Protein AF-A0A966WD29-F1 (afdb_monomer)

pLDDT: mean 77.13, std 16.62, range [29.44, 98.38]

Nearest PDB structures (foldseek):
  3zka-assembly2_B  TM=8.468E-01  e=9.653E-17  Streptococcus pneumoniae
  3zk8-assembly2_B  TM=8.419E-01  e=2.320E-16  Streptococcus pneumoniae
  3hh8-assembly1_A  TM=8.361E-01  e=1.417E-16  Streptococcus pyogenes serotype M1
  8yj7-assembly3_A  TM=8.547E-01  e=9.648E-16  Streptococcus pyogenes
  4utp-assembly1_A  TM=7.743E-01  e=9.129E-15  Streptococcus pneumoniae

Solvent-accessible surface area (backbone atoms only — not comparable to full-atom values): 24273 Å² total; per-residue (Å²): 133,85,75,81,74,58,74,54,54,63,96,63,62,61,84,89,64,66,48,34,38,34,22,37,47,41,63,60,35,51,43,49,49,52,26,48,56,91,50,73,56,48,79,43,56,70,41,53,79,73,53,62,58,78,77,53,70,70,56,82,71,50,43,66,55,36,42,64,28,47,32,39,44,35,53,37,48,74,40,44,55,65,47,51,55,49,37,75,76,39,42,44,97,83,37,32,55,23,38,43,45,50,69,75,49,53,81,93,70,61,48,60,48,96,55,24,38,69,92,73,73,36,42,62,62,43,46,66,61,18,48,74,50,36,43,52,43,40,50,52,50,36,55,38,46,31,51,30,32,59,91,49,26,71,54,25,53,51,32,37,54,53,51,45,52,54,40,51,51,48,45,52,50,52,50,58,58,45,68,74,50,58,68,96,68,34,59,39,40,32,42,45,70,44,48,63,54,29,20,67,72,66,61,37,42,76,78,51,41,65,33,44,76,82,71,59,82,61,48,76,64,54,52,52,51,49,39,50,48,40,52,74,69,60,44,68,48,38,36,27,28,67,84,53,72,42,73,66,52,52,45,42,16,69,75,53,72,20,45,64,39,53,80,44,70,82,60,57,85,91,85,64,92,73,68,68,58,75,57,83,90,52,80,90,63,58,73,89,76,46,53,64,52,50,42,50,40,50,52,52,51,61,63,46,72,76,67,49,65,62,47,81,38,78,44,80,51,67,94,40,56,76,58,47,31,51,54,49,51,51,52,50,50,59,42,38,78,73,64,27,43,77,47,72,49,76,86,49,58,62,66,60,47,47,72,38,85,62,44,72,42,61,56,104,47,80,76,40,75,37,38,29,77,76,39,57,34,42,73,52,42,19,66,44,72,73,47,93,44,51,58,47,79,55,97,87,39,49,41,67,53,70,95,83,72,62,74,68,54,62,55,49,51,55,55,47,54,60,50,52,60,62,60,76,76,110

Radius of gyration: 25.36 Å; Cα contacts (8 Å, |Δi|>4): 632; chains: 1; bounding box: 76×60×69 Å

Structure (mmCIF, N/CA/C/O backbone):
data_AF-A0A966WD29-F1
#
_entry.id   AF-A0A966WD29-F1
#
loop_
_atom_site.group_PDB
_atom_site.id
_atom_site.type_symbol
_atom_site.label_atom_id
_atom_site.label_alt_id
_atom_site.label_comp_id
_atom_site.label_asym_id
_atom_site.label_entity_id
_atom_site.label_seq_id
_atom_site.pdbx_PDB_ins_code
_atom_site.Cartn_x
_atom_site.Cartn_y
_atom_site.Cartn_z
_atom_site.occupancy
_atom_site.B_iso_or_equiv
_atom_site.auth_seq_id
_atom_site.auth_comp_id
_atom_site.auth_asym_id
_atom_site.auth_atom_id
_atom_site.pdbx_PDB_model_num
ATOM 1 N N . MET A 1 1 ? 2.138 14.627 32.764 1.00 29.44 1 MET A N 1
ATOM 2 C CA . MET A 1 1 ? 2.628 13.305 33.203 1.00 29.44 1 MET A CA 1
ATOM 3 C C . MET A 1 1 ? 2.192 12.341 32.122 1.00 29.44 1 MET A C 1
ATOM 5 O O . MET A 1 1 ? 0.996 12.152 31.979 1.00 29.44 1 MET A O 1
ATOM 9 N N . SER A 1 2 ? 3.127 11.885 31.289 1.00 31.09 2 SER A N 1
ATOM 10 C CA . SER A 1 2 ? 2.841 10.986 30.167 1.00 31.09 2 SER A CA 1
ATOM 11 C C . SER A 1 2 ? 2.461 9.622 30.740 1.00 31.09 2 SER A C 1
ATOM 13 O O . SER A 1 2 ? 3.294 8.948 31.346 1.00 31.09 2 SER A O 1
ATOM 15 N N . VAL A 1 3 ? 1.182 9.265 30.635 1.00 32.03 3 VAL A N 1
ATOM 16 C CA . VAL A 1 3 ? 0.785 7.861 30.682 1.00 32.03 3 VAL A CA 1
ATOM 17 C C . VAL A 1 3 ? 1.301 7.298 29.367 1.00 32.03 3 VAL A C 1
ATOM 19 O O . VAL A 1 3 ? 0.858 7.723 28.305 1.00 32.03 3 VAL A O 1
ATOM 22 N N . ALA A 1 4 ? 2.310 6.434 29.433 1.00 36.19 4 ALA A N 1
ATOM 23 C CA . ALA A 1 4 ? 2.704 5.638 28.285 1.00 36.19 4 ALA A CA 1
ATOM 24 C C . ALA A 1 4 ? 1.512 4.733 27.956 1.00 36.19 4 ALA A C 1
ATOM 26 O O . ALA A 1 4 ? 1.304 3.720 28.624 1.00 36.19 4 ALA A O 1
ATOM 27 N N . THR A 1 5 ? 0.683 5.148 27.003 1.00 49.06 5 THR A N 1
ATOM 28 C CA . THR A 1 5 ? -0.354 4.300 26.428 1.00 49.06 5 THR A CA 1
ATOM 29 C C . THR A 1 5 ? 0.344 3.072 25.851 1.00 49.06 5 THR A C 1
ATOM 31 O O . THR A 1 5 ? 1.276 3.178 25.053 1.00 49.06 5 THR A O 1
ATOM 34 N N . GLN A 1 6 ? -0.021 1.887 26.341 1.00 68.00 6 GLN A N 1
ATOM 35 C CA . GLN A 1 6 ? 0.473 0.639 25.767 1.00 68.00 6 GLN A CA 1
ATOM 36 C C . GLN A 1 6 ? -0.056 0.533 24.333 1.00 68.00 6 GLN A C 1
ATOM 38 O O . GLN A 1 6 ? -1.250 0.721 24.103 1.00 68.00 6 GLN A O 1
ATOM 43 N N . ASN A 1 7 ? 0.837 0.258 23.378 1.00 83.75 7 ASN A N 1
ATOM 44 C CA . ASN A 1 7 ? 0.487 0.114 21.965 1.00 83.75 7 ASN A CA 1
ATOM 45 C C . ASN A 1 7 ? -0.656 -0.900 21.793 1.00 83.75 7 ASN A C 1
ATOM 47 O O . ASN A 1 7 ? -0.591 -1.988 22.365 1.00 83.75 7 ASN A O 1
ATOM 51 N N . CYS A 1 8 ? -1.678 -0.555 21.004 1.00 90.19 8 CYS A N 1
ATOM 52 C CA . CYS A 1 8 ? -2.801 -1.446 20.683 1.00 90.19 8 CYS A CA 1
ATOM 53 C C . CYS A 1 8 ? -3.619 -1.957 21.894 1.00 90.19 8 CYS A C 1
ATOM 55 O O . CYS A 1 8 ? -4.226 -3.025 21.817 1.00 90.19 8 CYS A O 1
ATOM 57 N N . VAL A 1 9 ? -3.665 -1.225 23.013 1.00 89.06 9 VAL A N 1
ATOM 58 C CA . VAL A 1 9 ? -4.485 -1.591 24.183 1.00 89.06 9 VAL A CA 1
ATOM 59 C C . VAL A 1 9 ? -5.594 -0.568 24.397 1.00 89.06 9 VAL A C 1
ATOM 61 O O . VAL A 1 9 ? -5.336 0.634 24.436 1.00 89.06 9 VAL A O 1
ATOM 64 N N . ALA A 1 10 ? -6.829 -1.044 24.573 1.00 86.19 10 ALA A N 1
ATOM 65 C CA . ALA A 1 10 ? -7.974 -0.188 24.868 1.00 86.19 10 ALA A CA 1
ATOM 66 C C . ALA A 1 10 ? -8.351 -0.237 26.353 1.00 86.19 10 ALA A C 1
ATOM 68 O O . ALA A 1 10 ? -8.598 -1.306 26.910 1.00 86.19 10 ALA A O 1
ATOM 69 N N . GLU A 1 11 ? -8.476 0.927 26.991 1.00 80.06 11 GLU A N 1
ATOM 70 C CA . GLU A 1 11 ? -8.904 1.016 28.397 1.00 80.06 11 GLU A CA 1
ATOM 71 C C . GLU A 1 11 ? -10.431 1.096 28.557 1.00 80.06 11 GLU A C 1
ATOM 73 O O . GLU A 1 11 ? -10.979 0.783 29.618 1.00 80.06 11 GLU A O 1
ATOM 78 N N . THR A 1 12 ? -11.142 1.508 27.504 1.00 82.50 12 THR A N 1
ATOM 79 C CA . THR A 1 12 ? -12.580 1.791 27.555 1.00 82.50 12 THR A CA 1
ATOM 80 C C . THR A 1 12 ? -13.307 1.363 26.288 1.00 82.50 12 THR A C 1
ATOM 82 O O . THR A 1 12 ? -12.849 1.611 25.180 1.00 82.50 12 THR A O 1
ATOM 85 N N . ALA A 1 13 ? -14.486 0.765 26.473 1.00 87.62 13 ALA A N 1
ATOM 86 C CA . ALA A 1 13 ? -15.349 0.312 25.388 1.00 87.62 13 ALA A CA 1
ATOM 87 C C . ALA A 1 13 ? -16.358 1.391 24.952 1.00 87.62 13 ALA A C 1
ATOM 89 O O . ALA A 1 13 ? -17.014 2.019 25.794 1.00 87.62 13 ALA A O 1
ATOM 90 N N . ILE A 1 14 ? -16.567 1.524 23.643 1.00 86.56 14 ILE A N 1
ATOM 91 C CA . ILE A 1 14 ? -17.528 2.437 23.016 1.00 86.56 14 ILE A CA 1
ATOM 92 C C . ILE A 1 14 ? -18.897 1.749 22.905 1.00 86.56 14 ILE A C 1
ATOM 94 O O . ILE A 1 14 ? -19.045 0.704 22.281 1.00 86.56 14 ILE A O 1
ATOM 98 N N . LYS A 1 15 ? -19.936 2.320 23.535 1.00 77.50 15 LYS A N 1
ATOM 99 C CA . LYS A 1 15 ? -21.238 1.629 23.706 1.00 77.50 15 LYS A CA 1
ATOM 100 C C . LYS A 1 15 ? -22.401 2.191 22.889 1.00 77.50 15 LYS A C 1
ATOM 102 O O . LYS A 1 15 ? -23.297 1.434 22.525 1.00 77.50 15 LYS A O 1
ATOM 107 N N . TYR A 1 16 ? -22.420 3.495 22.608 1.00 79.56 16 TYR A N 1
ATOM 108 C CA . TYR A 1 16 ? -23.655 4.197 22.208 1.00 79.56 16 TYR A CA 1
ATOM 109 C C . TYR A 1 16 ? -23.635 4.823 20.810 1.00 79.56 16 TYR A C 1
ATOM 111 O O . TYR A 1 16 ? -24.590 5.497 20.433 1.00 79.56 16 TYR A O 1
ATOM 119 N N . ARG A 1 17 ? -22.572 4.605 20.035 1.00 86.56 17 ARG A N 1
ATOM 120 C CA . ARG A 1 17 ? -22.453 5.081 18.652 1.00 86.56 17 ARG A CA 1
ATOM 121 C C . ARG A 1 17 ? -21.665 4.083 17.797 1.00 86.56 17 ARG A C 1
ATOM 123 O O . ARG A 1 17 ? -21.060 3.171 18.373 1.00 86.56 17 ARG A O 1
ATOM 130 N N . PRO A 1 18 ? -21.712 4.200 16.459 1.00 85.25 18 PRO A N 1
ATOM 131 C CA . PRO A 1 18 ? -20.781 3.496 15.588 1.00 85.25 18 PRO A CA 1
ATOM 132 C C . PRO A 1 18 ? -19.337 3.842 15.955 1.00 85.25 18 PRO A C 1
ATOM 134 O O . PRO A 1 18 ? -19.050 4.977 16.355 1.00 85.25 18 PRO A O 1
ATOM 137 N N . LEU A 1 19 ? -18.462 2.847 15.843 1.00 92.06 19 LEU A N 1
ATOM 138 C CA . LEU A 1 19 ? -17.029 3.026 16.042 1.00 92.06 19 LEU A CA 1
ATOM 139 C C . LEU A 1 19 ? -16.450 3.816 14.864 1.00 92.06 19 LEU A C 1
ATOM 141 O O . LEU A 1 19 ? -16.812 3.536 13.725 1.00 92.06 19 LEU A O 1
ATOM 145 N N . ARG A 1 20 ? -15.560 4.773 15.121 1.00 93.19 20 ARG A N 1
ATOM 146 C CA . ARG A 1 20 ? -14.760 5.439 14.088 1.00 93.19 20 ARG A CA 1
ATOM 147 C C . ARG A 1 20 ? -13.343 4.894 14.103 1.00 93.19 20 ARG A C 1
ATOM 149 O O . ARG A 1 20 ? -12.587 5.151 15.038 1.00 93.19 20 ARG A O 1
ATOM 156 N N . VAL A 1 21 ? -13.003 4.148 13.061 1.00 93.56 21 VAL A N 1
ATOM 157 C CA . VAL A 1 21 ? -11.688 3.546 12.868 1.00 93.56 21 VAL A CA 1
ATOM 158 C C . VAL A 1 21 ? -10.976 4.290 11.752 1.00 93.56 21 VAL A C 1
ATOM 160 O O . VAL A 1 21 ? -11.467 4.365 10.628 1.00 93.56 21 VAL A O 1
ATOM 163 N N . VAL A 1 22 ? -9.816 4.841 12.069 1.00 93.25 22 VAL A N 1
ATOM 164 C CA . VAL A 1 22 ? -8.958 5.535 11.115 1.00 93.25 22 VAL A CA 1
ATOM 165 C C . VAL A 1 22 ? -7.733 4.673 10.847 1.00 93.25 22 VAL A C 1
ATOM 167 O O . VAL A 1 22 ? -7.200 4.049 11.764 1.00 93.25 22 VAL A O 1
ATOM 170 N N . SER A 1 23 ? -7.280 4.624 9.602 1.00 91.12 23 SER A N 1
ATOM 171 C CA . SER A 1 23 ? -6.060 3.924 9.204 1.00 91.12 23 SER A CA 1
ATOM 172 C C . SER A 1 23 ? -5.139 4.810 8.386 1.00 91.12 23 SER A C 1
ATOM 174 O O . SER A 1 23 ? -5.580 5.781 7.776 1.00 91.12 23 SER A O 1
ATOM 176 N N . THR A 1 24 ? -3.850 4.485 8.365 1.00 87.19 24 THR A N 1
ATOM 177 C CA . THR A 1 24 ? -2.877 5.189 7.526 1.00 87.19 24 THR A CA 1
ATOM 178 C C . THR A 1 24 ? -2.918 4.666 6.097 1.00 87.19 24 THR A C 1
ATOM 180 O O . THR A 1 24 ? -3.467 5.344 5.240 1.00 87.19 24 THR A O 1
ATOM 183 N N . VAL A 1 25 ? -2.393 3.466 5.841 1.00 83.56 25 VAL A N 1
ATOM 184 C CA . VAL A 1 25 ? -2.165 2.941 4.485 1.00 83.56 25 VAL A CA 1
ATOM 185 C C . VAL A 1 25 ? -3.310 2.064 3.969 1.00 83.56 25 VAL A C 1
ATOM 187 O O . VAL A 1 25 ? -4.063 1.456 4.741 1.00 83.56 25 VAL A O 1
ATOM 190 N N . ALA A 1 26 ? -3.446 1.970 2.644 1.00 77.19 26 ALA A N 1
ATOM 191 C CA . ALA A 1 26 ? -4.541 1.253 1.990 1.00 77.19 26 ALA A CA 1
ATOM 192 C C . ALA A 1 26 ? -4.600 -0.257 2.321 1.00 77.19 26 ALA A C 1
ATOM 194 O O . ALA A 1 26 ? -5.693 -0.730 2.655 1.00 77.19 26 ALA A O 1
ATOM 195 N N . PRO A 1 27 ? -3.482 -1.019 2.366 1.00 80.94 27 PRO A N 1
ATOM 196 C CA . PRO A 1 27 ? -3.527 -2.433 2.750 1.00 80.94 27 PRO A CA 1
ATOM 197 C C . PRO A 1 27 ? -4.096 -2.648 4.160 1.00 80.94 27 PRO A C 1
ATOM 199 O O . PRO A 1 27 ? -4.932 -3.527 4.374 1.00 80.94 27 PRO A O 1
ATOM 202 N N . ILE A 1 2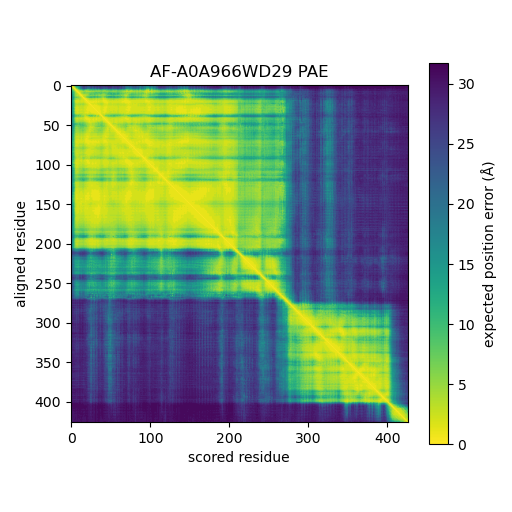8 ? -3.717 -1.791 5.116 1.00 88.94 28 ILE A N 1
ATOM 203 C CA . ILE A 1 28 ? -4.241 -1.822 6.490 1.00 88.94 28 ILE A CA 1
ATOM 204 C C . ILE A 1 28 ? -5.730 -1.461 6.501 1.00 88.94 28 ILE A C 1
ATOM 206 O O . ILE A 1 28 ? -6.523 -2.154 7.137 1.00 88.94 28 ILE A O 1
ATOM 210 N N . THR A 1 29 ? -6.124 -0.427 5.752 1.00 84.69 29 THR A N 1
ATOM 211 C CA . THR A 1 29 ? -7.532 -0.019 5.592 1.00 84.69 29 THR A CA 1
ATOM 212 C C . THR A 1 29 ? -8.399 -1.185 5.108 1.00 84.69 29 THR A C 1
ATOM 214 O O . THR A 1 29 ? -9.468 -1.436 5.665 1.00 84.69 29 THR A O 1
ATOM 217 N N . SER A 1 30 ? -7.912 -1.952 4.129 1.00 81.94 30 SER A N 1
ATOM 218 C CA . SER A 1 30 ? -8.602 -3.137 3.614 1.00 81.94 30 SER A CA 1
ATOM 219 C C . SER A 1 30 ? -8.718 -4.252 4.652 1.00 81.94 30 SER A C 1
ATOM 221 O O . SER A 1 30 ? -9.796 -4.820 4.820 1.00 81.94 30 SER A O 1
ATOM 223 N N . LEU A 1 31 ? -7.640 -4.568 5.381 1.00 82.75 31 LEU A N 1
ATOM 224 C CA . LEU A 1 31 ? -7.690 -5.577 6.448 1.00 82.75 31 LEU A CA 1
ATOM 225 C C . LEU A 1 31 ? -8.713 -5.196 7.525 1.00 82.75 31 LEU A C 1
ATOM 227 O O . LEU A 1 31 ? -9.503 -6.039 7.950 1.00 82.75 31 LEU A O 1
ATOM 231 N N . ILE A 1 32 ? -8.752 -3.920 7.916 1.00 85.62 32 ILE A N 1
ATOM 232 C CA . ILE A 1 32 ? -9.741 -3.402 8.866 1.00 85.62 32 ILE A CA 1
ATOM 233 C C . ILE A 1 32 ? -11.152 -3.562 8.313 1.00 85.62 32 ILE A C 1
ATOM 235 O O . ILE A 1 32 ? -12.009 -4.095 9.014 1.00 85.62 32 ILE A O 1
ATOM 239 N N . ALA A 1 33 ? -11.398 -3.146 7.069 1.00 82.38 33 ALA A N 1
ATOM 240 C CA . ALA A 1 33 ? -12.710 -3.264 6.441 1.00 82.38 33 ALA A CA 1
ATOM 241 C C . ALA A 1 33 ? -13.202 -4.722 6.400 1.00 82.38 33 ALA A C 1
ATOM 243 O O . ALA A 1 33 ? -14.371 -4.977 6.682 1.00 82.38 33 ALA A O 1
ATOM 244 N N . GLN A 1 34 ? -12.311 -5.683 6.134 1.00 81.94 34 GLN A N 1
ATOM 245 C CA . GLN A 1 34 ? -12.649 -7.109 6.132 1.00 81.94 34 GLN A CA 1
ATOM 246 C C . GLN A 1 34 ? -12.962 -7.650 7.533 1.00 81.94 34 GLN A C 1
ATOM 248 O O . GLN A 1 34 ? -13.899 -8.430 7.689 1.00 81.94 34 GLN A O 1
ATOM 253 N N . VAL A 1 35 ? -12.221 -7.231 8.566 1.00 88.19 35 VAL A N 1
ATOM 254 C CA . VAL A 1 35 ? -12.507 -7.636 9.954 1.00 88.19 35 VAL A CA 1
ATOM 255 C C . VAL A 1 35 ? -13.804 -6.990 10.452 1.00 88.19 35 VAL A C 1
ATOM 257 O O . VAL A 1 35 ? -14.619 -7.660 11.088 1.00 88.19 35 VAL A O 1
ATOM 260 N N . VAL A 1 36 ? -14.039 -5.716 10.130 1.00 84.81 36 VAL A N 1
ATOM 261 C CA . VAL A 1 36 ? -15.275 -4.996 10.470 1.00 84.81 36 VAL A CA 1
ATOM 262 C C . VAL A 1 36 ? -16.488 -5.627 9.777 1.00 84.81 36 VAL A C 1
ATOM 264 O O . VAL A 1 36 ? -17.498 -5.895 10.433 1.00 84.81 36 VAL A O 1
ATOM 267 N N . GLY A 1 37 ? -16.390 -5.915 8.478 1.00 81.75 37 GLY A N 1
ATOM 268 C CA . GLY A 1 37 ? -17.476 -6.478 7.678 1.00 81.75 37 GLY A CA 1
ATOM 269 C C . GLY A 1 37 ? -18.745 -5.622 7.744 1.00 81.75 37 GLY A C 1
ATOM 270 O O . GLY A 1 37 ? -18.706 -4.413 7.543 1.00 81.75 37 GLY A O 1
ATOM 271 N N . GLU A 1 38 ? -19.883 -6.245 8.057 1.00 77.62 38 GLU A N 1
ATOM 272 C CA . GLU A 1 38 ? -21.177 -5.554 8.201 1.00 77.62 38 GLU A CA 1
ATOM 273 C C . GLU A 1 38 ? -21.402 -4.932 9.593 1.00 77.62 38 GLU A C 1
ATOM 275 O O . GLU A 1 38 ? -22.483 -4.406 9.878 1.00 77.62 38 GLU A O 1
ATOM 280 N N . ALA A 1 39 ? -20.422 -5.012 10.501 1.00 78.00 39 ALA A N 1
ATOM 281 C CA . ALA A 1 39 ? -20.550 -4.394 11.813 1.00 78.00 39 ALA A CA 1
ATOM 282 C C . ALA A 1 39 ? -20.680 -2.868 11.687 1.00 78.00 39 ALA A C 1
ATOM 284 O O . ALA A 1 39 ? -20.148 -2.234 10.780 1.00 78.00 39 ALA A O 1
ATOM 285 N N . SER A 1 40 ? -21.388 -2.257 12.637 1.00 78.06 40 SER A N 1
ATOM 286 C CA . SER A 1 40 ? -21.622 -0.810 12.659 1.00 78.06 40 SER A CA 1
ATOM 287 C C . SER A 1 40 ? -20.358 -0.034 13.069 1.00 78.06 40 SER A C 1
ATOM 289 O O . SER A 1 40 ? -20.288 0.480 14.192 1.00 78.06 40 SER A O 1
ATOM 291 N N . ALA A 1 41 ? -19.401 0.094 12.152 1.00 83.69 41 ALA A N 1
ATOM 292 C CA . ALA A 1 41 ? -18.219 0.942 12.265 1.00 83.69 41 ALA A CA 1
ATOM 293 C C . ALA A 1 41 ? -17.964 1.713 10.957 1.00 83.69 41 ALA A C 1
ATOM 295 O O . ALA A 1 41 ? -18.258 1.237 9.864 1.00 83.69 41 ALA A O 1
ATOM 296 N N . GLU A 1 42 ? -17.432 2.922 11.082 1.00 84.94 42 GLU A N 1
ATOM 297 C CA . GLU A 1 42 ? -16.953 3.754 9.982 1.00 84.94 42 GLU A CA 1
ATOM 298 C C . GLU A 1 42 ? -15.438 3.563 9.870 1.00 84.94 42 GLU A C 1
ATOM 300 O O . GLU A 1 42 ? -14.723 3.776 10.851 1.00 84.94 42 GLU A O 1
ATOM 305 N N . VAL A 1 43 ? -14.961 3.154 8.693 1.00 83.44 43 VAL A N 1
ATOM 306 C CA . VAL A 1 43 ? -13.533 2.958 8.402 1.00 83.44 43 VAL A CA 1
ATOM 307 C C . VAL A 1 43 ? -13.069 4.061 7.457 1.00 83.44 43 VAL A C 1
ATOM 309 O O . VAL A 1 43 ? -13.661 4.252 6.395 1.00 83.44 43 VAL A O 1
ATOM 312 N N . VAL A 1 44 ? -12.020 4.791 7.839 1.00 83.75 44 VAL A N 1
ATOM 313 C CA . VAL A 1 44 ? -11.484 5.926 7.075 1.00 83.75 44 VAL A CA 1
ATOM 314 C C . VAL A 1 44 ? -9.975 5.771 6.890 1.00 83.75 44 VAL A C 1
ATOM 316 O O . VAL A 1 44 ? -9.227 5.826 7.861 1.00 83.75 44 VAL A O 1
ATOM 319 N N . GLY A 1 45 ? -9.518 5.628 5.645 1.00 82.69 45 GLY A N 1
ATOM 320 C CA . GLY A 1 45 ? -8.093 5.691 5.305 1.00 82.69 45 GLY A CA 1
ATOM 321 C C . GLY A 1 45 ? -7.620 7.139 5.141 1.00 82.69 45 GLY A C 1
ATOM 322 O O . GLY A 1 45 ? -8.256 7.916 4.427 1.00 82.69 45 GLY A O 1
ATOM 323 N N . LEU A 1 46 ? -6.525 7.510 5.809 1.00 79.69 46 LEU A N 1
ATOM 324 C CA . LEU A 1 46 ? -5.917 8.843 5.719 1.00 79.69 46 LEU A CA 1
ATOM 325 C C . LEU A 1 46 ? -5.036 8.997 4.487 1.00 79.69 46 LEU A C 1
ATOM 327 O O . LEU A 1 46 ? -5.104 10.039 3.837 1.00 79.69 46 LEU A O 1
ATOM 331 N N . VAL A 1 47 ? -4.222 7.985 4.179 1.00 74.31 47 VAL A N 1
ATOM 332 C CA . VAL A 1 47 ? -3.438 7.947 2.945 1.00 74.31 47 VAL A CA 1
ATOM 333 C C . VAL A 1 47 ? -4.386 7.474 1.844 1.00 74.31 47 VAL A C 1
ATOM 335 O O . VAL A 1 47 ? -4.892 6.350 1.925 1.00 74.31 47 VAL A O 1
ATOM 338 N N . PRO A 1 48 ? -4.689 8.309 0.834 1.00 63.59 48 PRO A N 1
ATOM 339 C CA . PRO A 1 48 ? -5.541 7.882 -0.266 1.00 63.59 48 PRO A CA 1
ATOM 340 C C . PRO A 1 48 ? -4.911 6.693 -0.996 1.00 63.59 48 PRO A C 1
ATOM 342 O O . PRO A 1 48 ? -3.688 6.639 -1.129 1.00 63.59 48 PRO A O 1
ATOM 345 N N . GLU A 1 49 ? -5.733 5.773 -1.506 1.00 55.34 49 GLU A N 1
ATOM 346 C CA . GLU A 1 49 ? -5.256 4.621 -2.286 1.00 55.34 49 GLU A CA 1
ATOM 347 C C . GLU A 1 49 ? -4.283 5.060 -3.385 1.00 55.34 49 GLU A C 1
ATOM 349 O O . GLU A 1 49 ? -4.500 6.094 -4.022 1.00 55.34 49 GLU A O 1
ATOM 354 N N . GLY A 1 50 ? -3.200 4.293 -3.525 1.00 50.41 50 GLY A N 1
ATOM 355 C CA . GLY A 1 50 ? -1.942 4.506 -4.245 1.00 50.41 50 GLY A CA 1
ATOM 356 C C . GLY A 1 50 ? -1.264 5.860 -4.112 1.00 50.41 50 GLY A C 1
ATOM 357 O O . GLY A 1 50 ? -0.503 6.274 -4.981 1.00 50.41 50 GLY A O 1
ATOM 358 N N . THR A 1 51 ? -1.490 6.551 -3.004 1.00 54.31 51 THR A N 1
ATOM 359 C CA . THR A 1 51 ? -0.550 7.574 -2.546 1.00 54.31 51 THR A CA 1
ATOM 360 C C . THR A 1 51 ? 0.606 6.890 -1.820 1.00 54.31 51 THR A C 1
ATOM 362 O O . THR A 1 51 ? 0.385 5.980 -1.026 1.00 54.31 51 THR A O 1
ATOM 365 N N . ASN A 1 52 ? 1.839 7.334 -2.068 1.00 62.84 52 ASN A N 1
ATOM 366 C CA . ASN A 1 52 ? 3.017 6.788 -1.397 1.00 62.84 52 ASN A CA 1
ATOM 367 C C . ASN A 1 52 ? 2.996 7.132 0.098 1.00 62.84 52 ASN A C 1
ATOM 369 O O . ASN A 1 52 ? 3.064 8.303 0.467 1.00 62.84 52 ASN A O 1
ATOM 373 N N . SER A 1 53 ? 2.954 6.119 0.958 1.00 69.88 53 SER A N 1
ATOM 374 C CA . SER A 1 53 ? 2.904 6.311 2.407 1.00 69.88 53 SER A CA 1
ATOM 375 C C . SER A 1 53 ? 4.215 6.774 3.045 1.00 69.88 53 SER A C 1
ATOM 377 O O . SER A 1 53 ? 4.170 7.340 4.132 1.00 69.88 53 SER A O 1
ATOM 379 N N . HIS A 1 54 ? 5.370 6.566 2.401 1.00 74.00 54 HIS A N 1
ATOM 380 C CA . HIS A 1 54 ? 6.688 6.970 2.926 1.00 74.00 54 HIS A CA 1
ATOM 381 C C . HIS A 1 54 ? 6.894 8.484 2.910 1.00 74.00 54 HIS A C 1
ATOM 383 O O . HIS A 1 54 ? 7.604 9.027 3.754 1.00 74.00 54 HIS A O 1
ATOM 389 N N . THR A 1 55 ? 6.301 9.159 1.926 1.00 71.12 55 THR A N 1
ATOM 390 C CA . THR A 1 55 ? 6.440 10.607 1.701 1.00 71.12 55 THR A CA 1
ATOM 391 C C . THR A 1 55 ? 5.134 11.362 1.918 1.00 71.12 55 THR A C 1
ATOM 393 O O . THR A 1 55 ? 5.086 12.577 1.737 1.00 71.12 55 THR A O 1
ATOM 396 N N . PHE A 1 56 ? 4.067 10.662 2.307 1.00 72.25 56 PHE A N 1
ATOM 397 C CA . PHE A 1 56 ? 2.780 11.282 2.561 1.00 72.25 56 PHE A CA 1
ATOM 398 C C . PHE A 1 56 ? 2.853 12.223 3.763 1.00 72.25 56 PHE A C 1
ATOM 400 O O . PHE A 1 56 ? 3.034 11.802 4.907 1.00 72.25 56 PHE A O 1
ATOM 407 N N . GLU A 1 57 ? 2.623 13.504 3.497 1.00 77.19 57 GLU A N 1
ATOM 408 C CA . GLU A 1 57 ? 2.353 14.491 4.530 1.00 77.19 57 GLU A CA 1
ATOM 409 C C . GLU A 1 57 ? 0.837 14.674 4.673 1.00 77.19 57 GLU A C 1
ATOM 411 O O . GLU A 1 57 ? 0.164 15.066 3.710 1.00 77.19 57 GLU A O 1
ATOM 416 N N . PRO A 1 58 ? 0.263 14.400 5.857 1.00 77.12 58 PRO A N 1
ATOM 417 C CA . PRO A 1 58 ? -1.168 14.550 6.055 1.00 77.12 58 PRO A CA 1
ATOM 418 C C . PRO A 1 58 ? -1.570 16.029 5.925 1.00 77.12 58 PRO A C 1
ATOM 420 O O . PRO A 1 58 ? -0.969 16.897 6.566 1.00 77.12 58 PRO A O 1
ATOM 423 N N . PRO A 1 59 ? -2.618 16.360 5.146 1.00 79.19 59 PRO A N 1
ATOM 424 C CA . PRO A 1 59 ? -3.097 17.734 5.062 1.00 79.19 59 PRO A CA 1
ATOM 425 C C . PRO A 1 59 ? -3.665 18.187 6.418 1.00 79.19 59 PRO A C 1
ATOM 427 O O . PRO A 1 59 ? -4.178 17.354 7.168 1.00 79.19 59 PRO A O 1
ATOM 430 N N . PRO A 1 60 ? -3.721 19.500 6.721 1.00 77.56 60 PRO A N 1
ATOM 431 C CA . PRO A 1 60 ? -4.296 19.994 7.979 1.00 77.56 60 PRO A CA 1
ATOM 432 C C . PRO A 1 60 ? -5.730 19.514 8.254 1.00 77.56 60 PRO A C 1
ATOM 434 O O . PRO A 1 60 ? -6.143 19.396 9.403 1.00 77.56 60 PRO A O 1
ATOM 437 N N . SER A 1 61 ? -6.504 19.199 7.209 1.00 81.12 61 SER A N 1
ATOM 438 C CA . SER A 1 61 ? -7.847 18.626 7.344 1.00 81.12 61 SER A CA 1
ATOM 439 C C . SER A 1 61 ? -7.863 17.217 7.950 1.00 81.12 61 SER A C 1
ATOM 441 O O . SER A 1 61 ? -8.881 16.828 8.515 1.00 81.12 61 SER A O 1
ATOM 443 N N . ALA A 1 62 ? -6.762 16.461 7.879 1.00 85.00 62 ALA A N 1
ATOM 444 C CA . ALA A 1 62 ? -6.644 15.141 8.500 1.00 85.00 62 ALA A CA 1
ATOM 445 C C . ALA A 1 62 ? -6.753 15.210 10.033 1.00 85.00 62 ALA A C 1
ATOM 447 O O . ALA A 1 62 ? -7.278 14.281 10.644 1.00 85.00 62 ALA A O 1
ATOM 448 N N . ALA A 1 63 ? -6.362 16.333 10.649 1.00 87.56 63 ALA A N 1
ATOM 449 C CA . ALA A 1 63 ? -6.521 16.556 12.086 1.00 87.56 63 ALA A CA 1
ATOM 450 C C . ALA A 1 63 ? -7.988 16.441 12.534 1.00 87.56 63 ALA A C 1
ATOM 452 O O . ALA A 1 63 ? -8.271 15.838 13.561 1.00 87.56 63 ALA A O 1
ATOM 453 N N . GLN A 1 64 ? -8.935 16.934 11.725 1.00 86.62 64 GLN A N 1
ATOM 454 C CA . GLN A 1 64 ? -10.371 16.847 12.032 1.00 86.62 64 GLN A CA 1
ATOM 455 C C . GLN A 1 64 ? -10.886 15.404 11.997 1.00 86.62 64 GLN A C 1
ATOM 457 O O . GLN A 1 64 ? -11.798 15.044 12.738 1.00 86.62 64 GLN A O 1
ATOM 462 N N . VAL A 1 65 ? -10.316 14.570 11.122 1.00 87.19 65 VAL A N 1
ATOM 463 C CA . VAL A 1 65 ? -10.644 13.140 11.061 1.00 87.19 65 VAL A CA 1
ATOM 464 C C . VAL A 1 65 ? -10.119 12.450 12.321 1.00 87.19 65 VAL A C 1
ATOM 466 O O . VAL A 1 65 ? -10.885 11.772 13.008 1.00 87.19 65 VAL A O 1
ATOM 469 N N . LEU A 1 66 ? -8.848 12.697 12.656 1.00 91.44 66 LEU A N 1
ATOM 470 C CA . LEU A 1 66 ? -8.148 12.139 13.817 1.00 91.44 66 LEU A CA 1
ATOM 471 C C . LEU A 1 66 ? -8.792 12.529 15.156 1.00 91.44 66 LEU A C 1
ATOM 473 O O . LEU A 1 66 ? -8.946 11.670 16.017 1.00 91.44 66 LEU A O 1
ATOM 477 N N . GLU A 1 67 ? -9.250 13.774 15.312 1.00 92.19 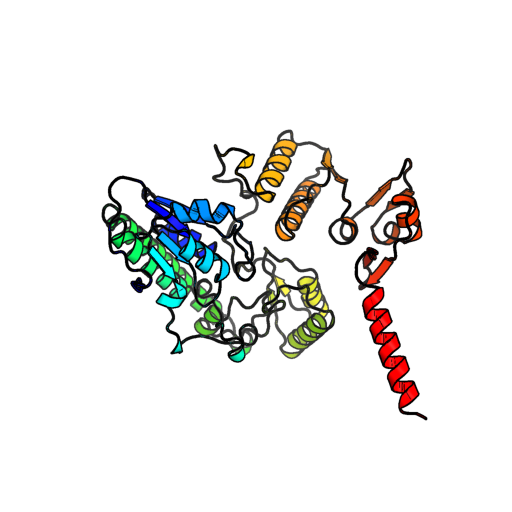67 GLU A N 1
ATOM 478 C CA . GLU A 1 67 ? -9.917 14.266 16.533 1.00 92.19 67 GLU A CA 1
ATOM 479 C C . GLU A 1 67 ? -11.160 13.438 16.901 1.00 92.19 67 GLU A C 1
ATOM 481 O O . GLU A 1 67 ? -11.522 13.299 18.069 1.00 92.19 67 GLU A O 1
ATOM 486 N N . THR A 1 68 ? -11.821 12.858 15.898 1.00 90.06 68 THR A N 1
ATOM 487 C CA . THR A 1 68 ? -13.054 12.081 16.088 1.00 90.06 68 THR A CA 1
ATOM 488 C C . THR A 1 68 ? -12.850 10.567 16.080 1.00 90.06 68 THR A C 1
ATOM 490 O O . THR A 1 68 ? -13.836 9.828 16.187 1.00 90.06 68 THR A O 1
ATOM 493 N N . ALA A 1 69 ? -11.609 10.105 15.921 1.00 93.75 69 ALA A N 1
ATOM 494 C CA . ALA A 1 69 ? -11.276 8.689 15.882 1.00 93.75 69 ALA A CA 1
ATOM 495 C C . ALA A 1 69 ? -11.448 8.043 17.264 1.00 93.75 69 ALA A C 1
ATOM 497 O O . ALA A 1 69 ? -11.127 8.639 18.286 1.00 93.75 69 ALA A O 1
ATOM 498 N N . ASP A 1 70 ? -11.933 6.802 17.294 1.00 94.75 70 ASP A N 1
ATOM 499 C CA . ASP A 1 70 ? -11.865 5.951 18.489 1.00 94.75 70 ASP A CA 1
ATOM 500 C C . ASP A 1 70 ? -10.609 5.071 18.462 1.00 94.75 70 ASP A C 1
ATOM 502 O O . ASP A 1 70 ? -10.020 4.764 19.500 1.00 94.75 70 ASP A O 1
ATOM 506 N N . VAL A 1 71 ? -10.200 4.666 17.258 1.00 96.31 71 VAL A N 1
ATOM 507 C CA . VAL A 1 71 ? -9.007 3.857 17.009 1.00 96.31 71 VAL A CA 1
ATOM 508 C C . VAL A 1 71 ? -8.287 4.401 15.783 1.00 96.31 71 VAL A C 1
ATOM 510 O O . VAL A 1 71 ? -8.922 4.664 14.762 1.00 96.31 71 VAL A O 1
ATOM 513 N N . VAL A 1 72 ? -6.966 4.531 15.874 1.00 96.75 72 VAL A N 1
ATOM 514 C CA . VAL A 1 72 ? -6.071 4.856 14.764 1.00 96.75 72 VAL A CA 1
ATOM 515 C C . VAL A 1 72 ? -5.098 3.696 14.579 1.00 96.75 72 VAL A C 1
ATOM 517 O O . VAL A 1 72 ? -4.213 3.480 15.408 1.00 96.75 72 VAL A O 1
ATOM 520 N N . PHE A 1 73 ? -5.258 2.943 13.495 1.00 97.25 73 PHE A N 1
ATOM 521 C CA . PHE A 1 73 ? -4.313 1.908 13.090 1.00 97.25 73 PHE A CA 1
ATOM 522 C C . PHE A 1 73 ? -3.275 2.482 12.129 1.00 97.25 73 PHE A C 1
ATOM 524 O O . PHE A 1 73 ? -3.604 3.134 11.142 1.00 97.25 73 PHE A O 1
ATOM 531 N N . MET A 1 74 ? -2.010 2.197 12.390 1.00 95.81 74 MET A N 1
ATOM 532 C CA . MET A 1 74 ? -0.894 2.590 11.537 1.00 95.81 74 MET A CA 1
ATOM 533 C C . MET A 1 74 ? 0.090 1.436 11.403 1.00 95.81 74 MET A C 1
ATOM 535 O O . MET A 1 74 ? 0.046 0.491 12.194 1.00 95.81 74 MET A O 1
ATOM 539 N N . ASN A 1 75 ? 0.976 1.478 10.413 1.00 95.31 75 ASN A N 1
ATOM 540 C CA . ASN A 1 75 ? 1.991 0.446 10.278 1.00 95.31 75 ASN A CA 1
ATOM 541 C C . ASN A 1 75 ? 3.034 0.558 11.393 1.00 95.31 75 ASN A C 1
ATOM 543 O O . ASN A 1 75 ? 3.397 -0.442 12.010 1.00 95.31 75 ASN A O 1
ATOM 547 N N . GLY A 1 76 ? 3.495 1.774 11.683 1.00 92.75 76 GLY A N 1
ATOM 548 C CA . GLY A 1 76 ? 4.671 1.965 12.524 1.00 92.75 76 GLY A CA 1
ATOM 549 C C . GLY A 1 76 ? 5.936 1.587 11.757 1.00 92.75 76 GLY A C 1
ATOM 550 O O . GLY A 1 76 ? 6.008 1.773 10.542 1.00 92.75 76 GLY A O 1
ATOM 551 N N . LEU A 1 77 ? 6.958 1.080 12.455 1.00 92.25 77 LEU A N 1
ATOM 552 C CA . LEU A 1 77 ? 8.275 0.804 11.853 1.00 92.25 77 LEU A CA 1
ATOM 553 C C . LEU A 1 77 ? 8.889 2.032 11.148 1.00 92.25 77 LEU A C 1
ATOM 555 O O . LEU A 1 77 ? 9.668 1.900 10.210 1.00 92.25 77 LEU A O 1
ATOM 559 N N . VAL A 1 78 ? 8.568 3.234 11.641 1.00 89.50 78 VAL A N 1
ATOM 560 C CA . VAL A 1 78 ? 9.039 4.528 11.116 1.00 89.50 78 VAL A CA 1
ATOM 561 C C . VAL A 1 78 ? 8.528 4.856 9.697 1.00 89.50 78 VAL A C 1
ATOM 563 O O . VAL A 1 78 ? 9.131 5.681 9.004 1.00 89.50 78 VAL A O 1
ATOM 566 N N . LEU A 1 79 ? 7.422 4.233 9.263 1.00 89.00 79 LEU A N 1
ATOM 567 C CA . LEU A 1 79 ? 6.796 4.504 7.964 1.00 89.00 79 LEU A CA 1
ATOM 568 C C . LEU A 1 79 ? 6.029 5.837 7.966 1.00 89.00 79 LEU A C 1
ATOM 570 O O . LEU A 1 79 ? 6.337 6.711 7.165 1.00 89.00 79 LEU A O 1
ATOM 574 N N . GLU A 1 80 ? 5.065 6.021 8.875 1.00 88.50 80 GLU A N 1
ATOM 575 C CA . GLU A 1 80 ? 4.132 7.161 8.840 1.00 88.50 80 GLU A CA 1
ATOM 576 C C . GLU A 1 80 ? 4.378 8.228 9.924 1.00 88.50 80 GLU A C 1
ATOM 578 O O . GLU A 1 80 ? 3.419 8.793 10.456 1.00 88.50 80 GLU A O 1
ATOM 583 N N . GLU A 1 81 ? 5.636 8.525 10.273 1.00 87.88 81 GLU A N 1
ATOM 584 C CA . GLU A 1 81 ? 5.975 9.439 11.388 1.00 87.88 81 GLU A CA 1
ATOM 585 C C . GLU A 1 81 ? 5.224 10.792 11.349 1.00 87.88 81 GLU A C 1
ATOM 587 O O . GLU A 1 81 ? 4.636 11.146 12.369 1.00 87.88 81 GLU A O 1
ATOM 592 N N . PRO A 1 82 ? 5.090 11.507 10.208 1.00 87.50 82 PRO A N 1
ATOM 593 C CA . PRO A 1 82 ? 4.312 12.753 10.175 1.00 87.50 82 PRO A CA 1
ATOM 594 C C . PRO A 1 82 ? 2.831 12.566 10.538 1.00 87.50 82 PRO A C 1
ATOM 596 O O . PRO A 1 82 ? 2.215 13.425 11.169 1.00 87.50 82 PRO A O 1
ATOM 599 N N . THR A 1 83 ? 2.240 11.432 10.150 1.00 87.81 83 THR A N 1
ATOM 600 C CA . THR A 1 83 ? 0.843 11.109 10.480 1.00 87.81 83 THR A CA 1
ATOM 601 C C . THR A 1 83 ? 0.700 10.678 11.933 1.00 87.81 83 THR A C 1
ATOM 603 O O . THR A 1 83 ? -0.298 11.006 12.574 1.00 87.81 83 THR A O 1
ATOM 606 N N . LYS A 1 84 ? 1.707 9.987 12.474 1.00 90.88 84 LYS A N 1
ATOM 607 C CA . LYS A 1 84 ? 1.780 9.627 13.889 1.00 90.88 84 LYS A CA 1
ATOM 608 C C . LYS A 1 84 ? 1.869 10.864 14.778 1.00 90.88 84 LYS A C 1
ATOM 610 O O . LYS A 1 84 ? 1.089 10.956 15.722 1.00 90.88 84 LYS A O 1
ATOM 615 N N . ASP A 1 85 ? 2.739 11.813 14.447 1.00 90.81 85 ASP A N 1
ATOM 616 C CA . ASP A 1 85 ? 2.874 13.079 15.175 1.00 90.81 85 ASP A CA 1
ATOM 617 C C . ASP A 1 85 ? 1.552 13.859 15.150 1.00 90.81 85 ASP A C 1
ATOM 619 O O . ASP A 1 85 ? 1.025 14.246 16.194 1.00 90.81 85 ASP A O 1
ATOM 623 N N . LEU A 1 86 ? 0.934 13.986 13.966 1.00 90.00 86 LEU A N 1
ATOM 624 C CA . LEU A 1 86 ? -0.367 14.641 13.837 1.00 90.00 86 LEU A CA 1
ATOM 625 C C . LEU A 1 86 ? -1.455 13.941 14.667 1.00 90.00 86 LEU A C 1
ATOM 627 O O . LEU A 1 86 ? -2.282 14.613 15.282 1.00 90.00 86 LEU A O 1
ATOM 631 N N . ALA A 1 87 ? -1.473 12.606 14.697 1.00 91.31 87 ALA A N 1
ATOM 632 C CA . ALA A 1 87 ? -2.409 11.852 15.523 1.00 91.31 87 ALA A CA 1
ATOM 633 C C . ALA A 1 87 ? -2.172 12.123 17.012 1.00 91.31 87 ALA A C 1
ATOM 635 O O . ALA A 1 87 ? -3.117 12.476 17.710 1.00 91.31 87 ALA A O 1
ATOM 636 N N . GLN A 1 88 ? -0.930 12.032 17.491 1.00 91.19 88 GLN A N 1
ATOM 637 C CA . GLN A 1 88 ? -0.585 12.277 18.896 1.00 91.19 88 GLN A CA 1
ATOM 638 C C . GLN A 1 88 ? -0.994 13.674 19.380 1.00 91.19 88 GLN A C 1
ATOM 640 O O . GLN A 1 88 ? -1.398 13.819 20.533 1.00 91.19 88 GLN A O 1
ATOM 645 N N . ASP A 1 89 ? -0.943 14.671 18.499 1.00 91.94 89 ASP A N 1
ATOM 646 C CA . ASP A 1 89 ? -1.309 16.049 18.824 1.00 91.94 89 ASP A CA 1
ATOM 647 C C . ASP A 1 89 ? -2.826 16.320 18.811 1.00 91.94 89 ASP A C 1
ATOM 649 O O . ASP A 1 89 ? -3.266 17.311 19.398 1.00 91.94 89 ASP A O 1
ATOM 653 N N . ASN A 1 90 ? -3.634 15.489 18.137 1.00 92.38 90 ASN A N 1
ATOM 654 C CA . ASN A 1 90 ? -5.040 15.813 17.845 1.00 92.38 90 ASN A CA 1
ATOM 655 C C . ASN A 1 90 ? -6.066 14.778 18.325 1.00 92.38 90 ASN A C 1
ATOM 657 O O . ASN A 1 90 ? -7.243 15.120 18.439 1.00 92.38 90 ASN A O 1
ATOM 661 N N . VAL A 1 91 ? -5.676 13.528 18.589 1.00 92.56 91 VAL A N 1
ATOM 662 C CA . VAL A 1 91 ? -6.629 12.507 19.052 1.00 92.56 91 VAL A CA 1
ATOM 663 C C . VAL A 1 91 ? -7.094 12.778 20.488 1.00 92.56 91 VAL A C 1
ATOM 665 O O . VAL A 1 91 ? -6.377 13.363 21.298 1.00 92.56 91 VAL A O 1
ATOM 668 N N . GLY A 1 92 ? -8.296 12.314 20.838 1.00 87.44 92 GLY A N 1
ATOM 669 C CA . GLY A 1 92 ? -8.786 12.395 22.217 1.00 87.44 92 GLY A CA 1
ATOM 670 C C . GLY A 1 92 ? -8.062 11.427 23.163 1.00 87.44 92 GLY A C 1
ATOM 671 O O . GLY A 1 92 ? -7.611 10.369 22.731 1.00 87.44 92 GLY A O 1
ATOM 672 N N . ASP A 1 93 ? -8.047 11.727 24.467 1.00 86.44 93 ASP A N 1
ATOM 673 C CA . ASP A 1 93 ? -7.341 10.950 25.510 1.00 86.44 93 ASP A CA 1
ATOM 674 C C . ASP A 1 93 ? -7.693 9.449 25.560 1.00 86.44 93 ASP A C 1
ATOM 676 O O . ASP A 1 93 ? -6.912 8.643 26.059 1.00 86.44 93 ASP A O 1
ATOM 680 N N . GLN A 1 94 ? -8.885 9.066 25.088 1.00 87.50 94 GLN A N 1
ATOM 681 C CA . GLN A 1 94 ? -9.361 7.674 25.084 1.00 87.50 94 GLN A CA 1
ATOM 682 C C . GLN A 1 94 ? -9.129 6.950 23.749 1.00 87.50 94 GLN A C 1
ATOM 684 O O . GLN A 1 94 ? -9.529 5.794 23.610 1.00 87.50 94 GLN A O 1
ATOM 689 N N . THR A 1 95 ? -8.524 7.626 22.770 1.00 92.56 95 THR A N 1
ATOM 690 C CA . THR A 1 95 ? -8.263 7.071 21.439 1.00 92.56 95 THR A CA 1
ATOM 691 C C . THR A 1 95 ? -7.143 6.048 21.515 1.00 92.56 95 THR A C 1
ATOM 693 O O . THR A 1 95 ? -6.084 6.308 22.087 1.00 92.56 95 THR A O 1
ATOM 696 N N . VAL A 1 96 ? -7.346 4.892 20.892 1.00 95.12 96 VAL A N 1
ATOM 697 C CA . VAL A 1 96 ? -6.302 3.870 20.786 1.00 95.12 96 VAL A CA 1
ATOM 698 C C . VAL A 1 96 ? -5.465 4.141 19.544 1.00 95.12 96 VAL A C 1
ATOM 700 O O . VAL A 1 96 ? -5.971 4.027 18.431 1.00 95.12 96 VAL A O 1
ATOM 703 N N . ILE A 1 97 ? -4.181 4.452 19.716 1.00 94.69 97 ILE A N 1
ATOM 704 C C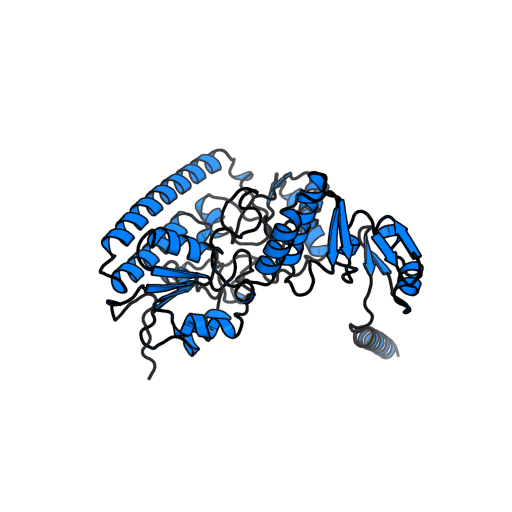A . ILE A 1 97 ? -3.205 4.426 18.620 1.00 94.69 97 ILE A CA 1
ATOM 705 C C . ILE A 1 97 ? -2.535 3.048 18.615 1.00 94.69 97 ILE A C 1
ATOM 707 O O . ILE A 1 97 ? -2.029 2.592 19.644 1.00 94.69 97 ILE A O 1
ATOM 711 N N . CYS A 1 98 ? -2.562 2.370 17.470 1.00 96.44 98 CYS A N 1
ATOM 712 C CA . CYS A 1 98 ? -2.030 1.023 17.309 1.00 96.44 98 CYS A CA 1
ATOM 713 C C . CYS A 1 98 ? -1.089 0.937 16.103 1.00 96.44 98 CYS A C 1
ATOM 715 O O . CYS A 1 98 ? -1.526 0.969 14.953 1.00 96.44 98 CYS A O 1
ATOM 717 N N . GLU A 1 99 ? 0.207 0.801 16.380 1.00 96.31 99 GLU A N 1
ATOM 718 C CA . GLU A 1 99 ? 1.259 0.525 15.400 1.00 96.31 99 GLU A CA 1
ATOM 719 C C . GLU A 1 99 ? 1.347 -0.991 15.153 1.00 96.31 99 GLU A C 1
ATOM 721 O O . GLU A 1 99 ? 1.973 -1.714 15.934 1.00 96.31 99 GLU A O 1
ATOM 726 N N . LEU A 1 100 ? 0.700 -1.479 14.090 1.00 97.00 100 LEU A N 1
ATOM 727 C CA . LEU A 1 100 ? 0.539 -2.906 13.779 1.00 97.00 100 LEU A CA 1
ATOM 728 C C . LEU A 1 100 ? 1.875 -3.610 13.515 1.00 97.00 100 LEU A C 1
ATOM 730 O O . LEU A 1 100 ? 2.149 -4.655 14.100 1.00 97.00 100 LEU A O 1
ATOM 734 N N . GLY A 1 101 ? 2.733 -3.027 12.682 1.00 95.06 101 GLY A N 1
ATOM 735 C CA . GLY A 1 101 ? 4.054 -3.569 12.366 1.00 95.06 101 GLY A CA 1
ATOM 736 C C . GLY A 1 101 ? 4.978 -3.576 13.572 1.00 95.06 101 GLY A C 1
ATOM 737 O O . GLY A 1 101 ? 5.619 -4.587 13.847 1.00 95.06 101 GLY A O 1
ATOM 738 N N . THR A 1 102 ? 4.973 -2.496 14.357 1.00 93.94 102 THR A N 1
ATOM 739 C CA . THR A 1 102 ? 5.711 -2.427 15.629 1.00 93.94 102 THR A CA 1
ATOM 740 C C . THR A 1 102 ? 5.207 -3.467 16.641 1.00 93.94 102 THR A C 1
ATOM 742 O O . THR A 1 102 ? 5.995 -3.985 17.430 1.00 93.94 102 THR A O 1
ATOM 745 N N . GLN A 1 103 ? 3.909 -3.794 16.619 1.00 95.12 103 GLN A N 1
ATOM 746 C CA . GLN A 1 103 ? 3.314 -4.818 17.480 1.00 95.12 103 GLN A CA 1
ATOM 747 C C . GLN A 1 103 ? 3.676 -6.243 17.044 1.00 95.12 103 GLN A C 1
ATOM 749 O O . GLN A 1 103 ? 3.928 -7.101 17.890 1.00 95.12 103 GLN A O 1
ATOM 754 N N . VAL A 1 104 ? 3.671 -6.505 15.736 1.00 94.56 104 VAL A N 1
ATOM 755 C CA . VAL A 1 104 ? 3.861 -7.846 15.163 1.00 94.56 104 VAL A CA 1
ATOM 756 C C . VAL A 1 104 ? 5.339 -8.211 15.018 1.00 94.56 104 VAL A C 1
ATOM 758 O O . VAL A 1 104 ? 5.688 -9.384 15.156 1.00 94.56 104 VAL A O 1
ATOM 761 N N . LEU A 1 105 ? 6.214 -7.234 14.764 1.00 94.44 105 LEU A N 1
ATOM 762 C CA . LEU A 1 105 ? 7.632 -7.461 14.497 1.00 94.44 105 LEU A CA 1
ATOM 763 C C . LEU A 1 105 ? 8.517 -6.788 15.559 1.00 94.44 105 LEU A C 1
ATOM 765 O O . LEU A 1 105 ? 8.738 -5.572 15.511 1.00 94.44 105 LEU A O 1
ATOM 769 N N . PRO A 1 106 ? 9.069 -7.560 16.515 1.00 91.00 106 PRO A N 1
ATOM 770 C CA . PRO A 1 106 ? 9.946 -7.009 17.534 1.00 91.00 106 PRO A CA 1
ATOM 771 C C . PRO A 1 106 ? 11.253 -6.496 16.918 1.00 91.00 106 PRO A C 1
ATOM 773 O O . PRO A 1 106 ? 11.707 -6.948 15.866 1.00 91.00 106 PRO A O 1
ATOM 776 N N . ARG A 1 107 ? 11.878 -5.535 17.604 1.00 88.31 107 ARG A N 1
ATOM 777 C CA . ARG A 1 107 ? 13.029 -4.780 17.085 1.00 88.31 107 ARG A CA 1
ATOM 778 C C . ARG A 1 107 ? 14.245 -5.634 16.723 1.00 88.31 107 ARG A C 1
ATOM 780 O O . ARG A 1 107 ? 14.996 -5.272 15.828 1.00 88.31 107 ARG A O 1
ATOM 787 N N . ASP A 1 108 ? 14.450 -6.753 17.404 1.00 90.81 108 ASP A N 1
ATOM 788 C CA . ASP A 1 108 ? 15.538 -7.698 17.129 1.00 90.81 108 ASP A CA 1
ATOM 789 C C . ASP A 1 108 ? 15.314 -8.541 15.860 1.00 90.81 108 ASP A C 1
ATOM 791 O O . ASP A 1 108 ? 16.231 -9.225 15.408 1.00 90.81 108 ASP A O 1
ATOM 795 N N . GLN A 1 109 ? 14.116 -8.478 15.276 1.00 91.44 109 GLN A N 1
ATOM 796 C CA . GLN A 1 109 ? 13.741 -9.155 14.033 1.00 91.44 109 GLN A CA 1
ATOM 797 C C . GLN A 1 109 ? 13.558 -8.190 12.859 1.00 91.44 109 GLN A C 1
ATOM 799 O O . GLN A 1 109 ? 13.164 -8.617 11.772 1.00 91.44 109 GLN A O 1
ATOM 804 N N . TRP A 1 110 ? 13.846 -6.905 13.065 1.00 93.06 110 TRP A N 1
ATOM 805 C CA . TRP A 1 110 ? 13.821 -5.907 12.007 1.00 93.06 110 TRP A CA 1
ATOM 806 C C . TRP A 1 110 ? 14.712 -6.314 10.838 1.00 93.06 110 TRP A C 1
ATOM 808 O O . TRP A 1 110 ? 15.834 -6.794 11.013 1.00 93.06 110 TRP A O 1
ATOM 818 N N . LEU A 1 111 ? 14.182 -6.119 9.636 1.00 91.56 111 LEU A N 1
ATOM 819 C CA . LEU A 1 111 ? 14.892 -6.390 8.403 1.00 91.56 111 LEU A CA 1
ATOM 820 C C . LEU A 1 111 ? 15.415 -5.076 7.827 1.00 91.56 111 LEU A C 1
ATOM 822 O O . LEU A 1 111 ? 14.647 -4.143 7.604 1.00 91.56 111 LEU A O 1
ATOM 826 N N . PHE A 1 112 ? 16.722 -5.035 7.595 1.00 89.75 112 PHE A N 1
ATOM 827 C CA . PHE A 1 112 ? 17.410 -3.967 6.884 1.00 89.75 112 PHE A CA 1
ATOM 828 C C . PHE A 1 112 ? 17.961 -4.536 5.578 1.00 89.75 112 PHE A C 1
ATOM 830 O O . PHE A 1 112 ? 18.447 -5.671 5.542 1.00 89.75 112 PHE A O 1
ATOM 837 N N . ASP A 1 113 ? 17.873 -3.757 4.512 1.00 85.00 113 ASP A N 1
ATOM 838 C CA . ASP A 1 113 ? 18.284 -4.135 3.164 1.00 85.00 113 ASP A CA 1
ATOM 839 C C . ASP A 1 113 ? 18.959 -2.943 2.464 1.00 85.00 113 ASP A C 1
ATOM 841 O O . ASP A 1 113 ? 19.337 -1.959 3.099 1.00 85.00 113 ASP A O 1
ATOM 845 N N . PHE A 1 114 ? 19.197 -3.052 1.157 1.00 79.31 114 PHE A N 1
ATOM 846 C CA . PHE A 1 114 ? 19.879 -1.996 0.407 1.00 79.31 114 PHE A CA 1
ATOM 847 C C . PHE A 1 114 ? 19.029 -0.722 0.266 1.00 79.31 114 PHE A C 1
ATOM 849 O O . PHE A 1 114 ? 19.591 0.348 0.037 1.00 79.31 114 PHE A O 1
ATOM 856 N N . SER A 1 115 ? 17.706 -0.834 0.400 1.00 75.75 115 SER A N 1
ATOM 857 C CA . SER A 1 115 ? 16.757 0.280 0.331 1.00 75.75 115 SER A CA 1
ATOM 858 C C . SER A 1 115 ? 16.529 0.913 1.703 1.00 75.75 115 SER A C 1
ATOM 860 O O . SER A 1 115 ? 16.374 2.130 1.817 1.00 75.75 115 SER A O 1
ATOM 862 N N . PHE A 1 116 ? 16.594 0.088 2.747 1.00 82.31 116 PHE A N 1
ATOM 863 C CA . PHE A 1 116 ? 16.442 0.445 4.153 1.00 82.31 116 PHE A CA 1
ATOM 864 C C . PHE A 1 116 ? 17.707 0.050 4.933 1.00 82.31 116 PHE A C 1
ATOM 866 O O . PHE A 1 116 ? 17.696 -0.956 5.651 1.00 82.31 116 PHE A O 1
ATOM 873 N N . PRO A 1 117 ? 18.822 0.794 4.786 1.00 84.38 117 PRO A N 1
ATOM 874 C CA . PRO A 1 117 ? 20.082 0.458 5.439 1.00 84.38 117 PRO A CA 1
ATOM 875 C C . PRO A 1 117 ? 20.017 0.675 6.955 1.00 84.38 117 PRO A C 1
ATOM 877 O O . PRO A 1 117 ? 19.383 1.615 7.445 1.00 84.38 117 PRO A O 1
ATOM 880 N N . GLU A 1 118 ? 20.735 -0.162 7.710 1.00 87.25 118 GLU A N 1
ATOM 881 C CA . GLU A 1 118 ? 20.751 -0.115 9.179 1.00 87.25 118 GLU A CA 1
ATOM 882 C C . GLU A 1 118 ? 21.241 1.240 9.716 1.00 87.25 118 GLU A C 1
ATOM 884 O O . GLU A 1 118 ? 20.714 1.726 10.720 1.00 87.25 118 GLU A O 1
ATOM 889 N N . GLU A 1 119 ? 22.170 1.915 9.022 1.00 85.56 119 GLU A N 1
ATOM 890 C CA . GLU A 1 119 ? 22.636 3.247 9.429 1.00 85.56 119 GLU A CA 1
ATOM 891 C C . GLU A 1 119 ? 21.528 4.311 9.385 1.00 85.56 119 GLU A C 1
ATOM 893 O O . GLU A 1 119 ? 21.590 5.291 10.130 1.00 85.56 119 GLU A O 1
ATOM 898 N N . GLY A 1 120 ? 20.506 4.116 8.543 1.00 80.12 120 GLY A N 1
ATOM 899 C CA . GLY A 1 120 ? 19.333 4.987 8.458 1.00 80.12 120 GLY A CA 1
ATOM 900 C C . GLY A 1 120 ? 18.363 4.820 9.631 1.00 80.12 120 GLY A C 1
ATOM 901 O O . GLY A 1 120 ? 17.499 5.670 9.839 1.00 80.12 120 GLY A O 1
ATOM 902 N N . GLY A 1 121 ? 18.495 3.741 10.412 1.00 83.75 121 GLY A N 1
ATOM 903 C CA . GLY A 1 121 ? 17.698 3.485 11.614 1.00 83.75 121 GLY A CA 1
ATOM 904 C C . GLY A 1 121 ? 16.219 3.161 11.370 1.00 83.75 121 GLY A C 1
ATOM 905 O O . GLY A 1 121 ? 15.478 3.016 12.345 1.00 83.75 121 GLY A O 1
ATOM 906 N N . LYS A 1 122 ? 15.793 3.031 10.106 1.00 86.81 122 LYS A N 1
ATOM 907 C CA . LYS A 1 122 ? 14.430 2.668 9.691 1.00 86.81 122 LYS A CA 1
ATOM 908 C C . LYS A 1 122 ? 14.452 1.295 9.007 1.00 86.81 122 LYS A C 1
ATOM 910 O O . LYS A 1 122 ? 15.156 1.169 8.007 1.00 86.81 122 LYS A O 1
ATOM 915 N N . PRO A 1 123 ? 13.761 0.271 9.536 1.00 92.56 123 PRO A N 1
ATOM 916 C CA . PRO A 1 123 ? 13.712 -1.045 8.904 1.00 92.56 123 PRO A CA 1
ATOM 917 C C . PRO A 1 123 ? 12.773 -1.035 7.693 1.00 92.56 123 PRO A C 1
ATOM 919 O O . PRO A 1 123 ? 11.981 -0.109 7.530 1.00 92.56 123 PRO A O 1
ATOM 922 N N . ASN A 1 124 ? 12.802 -2.095 6.885 1.00 91.81 124 ASN A N 1
ATOM 923 C CA . ASN A 1 124 ? 11.816 -2.292 5.829 1.00 91.81 124 ASN A CA 1
ATOM 924 C C . ASN A 1 124 ? 10.405 -2.426 6.459 1.00 91.81 124 ASN A C 1
ATOM 926 O O . ASN A 1 124 ? 10.202 -3.326 7.287 1.00 91.81 124 ASN A O 1
ATOM 930 N N . PRO A 1 125 ? 9.433 -1.560 6.111 1.00 92.75 125 PRO A N 1
ATOM 931 C CA . PRO A 1 125 ? 8.131 -1.520 6.780 1.00 92.75 125 PRO A CA 1
ATOM 932 C C . PRO A 1 125 ? 7.043 -2.400 6.136 1.00 92.75 125 PRO A C 1
ATOM 934 O O . PRO A 1 125 ? 5.949 -2.497 6.693 1.00 92.75 125 PRO A O 1
ATOM 937 N N . HIS A 1 126 ? 7.306 -3.035 4.989 1.00 92.69 126 HIS A N 1
ATOM 938 C CA . HIS A 1 126 ? 6.283 -3.615 4.104 1.00 92.69 126 HIS A CA 1
ATOM 939 C C . HIS A 1 126 ? 5.874 -5.048 4.483 1.00 92.69 126 HIS A C 1
ATOM 941 O O . HIS A 1 126 ? 6.027 -5.994 3.711 1.00 92.69 126 HIS A O 1
ATOM 947 N N . LEU A 1 127 ? 5.363 -5.244 5.698 1.00 94.56 127 LEU A N 1
ATOM 948 C CA . LEU A 1 127 ? 5.021 -6.582 6.204 1.00 94.56 127 LEU A CA 1
ATOM 949 C C . LEU A 1 127 ? 3.791 -7.180 5.502 1.00 94.56 127 LEU A C 1
ATOM 951 O O . LEU A 1 127 ? 3.670 -8.399 5.414 1.00 94.56 127 LEU A O 1
ATOM 955 N N . TRP A 1 128 ? 2.885 -6.346 4.981 1.00 91.38 128 TRP A N 1
ATOM 956 C CA . TRP A 1 128 ? 1.628 -6.786 4.358 1.00 91.38 128 TRP A C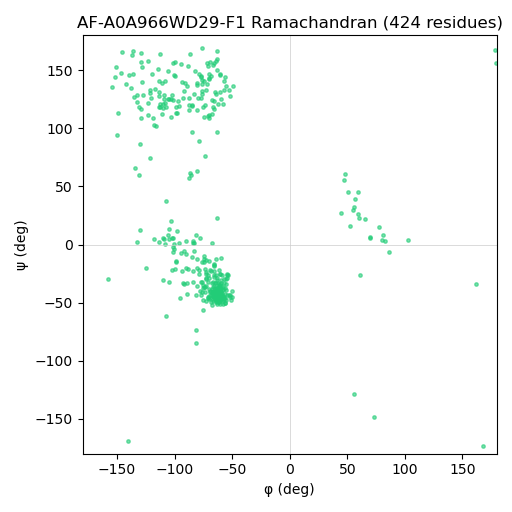A 1
ATOM 957 C C . TRP A 1 128 ? 1.816 -7.591 3.066 1.00 91.38 128 TRP A C 1
ATOM 959 O O . TRP A 1 128 ? 0.904 -8.314 2.670 1.00 91.38 128 TRP A O 1
ATOM 969 N N . THR A 1 129 ? 2.987 -7.517 2.424 1.00 89.56 129 THR A N 1
ATOM 970 C CA . THR A 1 129 ? 3.306 -8.328 1.235 1.00 89.56 129 THR A CA 1
ATOM 971 C C . THR A 1 129 ? 3.590 -9.795 1.574 1.00 89.56 129 THR A C 1
ATOM 973 O O . THR A 1 129 ? 3.618 -10.647 0.687 1.00 89.56 129 THR A O 1
ATOM 976 N N . ASN A 1 130 ? 3.773 -10.114 2.858 1.00 94.50 130 ASN A N 1
ATOM 977 C CA . ASN A 1 130 ? 3.911 -11.467 3.378 1.00 94.50 130 ASN A CA 1
ATOM 978 C C . ASN A 1 130 ? 2.556 -11.936 3.956 1.00 94.50 130 ASN A C 1
ATOM 980 O O . ASN A 1 130 ? 2.120 -11.391 4.975 1.00 94.50 130 ASN A O 1
ATOM 984 N N . PRO A 1 131 ? 1.876 -12.937 3.356 1.00 94.31 131 PRO A N 1
ATOM 985 C CA . PRO A 1 131 ? 0.530 -13.319 3.789 1.00 94.31 131 PRO A CA 1
ATOM 986 C C . PRO A 1 131 ? 0.435 -13.742 5.269 1.00 94.31 131 PRO A C 1
ATOM 988 O O . PRO A 1 131 ? -0.444 -13.222 5.962 1.00 94.31 131 PRO A O 1
ATOM 991 N N . PRO A 1 132 ? 1.344 -14.570 5.828 1.00 96.75 132 PRO A N 1
ATOM 992 C CA . PRO A 1 132 ? 1.365 -14.828 7.272 1.00 96.75 132 PRO A CA 1
ATOM 993 C C . PRO A 1 132 ? 1.461 -13.570 8.149 1.00 96.75 132 PRO A C 1
ATOM 995 O O . PRO A 1 132 ? 0.799 -13.491 9.182 1.00 96.75 132 PRO A O 1
ATOM 998 N N . MET A 1 133 ? 2.242 -12.562 7.753 1.00 97.31 133 MET A N 1
ATOM 999 C CA . MET A 1 133 ? 2.334 -11.299 8.499 1.00 97.31 133 MET A CA 1
ATOM 1000 C C . MET A 1 133 ? 1.079 -10.428 8.340 1.00 97.31 133 MET A C 1
ATOM 1002 O O . MET A 1 133 ? 0.632 -9.829 9.319 1.00 97.31 133 MET A O 1
ATOM 1006 N N . ALA A 1 134 ? 0.453 -10.408 7.159 1.00 94.31 134 ALA A N 1
ATOM 1007 C CA . ALA A 1 134 ? -0.845 -9.760 6.951 1.00 94.31 134 ALA A CA 1
ATOM 1008 C C . ALA A 1 134 ? -1.950 -10.397 7.818 1.00 94.31 134 ALA A C 1
ATOM 1010 O O . ALA A 1 134 ? -2.805 -9.695 8.363 1.00 94.31 134 ALA A O 1
ATOM 1011 N N . LYS A 1 135 ? -1.901 -11.721 8.021 1.00 97.62 135 LYS A N 1
ATOM 1012 C CA . LYS A 1 135 ? -2.773 -12.420 8.975 1.00 97.62 135 LYS A CA 1
ATOM 1013 C C . LYS A 1 135 ? -2.531 -11.953 10.412 1.00 97.62 135 LYS A C 1
ATOM 1015 O O . LYS A 1 135 ? -3.501 -11.684 11.117 1.00 97.62 135 LYS A O 1
ATOM 1020 N N . SER A 1 136 ? -1.273 -11.787 10.826 1.00 98.19 136 SER A N 1
ATOM 1021 C CA . SER A 1 136 ? -0.936 -11.224 12.143 1.00 98.19 136 SER A CA 1
ATOM 1022 C C . SER A 1 136 ? -1.451 -9.789 12.315 1.00 98.19 136 SER A C 1
ATOM 1024 O O . SER A 1 136 ? -1.920 -9.435 13.394 1.00 98.19 136 SER A O 1
ATOM 1026 N N . TYR A 1 137 ? -1.438 -8.963 11.260 1.00 97.94 137 TYR A N 1
ATOM 1027 C CA . TYR A 1 137 ? -2.056 -7.627 11.293 1.00 97.94 137 TYR A CA 1
ATOM 1028 C C . TYR A 1 137 ? -3.560 -7.727 11.549 1.00 97.94 137 TYR A C 1
ATOM 1030 O O . TYR A 1 137 ? -4.080 -7.062 12.444 1.00 97.94 137 TYR A O 1
ATOM 1038 N N . ALA A 1 138 ? -4.256 -8.585 10.797 1.00 96.75 138 ALA A N 1
ATOM 1039 C CA . ALA A 1 138 ? -5.689 -8.808 10.968 1.00 96.75 138 ALA A CA 1
ATOM 1040 C C . ALA A 1 138 ? -6.039 -9.347 12.368 1.00 96.75 138 ALA A C 1
ATOM 1042 O O . ALA A 1 138 ? -7.075 -8.980 12.921 1.00 96.75 138 ALA A O 1
ATOM 1043 N N . GLU A 1 139 ? -5.169 -10.170 12.959 1.00 98.38 139 GLU A N 1
ATOM 1044 C CA . GLU A 1 139 ? -5.334 -10.685 14.320 1.00 98.38 139 GLU A CA 1
ATOM 1045 C C . GLU A 1 139 ? -5.287 -9.559 15.360 1.00 98.38 139 GLU A C 1
ATOM 1047 O O . GLU A 1 139 ? -6.209 -9.443 16.171 1.00 98.38 139 GLU A O 1
ATOM 1052 N N . VAL A 1 140 ? -4.275 -8.685 15.286 1.00 98.25 140 VAL A N 1
ATOM 1053 C CA . VAL A 1 140 ? -4.149 -7.518 16.176 1.00 98.25 140 VAL A CA 1
ATOM 1054 C C . VAL A 1 140 ? -5.319 -6.553 15.985 1.00 98.25 140 VAL A C 1
ATOM 1056 O O . VAL A 1 140 ? -5.886 -6.074 16.968 1.00 98.25 140 VAL A O 1
ATOM 1059 N N . ILE A 1 141 ? -5.728 -6.296 14.737 1.00 97.88 141 ILE A N 1
ATOM 1060 C CA . ILE A 1 141 ? -6.908 -5.475 14.433 1.00 97.88 141 ILE A CA 1
ATOM 1061 C C . ILE A 1 141 ? -8.143 -6.058 15.127 1.00 97.88 141 ILE A C 1
ATOM 1063 O O . ILE A 1 141 ? -8.839 -5.338 15.843 1.00 97.88 141 ILE A O 1
ATOM 1067 N N . ARG A 1 142 ? -8.400 -7.362 14.966 1.00 97.81 142 ARG A N 1
ATOM 1068 C CA . ARG A 1 142 ? -9.516 -8.054 15.624 1.00 97.81 142 ARG A CA 1
ATOM 1069 C C . ARG A 1 142 ? -9.444 -7.903 17.139 1.00 97.81 142 ARG A C 1
ATOM 1071 O O . ARG A 1 142 ? -10.458 -7.572 17.748 1.00 97.81 142 ARG A O 1
ATOM 1078 N N . ASP A 1 143 ? -8.278 -8.108 17.744 1.00 97.62 143 ASP A N 1
ATOM 1079 C CA . ASP A 1 143 ? -8.107 -8.029 19.199 1.00 97.62 143 ASP A CA 1
ATOM 1080 C C . ASP A 1 143 ? -8.403 -6.625 19.738 1.00 97.62 143 ASP A C 1
ATOM 1082 O O . ASP A 1 143 ? -9.069 -6.482 20.766 1.00 97.62 143 ASP A O 1
ATOM 1086 N N . VAL A 1 144 ? -7.955 -5.579 19.038 1.00 97.38 144 VAL A N 1
ATOM 1087 C CA . VAL A 1 144 ? -8.253 -4.184 19.394 1.00 97.38 144 VAL A CA 1
ATOM 1088 C C . VAL A 1 144 ? -9.743 -3.889 19.228 1.00 97.38 144 VAL A C 1
ATOM 1090 O O . VAL A 1 144 ? -10.367 -3.343 20.139 1.00 97.38 144 VAL A O 1
ATOM 1093 N N . LEU A 1 145 ? -10.350 -4.286 18.106 1.00 96.25 145 LEU A N 1
ATOM 1094 C CA . LEU A 1 145 ? -11.773 -4.047 17.849 1.00 96.25 145 LEU A CA 1
ATOM 1095 C C . LEU A 1 145 ? -12.676 -4.769 18.860 1.00 96.25 145 LEU A C 1
ATOM 1097 O O . LEU A 1 145 ? -13.663 -4.192 19.310 1.00 96.25 145 LEU A O 1
ATOM 1101 N N . VAL A 1 146 ? -12.325 -5.986 19.286 1.00 95.94 146 VAL A N 1
ATOM 1102 C CA . VAL A 1 146 ? -13.039 -6.719 20.348 1.00 95.94 146 VAL A CA 1
ATOM 1103 C C . VAL A 1 146 ? -12.970 -5.978 21.687 1.00 95.94 146 VAL A C 1
ATOM 1105 O O . VAL A 1 146 ? -13.966 -5.936 22.413 1.00 95.94 146 VAL A O 1
ATOM 1108 N N . GLN A 1 147 ? -11.825 -5.375 22.021 1.00 94.94 147 GLN A N 1
ATOM 1109 C CA . GLN A 1 147 ? -11.672 -4.603 23.259 1.00 94.94 147 GLN A CA 1
ATOM 1110 C C . GLN A 1 147 ? -12.479 -3.297 23.227 1.00 94.94 147 GLN A C 1
ATOM 1112 O O . GLN A 1 147 ? -13.172 -2.973 24.196 1.00 94.94 147 GLN A O 1
ATOM 1117 N N . VAL A 1 148 ? -12.401 -2.550 22.121 1.00 94.50 148 VAL A N 1
ATOM 1118 C CA . VAL A 1 148 ? -13.043 -1.232 21.986 1.00 94.50 148 VAL A CA 1
ATOM 1119 C C . VAL A 1 148 ? -14.548 -1.363 21.739 1.00 94.50 148 VAL A C 1
ATOM 1121 O O . VAL A 1 148 ? -15.325 -0.527 22.200 1.00 94.50 148 VAL A O 1
ATOM 1124 N N . ASP A 1 149 ? -14.988 -2.423 21.062 1.00 94.69 149 ASP A N 1
ATOM 1125 C CA . ASP A 1 149 ? -16.380 -2.630 20.666 1.00 94.69 149 ASP A CA 1
ATOM 1126 C C . ASP A 1 149 ? -16.883 -4.067 20.951 1.00 94.69 149 ASP A C 1
ATOM 1128 O O . ASP A 1 149 ? -17.252 -4.826 20.046 1.00 94.69 149 ASP A O 1
ATOM 1132 N N . PRO A 1 150 ? -16.975 -4.459 22.239 1.00 93.62 150 PRO A N 1
ATOM 1133 C CA . PRO A 1 150 ? -17.285 -5.830 22.642 1.00 93.62 150 PRO A CA 1
ATOM 1134 C C . PRO A 1 150 ? -18.697 -6.294 22.253 1.00 93.62 150 PRO A C 1
ATOM 1136 O O . PRO A 1 150 ? -18.961 -7.494 22.240 1.00 93.62 150 PRO A O 1
ATOM 1139 N N . LYS A 1 151 ? -19.623 -5.379 21.918 1.00 92.56 151 LYS A N 1
ATOM 1140 C CA . LYS A 1 151 ? -20.965 -5.755 21.424 1.00 92.56 151 LYS A CA 1
ATOM 1141 C C . LYS A 1 151 ? -20.908 -6.464 20.066 1.00 92.56 151 LYS A C 1
ATOM 1143 O O . LYS A 1 151 ? -21.791 -7.267 19.787 1.00 92.56 151 LYS A O 1
ATOM 1148 N N . ASN A 1 152 ? -19.889 -6.175 19.254 1.00 93.75 152 ASN A N 1
ATOM 1149 C CA . ASN A 1 152 ? -19.688 -6.744 17.922 1.00 93.75 152 ASN A CA 1
ATOM 1150 C C . ASN A 1 152 ? -18.552 -7.783 17.898 1.00 93.75 152 ASN A C 1
ATOM 1152 O O . ASN A 1 152 ? -18.197 -8.271 16.828 1.00 93.75 152 ASN A O 1
ATOM 1156 N N . ALA A 1 153 ? -18.014 -8.166 19.065 1.00 95.12 153 ALA A N 1
ATOM 1157 C CA . ALA A 1 153 ? -16.861 -9.059 19.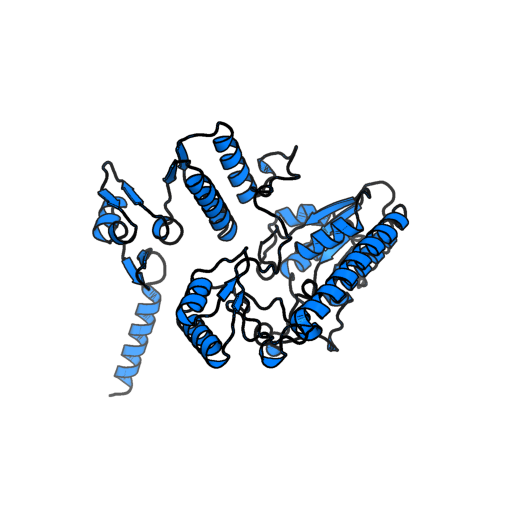186 1.00 95.12 153 ALA A CA 1
ATOM 1158 C C . ALA A 1 153 ? -17.012 -10.361 18.387 1.00 95.12 153 ALA A C 1
ATOM 1160 O O . ALA A 1 153 ? -16.131 -10.707 17.607 1.00 95.12 153 ALA A O 1
ATOM 1161 N N . SER A 1 154 ? -18.156 -11.041 18.510 1.00 96.00 154 SER A N 1
ATOM 1162 C CA . SER A 1 154 ? -18.401 -12.292 17.782 1.00 96.00 154 SER A CA 1
ATOM 1163 C C . SER A 1 154 ? -18.407 -12.113 16.260 1.00 96.00 154 SER A C 1
ATOM 1165 O O . SER A 1 154 ? -18.023 -13.036 15.547 1.00 96.00 154 SER A O 1
ATOM 1167 N N . SER A 1 155 ? -18.813 -10.943 15.755 1.00 94.25 155 SER A N 1
ATOM 1168 C CA . SER A 1 155 ? -18.741 -10.631 14.323 1.00 94.25 155 SER A CA 1
ATOM 1169 C C . SER A 1 155 ? -17.293 -10.428 13.883 1.00 94.25 155 SER A C 1
ATOM 1171 O O . SER A 1 155 ? -16.880 -11.028 12.897 1.00 94.25 155 SER A O 1
ATOM 1173 N N . TYR A 1 156 ? -16.500 -9.662 14.641 1.00 95.62 156 TYR A N 1
ATOM 1174 C CA . TYR A 1 156 ? -15.076 -9.460 14.348 1.00 95.62 156 TYR A CA 1
ATOM 1175 C C . TYR A 1 156 ? -14.290 -10.775 14.374 1.00 95.62 156 TYR A C 1
ATOM 1177 O O . TYR A 1 156 ? -13.480 -11.028 13.487 1.00 95.62 156 TYR A O 1
ATOM 1185 N N . GLU A 1 157 ? -14.560 -11.642 15.352 1.00 98.19 157 GLU A N 1
ATOM 1186 C CA . GLU A 1 157 ? -13.948 -12.971 15.455 1.00 98.19 157 GLU A CA 1
ATOM 1187 C C . GLU A 1 157 ? -14.317 -13.873 14.271 1.00 98.19 157 GLU A C 1
ATOM 1189 O O . GLU A 1 157 ? -13.444 -14.535 13.709 1.00 98.19 157 GLU A O 1
ATOM 1194 N N . ALA A 1 158 ? -15.591 -13.888 13.863 1.00 93.88 158 ALA A N 1
ATOM 1195 C CA . ALA A 1 158 ? -16.046 -14.679 12.723 1.00 93.88 158 ALA A CA 1
ATOM 1196 C C . ALA A 1 158 ? -15.460 -14.173 11.394 1.00 93.88 158 ALA A C 1
ATOM 1198 O O . ALA A 1 158 ? -14.984 -14.975 10.588 1.00 93.88 158 ALA A O 1
ATOM 1199 N N . ASN A 1 159 ? -15.450 -12.854 11.185 1.00 90.75 159 ASN A N 1
ATOM 1200 C CA . ASN A 1 159 ? -14.888 -12.225 9.991 1.00 90.75 159 ASN A CA 1
ATOM 1201 C C . ASN A 1 159 ? -13.377 -12.457 9.898 1.00 90.75 159 ASN A C 1
ATOM 1203 O O . ASN A 1 159 ? -12.878 -12.851 8.845 1.00 90.75 159 ASN A O 1
ATOM 1207 N N . PHE A 1 160 ? -12.654 -12.291 11.011 1.00 96.44 160 PHE A N 1
ATOM 1208 C CA . PHE A 1 160 ? -11.234 -12.620 11.083 1.00 96.44 160 PHE A CA 1
ATOM 1209 C C . PHE A 1 160 ? -10.985 -14.094 10.764 1.00 96.44 160 PHE A C 1
ATOM 1211 O O . PHE A 1 160 ? -10.105 -14.385 9.964 1.00 96.44 160 PHE A O 1
ATOM 1218 N N . ALA A 1 161 ? -11.759 -15.027 11.328 1.00 97.00 161 ALA A N 1
ATOM 1219 C CA . ALA A 1 161 ? -11.585 -16.451 11.045 1.00 97.00 161 ALA A CA 1
ATOM 1220 C C . ALA A 1 161 ? -11.784 -16.779 9.553 1.00 97.00 161 ALA A C 1
ATOM 1222 O O . ALA A 1 161 ? -11.031 -17.579 8.996 1.00 97.00 161 ALA A O 1
ATOM 1223 N N . ALA A 1 162 ? -12.757 -16.139 8.894 1.00 88.25 162 ALA A N 1
ATOM 1224 C CA . ALA A 1 162 ? -12.972 -16.283 7.456 1.00 88.25 162 ALA A CA 1
ATOM 1225 C C . ALA A 1 162 ? -11.805 -15.701 6.638 1.00 88.25 162 ALA A C 1
ATOM 1227 O O . ALA A 1 162 ? -11.270 -16.383 5.765 1.00 88.25 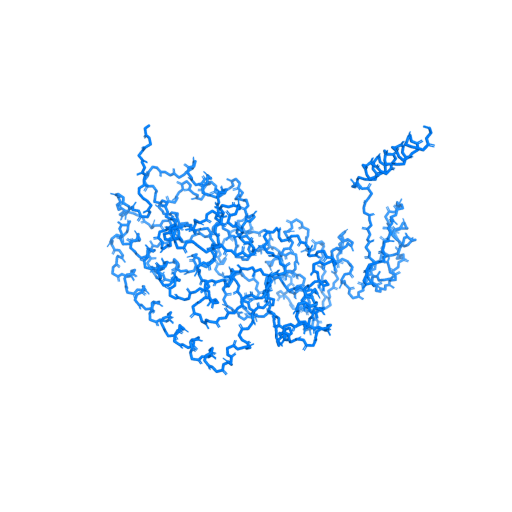162 ALA A O 1
ATOM 1228 N N . LEU A 1 163 ? -11.372 -14.476 6.955 1.00 88.62 163 LEU A N 1
ATOM 1229 C CA . LEU A 1 163 ? -10.232 -13.822 6.307 1.00 88.62 163 LEU A CA 1
ATOM 1230 C C . LEU A 1 163 ? -8.936 -14.626 6.491 1.00 88.62 163 LEU A C 1
ATOM 1232 O O . LEU A 1 163 ? -8.209 -14.855 5.530 1.00 88.62 163 LEU A O 1
ATOM 1236 N N . ALA A 1 164 ? -8.673 -15.095 7.709 1.00 93.62 164 ALA A N 1
ATOM 1237 C CA . ALA A 1 164 ? -7.535 -15.938 8.050 1.00 93.62 164 ALA A CA 1
ATOM 1238 C C . ALA A 1 164 ? -7.495 -17.216 7.204 1.00 93.62 164 ALA A C 1
ATOM 1240 O O . ALA A 1 164 ? -6.427 -17.577 6.723 1.00 93.62 164 ALA A O 1
ATOM 1241 N N . GLY A 1 165 ? -8.646 -17.866 6.989 1.00 86.69 165 GLY A N 1
ATOM 1242 C CA . GLY A 1 165 ? -8.742 -19.036 6.116 1.00 86.69 165 GLY A CA 1
ATOM 1243 C C . GLY A 1 165 ? -8.360 -18.723 4.667 1.00 86.69 165 GLY A C 1
ATOM 1244 O O . GLY A 1 165 ? -7.578 -19.457 4.072 1.00 86.69 165 GLY A O 1
ATOM 1245 N N . VAL A 1 166 ? -8.838 -17.599 4.121 1.00 87.56 166 VAL A N 1
ATOM 1246 C CA . VAL A 1 166 ? -8.472 -17.149 2.763 1.00 87.56 166 VAL A CA 1
ATOM 1247 C C . VAL A 1 166 ? -6.976 -16.835 2.661 1.00 87.56 166 VAL A C 1
ATOM 1249 O O . VAL A 1 166 ? -6.341 -17.180 1.666 1.00 87.56 166 VAL A O 1
ATOM 1252 N N . ILE A 1 167 ? -6.395 -16.204 3.685 1.00 88.06 167 ILE A N 1
ATOM 1253 C CA . ILE A 1 167 ? -4.959 -15.907 3.720 1.00 88.06 167 ILE A CA 1
ATOM 1254 C C . ILE A 1 167 ? -4.129 -17.197 3.791 1.00 88.06 167 ILE A C 1
ATOM 1256 O O . ILE A 1 167 ? -3.123 -17.299 3.093 1.00 88.06 167 ILE A O 1
ATOM 1260 N N . ASP A 1 168 ? -4.555 -18.193 4.574 1.00 94.50 168 ASP A N 1
ATOM 1261 C CA . ASP A 1 168 ? -3.876 -19.494 4.654 1.00 94.50 168 ASP A CA 1
ATOM 1262 C C . ASP A 1 168 ? -3.918 -20.239 3.306 1.00 94.50 168 ASP A C 1
ATOM 1264 O O . ASP A 1 168 ? -2.923 -20.834 2.886 1.00 94.50 168 ASP A O 1
ATOM 1268 N N . GLU A 1 169 ? -5.050 -20.181 2.594 1.00 86.88 169 GLU A N 1
ATOM 1269 C CA . GLU A 1 169 ? -5.173 -20.735 1.239 1.00 86.88 169 GLU A CA 1
ATOM 1270 C C . GLU A 1 169 ? -4.265 -20.007 0.235 1.00 86.88 169 GLU A C 1
ATOM 1272 O O . GLU A 1 169 ? -3.620 -20.657 -0.593 1.00 86.88 169 GLU A O 1
ATOM 1277 N N . LEU A 1 170 ? -4.171 -18.675 0.324 1.00 86.75 170 LEU A N 1
ATOM 1278 C CA . LEU A 1 170 ? -3.265 -17.874 -0.499 1.00 86.75 170 LEU A CA 1
ATOM 1279 C C . LEU A 1 170 ? -1.798 -18.228 -0.225 1.00 86.75 170 LEU A C 1
ATOM 1281 O O . LEU A 1 170 ? -1.048 -18.449 -1.172 1.00 86.75 170 LEU A O 1
ATOM 1285 N N . ASP A 1 171 ? -1.394 -18.325 1.043 1.00 92.88 171 ASP A N 1
ATOM 1286 C CA . ASP A 1 171 ? -0.025 -18.676 1.433 1.00 92.88 171 ASP A CA 1
ATOM 1287 C C . ASP A 1 171 ? 0.386 -20.061 0.908 1.00 92.88 171 ASP A C 1
ATOM 1289 O O . ASP A 1 171 ? 1.464 -20.231 0.325 1.00 92.88 171 ASP A O 1
ATOM 1293 N N . ALA A 1 172 ? -0.508 -21.047 1.033 1.00 90.38 172 ALA A N 1
ATOM 1294 C CA . ALA A 1 172 ? -0.299 -22.382 0.483 1.00 90.38 172 ALA A CA 1
ATOM 1295 C C . ALA A 1 172 ? -0.171 -22.348 -1.050 1.00 90.38 172 ALA A C 1
ATOM 1297 O O . ALA A 1 172 ? 0.771 -22.914 -1.606 1.00 90.38 172 ALA A O 1
ATOM 1298 N N . ALA A 1 173 ? -1.061 -21.624 -1.737 1.00 83.88 173 ALA A N 1
ATOM 1299 C CA . ALA A 1 173 ? -1.016 -21.488 -3.191 1.00 83.88 173 ALA A CA 1
ATOM 1300 C C . ALA A 1 173 ? 0.262 -20.782 -3.679 1.00 83.88 173 ALA A C 1
ATOM 1302 O O . ALA A 1 173 ? 0.846 -21.190 -4.685 1.00 83.88 173 ALA A O 1
ATOM 1303 N N . MET A 1 174 ? 0.728 -19.748 -2.971 1.00 86.19 174 MET A N 1
ATOM 1304 C CA . MET A 1 174 ? 1.981 -19.049 -3.279 1.00 86.19 174 MET A CA 1
ATOM 1305 C C . MET A 1 174 ? 3.205 -19.936 -3.043 1.00 86.19 174 MET A C 1
ATOM 1307 O O . MET A 1 174 ? 4.141 -19.913 -3.850 1.00 86.19 174 MET A O 1
ATOM 1311 N N . THR A 1 175 ? 3.182 -20.752 -1.987 1.00 92.69 175 THR A N 1
ATOM 1312 C CA . THR A 1 175 ? 4.218 -21.754 -1.705 1.00 92.69 175 THR A CA 1
ATOM 1313 C C . THR A 1 175 ? 4.303 -22.773 -2.840 1.00 92.69 175 THR A C 1
ATOM 1315 O O . THR A 1 175 ? 5.381 -22.981 -3.405 1.00 92.69 175 THR A O 1
ATOM 1318 N N . ASP A 1 176 ? 3.166 -23.349 -3.236 1.00 88.69 176 ASP A N 1
ATOM 1319 C CA . ASP A 1 176 ? 3.086 -24.327 -4.323 1.00 88.69 176 ASP A CA 1
ATOM 1320 C C . ASP A 1 176 ? 3.531 -23.723 -5.660 1.00 88.69 176 ASP A C 1
ATOM 1322 O O . ASP A 1 176 ? 4.340 -24.318 -6.377 1.00 88.69 176 ASP A O 1
ATOM 1326 N N . ALA A 1 177 ? 3.060 -22.515 -5.988 1.00 86.31 177 ALA A N 1
ATOM 1327 C CA . ALA A 1 177 ? 3.445 -21.811 -7.207 1.00 86.31 177 ALA A CA 1
ATOM 1328 C C . ALA A 1 177 ? 4.952 -21.515 -7.237 1.00 86.31 177 ALA A C 1
ATOM 1330 O O . ALA A 1 177 ? 5.614 -21.779 -8.243 1.00 86.31 177 ALA A O 1
ATOM 1331 N N . THR A 1 178 ? 5.523 -21.033 -6.132 1.00 88.31 178 THR A N 1
ATOM 1332 C CA . THR A 1 178 ? 6.957 -20.730 -6.041 1.00 88.31 178 THR A CA 1
ATOM 1333 C C . THR A 1 178 ? 7.818 -21.989 -6.140 1.00 88.31 178 THR A C 1
ATOM 1335 O O . THR A 1 178 ? 8.874 -21.970 -6.778 1.00 88.31 178 THR A O 1
ATOM 1338 N N . ALA A 1 179 ? 7.358 -23.116 -5.591 1.00 92.12 179 ALA A N 1
ATOM 1339 C CA . ALA A 1 179 ? 8.055 -24.395 -5.698 1.00 92.12 179 ALA A CA 1
ATOM 1340 C C . ALA A 1 179 ? 8.208 -24.880 -7.153 1.00 92.12 179 ALA A C 1
ATOM 1342 O O . ALA A 1 179 ? 9.129 -25.645 -7.446 1.00 92.12 179 ALA A O 1
ATOM 1343 N N . THR A 1 180 ? 7.372 -24.400 -8.085 1.00 91.94 180 THR A N 1
ATOM 1344 C CA . THR A 1 180 ? 7.513 -24.694 -9.524 1.00 91.94 180 THR A CA 1
ATOM 1345 C C . THR A 1 180 ? 8.694 -23.975 -10.191 1.00 91.94 180 THR A C 1
ATOM 1347 O O . THR A 1 180 ? 9.088 -24.337 -11.302 1.00 91.94 180 THR A O 1
ATOM 1350 N N . ILE A 1 181 ? 9.283 -22.977 -9.522 1.00 89.19 181 ILE A N 1
ATOM 1351 C CA . ILE A 1 181 ? 10.391 -22.162 -10.027 1.00 89.19 181 ILE A CA 1
ATOM 1352 C C . ILE A 1 181 ? 11.698 -22.639 -9.367 1.00 89.19 181 ILE A C 1
ATOM 1354 O O . ILE A 1 181 ? 11.775 -22.665 -8.134 1.00 89.19 181 ILE A O 1
ATOM 1358 N N . PRO A 1 182 ? 12.741 -23.003 -10.143 1.00 90.81 182 PRO A N 1
ATOM 1359 C CA . PRO A 1 182 ? 14.054 -23.350 -9.595 1.00 90.81 182 PRO A CA 1
ATOM 1360 C C . PRO A 1 182 ? 14.637 -22.211 -8.754 1.00 90.81 182 PRO A C 1
ATOM 1362 O O . PRO A 1 182 ? 14.511 -21.052 -9.146 1.00 90.81 182 PRO A O 1
ATOM 1365 N N . VAL A 1 183 ? 15.289 -22.536 -7.634 1.00 90.12 183 VAL A N 1
ATOM 1366 C CA . VAL A 1 183 ? 15.812 -21.560 -6.653 1.00 90.12 183 VAL A CA 1
ATOM 1367 C C . VAL A 1 183 ? 16.686 -20.501 -7.328 1.00 90.12 183 VAL A C 1
ATOM 1369 O O . VAL A 1 183 ? 16.513 -19.308 -7.107 1.00 90.12 183 VAL A O 1
ATOM 1372 N N . GLU A 1 184 ? 17.553 -20.915 -8.250 1.00 87.56 184 GLU A N 1
ATOM 1373 C CA . GLU A 1 184 ? 18.446 -20.037 -9.008 1.00 87.56 184 GLU A CA 1
ATOM 1374 C C . GLU A 1 184 ? 17.728 -19.037 -9.936 1.00 87.56 184 GLU A C 1
ATOM 1376 O O . GLU A 1 184 ? 18.357 -18.113 -10.448 1.00 87.56 184 GLU A O 1
ATOM 1381 N N . ARG A 1 185 ? 16.419 -19.209 -10.164 1.00 85.06 185 ARG A N 1
ATOM 1382 C CA . ARG A 1 185 ? 15.570 -18.317 -10.971 1.00 85.06 185 ARG A CA 1
ATOM 1383 C C . ARG A 1 185 ? 14.581 -17.500 -10.145 1.00 85.06 185 ARG A C 1
ATOM 1385 O O . ARG A 1 185 ? 13.827 -16.723 -10.730 1.00 85.06 185 ARG A O 1
ATOM 1392 N N . ARG A 1 186 ? 14.574 -17.642 -8.818 1.00 89.00 186 ARG A N 1
ATOM 1393 C CA . ARG A 1 186 ? 13.704 -16.875 -7.914 1.00 89.00 186 ARG A CA 1
ATOM 1394 C C . ARG A 1 186 ? 14.291 -15.492 -7.648 1.00 89.00 186 ARG A C 1
ATOM 1396 O O . ARG A 1 186 ? 14.666 -15.153 -6.531 1.00 89.00 186 ARG A O 1
ATOM 1403 N N . LEU A 1 187 ? 14.405 -14.696 -8.705 1.00 85.75 187 LEU A N 1
ATOM 1404 C CA . LEU A 1 187 ? 14.956 -13.344 -8.671 1.00 85.75 187 LEU A CA 1
ATOM 1405 C C . LEU A 1 187 ? 13.834 -12.325 -8.892 1.00 85.75 187 LEU A C 1
ATOM 1407 O O . LEU A 1 187 ? 13.094 -12.439 -9.869 1.00 85.75 187 LEU A O 1
ATOM 1411 N N . LEU A 1 188 ? 13.731 -11.329 -8.012 1.00 79.62 188 LEU A N 1
ATOM 1412 C CA . LEU A 1 188 ? 12.773 -10.227 -8.117 1.00 79.62 188 LEU A CA 1
ATOM 1413 C C . LEU A 1 188 ? 13.505 -8.917 -8.382 1.00 79.62 188 LEU A C 1
ATOM 1415 O O . LEU A 1 188 ? 14.333 -8.500 -7.577 1.00 79.62 188 LEU A O 1
ATOM 1419 N N . LEU A 1 189 ? 13.179 -8.267 -9.496 1.00 75.50 189 LEU A N 1
ATOM 1420 C CA . LEU A 1 189 ? 13.474 -6.854 -9.709 1.00 75.50 189 LEU A CA 1
ATOM 1421 C C . LEU A 1 189 ? 12.138 -6.107 -9.700 1.00 75.50 189 LEU A C 1
ATOM 1423 O O . LEU A 1 189 ? 11.310 -6.333 -10.589 1.00 75.50 189 LEU A O 1
ATOM 1427 N N . THR A 1 190 ? 11.931 -5.278 -8.680 1.00 70.12 190 THR A N 1
ATOM 1428 C CA . THR A 1 190 ? 10.684 -4.540 -8.442 1.00 70.12 190 THR A CA 1
ATOM 1429 C C . THR A 1 190 ? 10.892 -3.040 -8.617 1.00 70.12 190 THR A C 1
ATOM 1431 O O . THR A 1 190 ? 12.023 -2.547 -8.636 1.00 70.12 190 THR A O 1
ATOM 1434 N N . TYR A 1 191 ? 9.795 -2.296 -8.760 1.00 63.84 191 TYR A N 1
ATOM 1435 C CA . TYR A 1 191 ? 9.851 -0.838 -8.830 1.00 63.84 191 TYR A CA 1
ATOM 1436 C C . TYR A 1 191 ? 10.397 -0.225 -7.533 1.00 63.84 191 TYR A C 1
ATOM 1438 O O . TYR A 1 191 ? 11.383 0.504 -7.582 1.00 63.84 191 TYR A O 1
ATOM 1446 N N . HIS A 1 192 ? 9.834 -0.603 -6.383 1.00 70.94 192 HIS A N 1
ATOM 1447 C CA . HIS A 1 192 ? 10.355 -0.258 -5.062 1.00 70.94 192 HIS A CA 1
ATOM 1448 C C . HIS A 1 192 ? 10.481 -1.508 -4.174 1.00 70.94 192 HIS A C 1
ATOM 1450 O O . HIS A 1 192 ? 9.950 -2.577 -4.501 1.00 70.94 192 HIS A O 1
ATOM 1456 N N . ASP A 1 193 ? 11.219 -1.407 -3.071 1.00 75.75 193 ASP A N 1
ATOM 1457 C CA . ASP A 1 193 ? 11.593 -2.556 -2.234 1.00 75.75 193 ASP A CA 1
ATOM 1458 C C . ASP A 1 193 ? 10.542 -2.911 -1.165 1.00 75.75 193 ASP A C 1
ATOM 1460 O O . ASP A 1 193 ? 10.793 -2.868 0.042 1.00 75.75 193 ASP A O 1
ATOM 1464 N N . ALA A 1 194 ? 9.333 -3.260 -1.616 1.00 82.69 194 ALA A N 1
ATOM 1465 C CA . ALA A 1 194 ? 8.228 -3.695 -0.749 1.00 82.69 194 ALA A CA 1
ATOM 1466 C C . ALA A 1 194 ? 8.168 -5.206 -0.486 1.00 82.69 194 ALA A C 1
ATOM 1468 O O . ALA A 1 194 ? 7.373 -5.685 0.323 1.00 82.69 194 ALA A O 1
ATOM 1469 N N . TYR A 1 195 ? 8.994 -5.989 -1.175 1.00 87.25 195 TYR A N 1
ATOM 1470 C CA . TYR A 1 195 ? 8.852 -7.444 -1.235 1.00 87.25 195 TYR A CA 1
ATOM 1471 C C . TYR A 1 195 ? 9.874 -8.198 -0.382 1.00 87.25 195 TYR A C 1
ATOM 1473 O O . TYR A 1 195 ? 9.999 -9.413 -0.514 1.00 87.25 195 TYR A O 1
ATOM 1481 N N . ALA A 1 196 ? 10.594 -7.528 0.519 1.00 90.38 196 ALA A N 1
ATOM 1482 C CA . ALA A 1 196 ? 11.646 -8.163 1.309 1.00 90.38 196 ALA A CA 1
ATOM 1483 C C . ALA A 1 196 ? 11.128 -9.303 2.215 1.00 90.38 196 ALA A C 1
ATOM 1485 O O . ALA A 1 196 ? 11.713 -10.391 2.250 1.00 90.38 196 ALA A O 1
ATOM 1486 N N . TYR A 1 197 ? 9.993 -9.111 2.901 1.00 93.25 197 TYR A N 1
ATOM 1487 C CA . TYR A 1 197 ? 9.384 -10.153 3.744 1.00 93.25 197 TYR A CA 1
ATOM 1488 C C . TYR A 1 197 ? 8.738 -11.273 2.926 1.00 93.25 197 TYR A C 1
ATOM 1490 O O . TYR A 1 197 ? 8.809 -12.440 3.322 1.00 93.25 197 TYR A O 1
ATOM 1498 N N . PHE A 1 198 ? 8.139 -10.938 1.780 1.00 92.81 198 PHE A N 1
ATOM 1499 C CA . PHE A 1 198 ? 7.674 -11.917 0.796 1.00 92.81 198 PHE A CA 1
ATOM 1500 C C . PHE A 1 198 ? 8.837 -12.803 0.333 1.00 92.81 198 PHE A C 1
ATOM 1502 O O . PHE A 1 198 ? 8.770 -14.031 0.392 1.00 92.81 198 PHE A O 1
ATOM 1509 N N . ALA A 1 199 ? 9.938 -12.171 -0.071 1.00 91.88 199 ALA A N 1
ATOM 1510 C CA . ALA A 1 199 ? 11.095 -12.847 -0.623 1.00 91.88 199 ALA A CA 1
ATOM 1511 C C . ALA A 1 199 ? 11.750 -13.777 0.400 1.00 91.88 199 ALA A C 1
ATOM 1513 O O . ALA A 1 199 ? 12.063 -14.921 0.079 1.00 91.88 199 ALA A O 1
ATOM 1514 N N . ARG A 1 200 ? 11.866 -13.338 1.657 1.00 92.62 200 ARG A N 1
ATOM 1515 C CA . ARG A 1 200 ? 12.387 -14.175 2.743 1.00 92.62 200 ARG A CA 1
ATOM 1516 C C . ARG A 1 200 ? 11.519 -15.405 3.025 1.00 92.62 200 ARG A C 1
ATOM 1518 O O . ARG A 1 200 ? 12.067 -16.455 3.347 1.00 92.62 200 ARG A O 1
ATOM 1525 N N . HIS A 1 201 ? 10.196 -15.283 2.934 1.00 95.12 201 HIS A N 1
ATOM 1526 C CA . HIS A 1 201 ? 9.267 -16.379 3.239 1.00 95.12 201 HIS A CA 1
ATOM 1527 C C . HIS A 1 201 ? 9.169 -17.406 2.110 1.00 95.12 201 HIS A C 1
ATOM 1529 O O . HIS A 1 201 ? 9.189 -18.605 2.376 1.00 95.12 201 HIS A O 1
ATOM 1535 N N . TYR A 1 202 ? 9.160 -16.955 0.855 1.00 94.69 202 TYR A N 1
ATOM 1536 C CA . TYR A 1 202 ? 9.062 -17.836 -0.314 1.00 94.69 202 TYR A CA 1
ATOM 1537 C C . TYR A 1 202 ? 10.414 -18.152 -0.982 1.00 94.69 202 TYR A C 1
ATOM 1539 O O . TYR A 1 202 ? 10.437 -18.716 -2.072 1.00 94.69 202 TYR A O 1
ATOM 1547 N N . ASP A 1 203 ? 11.543 -17.820 -0.350 1.00 93.56 203 ASP A N 1
ATOM 1548 C CA . ASP A 1 203 ? 12.898 -18.100 -0.859 1.00 93.56 203 ASP A CA 1
ATOM 1549 C C . ASP A 1 203 ? 13.175 -17.452 -2.234 1.00 93.56 203 ASP A C 1
ATOM 1551 O O . ASP A 1 203 ? 13.695 -18.074 -3.164 1.00 93.56 203 ASP A O 1
ATOM 1555 N N . TRP A 1 204 ? 12.793 -16.178 -2.366 1.00 91.62 204 TRP A N 1
ATOM 1556 C CA . TRP A 1 204 ? 13.200 -15.308 -3.468 1.00 91.62 204 TRP A CA 1
ATOM 1557 C C . TRP A 1 204 ? 14.350 -14.394 -3.051 1.00 91.62 204 TRP A C 1
ATOM 1559 O O . TRP A 1 204 ? 14.548 -14.074 -1.882 1.00 91.62 204 TRP A O 1
ATOM 1569 N N . THR A 1 205 ? 15.097 -13.918 -4.040 1.00 87.88 205 THR A N 1
ATOM 1570 C CA . THR A 1 205 ? 16.115 -12.881 -3.875 1.00 87.88 205 THR A CA 1
ATOM 1571 C C . THR A 1 205 ? 15.640 -11.597 -4.545 1.00 87.88 205 THR A C 1
ATOM 1573 O O . THR A 1 205 ? 15.495 -11.562 -5.769 1.00 87.88 205 THR A O 1
ATOM 1576 N N . VAL A 1 206 ? 15.449 -10.527 -3.769 1.00 82.44 206 VAL A N 1
ATOM 1577 C CA . VAL A 1 206 ? 15.279 -9.176 -4.323 1.00 82.44 206 VAL A CA 1
ATOM 1578 C C . VAL A 1 206 ? 16.634 -8.731 -4.864 1.00 82.44 206 VAL A C 1
ATOM 1580 O O . VAL A 1 206 ? 17.602 -8.574 -4.122 1.00 82.44 206 VAL A O 1
ATOM 1583 N N . VAL A 1 207 ? 16.750 -8.628 -6.186 1.00 74.94 207 VAL A N 1
ATOM 1584 C CA . VAL A 1 207 ? 18.020 -8.306 -6.843 1.00 74.94 207 VAL A CA 1
ATOM 1585 C C . VAL A 1 207 ? 18.289 -6.810 -6.895 1.00 74.94 207 VAL A C 1
ATOM 1587 O O . VAL A 1 207 ? 19.460 -6.446 -6.996 1.00 74.94 207 VAL A O 1
ATOM 1590 N N . GLY A 1 208 ? 17.244 -5.992 -6.806 1.00 67.44 208 GLY A N 1
ATOM 1591 C CA . GLY A 1 208 ? 17.296 -4.539 -6.782 1.00 67.44 208 GLY A CA 1
ATOM 1592 C C . GLY A 1 208 ? 15.887 -3.947 -6.721 1.00 67.44 208 GLY A C 1
ATOM 1593 O O . GLY A 1 208 ? 14.900 -4.646 -6.961 1.00 67.44 208 GLY A O 1
ATOM 1594 N N . ALA A 1 209 ? 15.827 -2.654 -6.432 1.00 65.25 209 ALA A N 1
ATOM 1595 C CA . ALA A 1 209 ? 14.647 -1.820 -6.576 1.00 65.25 209 ALA A CA 1
ATOM 1596 C C . ALA A 1 209 ? 15.046 -0.585 -7.384 1.00 65.25 209 ALA A C 1
ATOM 1598 O O . ALA A 1 209 ? 16.149 -0.065 -7.217 1.00 65.25 209 ALA A O 1
ATOM 1599 N N . ILE A 1 210 ? 14.179 -0.153 -8.293 1.00 59.34 210 ILE A N 1
ATOM 1600 C CA . ILE A 1 210 ? 14.473 0.959 -9.207 1.00 59.34 210 ILE A CA 1
ATOM 1601 C C . ILE A 1 210 ? 14.381 2.305 -8.486 1.00 59.34 210 ILE A C 1
ATOM 1603 O O . ILE A 1 210 ? 15.144 3.217 -8.788 1.00 59.34 210 ILE A O 1
ATOM 1607 N N . GLN A 1 211 ? 13.491 2.400 -7.501 1.00 61.06 211 GLN A N 1
ATOM 1608 C CA . GLN A 1 211 ? 13.327 3.541 -6.612 1.00 61.06 211 GLN A CA 1
ATOM 1609 C C . GLN A 1 211 ? 13.317 3.059 -5.153 1.00 61.06 211 GLN A C 1
ATOM 1611 O O . GLN A 1 211 ? 12.261 2.753 -4.604 1.00 61.06 211 GLN A O 1
ATOM 1616 N N . PRO A 1 212 ? 14.496 2.927 -4.522 1.00 50.09 212 PRO A N 1
ATOM 1617 C CA . PRO A 1 212 ? 14.610 2.291 -3.213 1.00 50.09 212 PRO A CA 1
ATOM 1618 C C . PRO A 1 212 ? 14.064 3.132 -2.045 1.00 50.09 212 PRO A C 1
ATOM 1620 O O . PRO A 1 212 ? 13.614 2.548 -1.066 1.00 50.09 212 PRO A O 1
ATOM 1623 N N . SER A 1 213 ? 14.066 4.475 -2.108 1.00 45.59 213 SER A N 1
ATOM 1624 C CA . SER A 1 213 ? 13.617 5.280 -0.950 1.00 45.59 213 SER A CA 1
ATOM 1625 C C . SER A 1 213 ? 13.150 6.722 -1.210 1.00 45.59 213 SER A C 1
ATOM 1627 O O . SER A 1 213 ? 12.289 7.188 -0.468 1.00 45.59 213 SER A O 1
ATOM 1629 N N . SER A 1 214 ? 13.648 7.439 -2.230 1.00 50.28 214 SER A N 1
ATOM 1630 C CA . SER A 1 214 ? 13.237 8.840 -2.491 1.00 50.28 214 SER A CA 1
ATOM 1631 C C . SER A 1 214 ? 12.172 9.014 -3.582 1.00 50.28 214 SER A C 1
ATOM 1633 O O . SER A 1 214 ? 11.572 10.079 -3.669 1.00 50.28 214 SER A O 1
ATOM 1635 N N . PHE A 1 215 ? 11.915 7.979 -4.393 1.00 49.97 215 PHE A N 1
ATOM 1636 C CA . PHE A 1 215 ? 11.024 8.011 -5.567 1.00 49.97 215 PHE A CA 1
ATOM 1637 C C . PHE A 1 215 ? 11.312 9.136 -6.592 1.00 49.97 215 PHE A C 1
ATOM 1639 O O . PHE A 1 215 ? 10.499 9.375 -7.487 1.00 49.97 215 PHE A O 1
ATOM 1646 N N . ASP A 1 216 ? 12.489 9.770 -6.542 1.00 53.47 216 ASP A N 1
ATOM 1647 C CA . ASP A 1 216 ? 12.992 10.594 -7.648 1.00 53.47 216 ASP A CA 1
ATOM 1648 C C . ASP A 1 216 ? 13.150 9.727 -8.904 1.00 53.47 216 ASP A C 1
ATOM 1650 O O . ASP A 1 216 ? 13.468 8.535 -8.801 1.00 53.47 216 ASP A O 1
ATOM 1654 N N . GLU A 1 217 ? 12.931 10.292 -10.099 1.00 53.72 217 GLU A N 1
ATOM 1655 C CA . GLU A 1 217 ? 13.199 9.552 -11.337 1.00 53.72 217 GLU A CA 1
ATOM 1656 C C . GLU A 1 217 ? 14.629 8.982 -11.299 1.00 53.72 217 GLU A C 1
ATOM 1658 O O . GLU A 1 217 ? 15.574 9.731 -11.025 1.00 53.72 217 GLU A O 1
ATOM 1663 N N . PRO A 1 218 ? 14.806 7.665 -11.541 1.00 58.62 218 PRO A N 1
ATOM 1664 C CA . PRO A 1 218 ? 16.125 7.053 -11.497 1.00 58.62 218 PRO A CA 1
ATOM 1665 C C . PRO A 1 218 ? 17.032 7.772 -12.490 1.00 58.62 218 PRO A C 1
ATOM 1667 O O . PRO A 1 218 ? 16.658 8.008 -13.643 1.00 58.62 218 PRO A O 1
ATOM 1670 N N . THR A 1 219 ? 18.242 8.123 -12.059 1.00 64.19 219 THR A N 1
ATOM 1671 C CA . THR A 1 219 ? 19.166 8.817 -12.952 1.00 64.19 219 THR A CA 1
ATOM 1672 C C . THR A 1 219 ? 19.541 7.901 -14.122 1.00 64.19 219 THR A C 1
ATOM 1674 O O . THR A 1 219 ? 19.512 6.673 -13.991 1.00 64.19 219 THR A O 1
ATOM 1677 N N . PRO A 1 220 ? 19.996 8.440 -15.268 1.00 64.38 220 PRO A N 1
ATOM 1678 C CA . PRO A 1 220 ? 20.476 7.605 -16.371 1.00 64.38 220 PRO A CA 1
ATOM 1679 C C . PRO A 1 220 ? 21.571 6.605 -15.963 1.00 64.38 220 PRO A C 1
ATOM 1681 O O . PRO A 1 220 ? 21.714 5.555 -16.589 1.00 64.38 220 PRO A O 1
ATOM 1684 N N . ARG A 1 221 ? 22.341 6.916 -14.908 1.00 63.81 221 ARG A N 1
ATOM 1685 C CA . ARG A 1 221 ? 23.330 5.999 -14.331 1.00 63.81 221 ARG A CA 1
ATOM 1686 C C . ARG A 1 221 ? 22.655 4.835 -13.608 1.00 63.81 221 ARG A C 1
ATOM 1688 O O . ARG A 1 221 ? 23.015 3.697 -13.888 1.00 63.81 221 ARG A O 1
ATOM 1695 N N . ASP A 1 222 ? 21.655 5.105 -12.774 1.00 66.69 222 ASP A N 1
ATOM 1696 C CA . ASP A 1 222 ? 20.914 4.068 -12.045 1.00 66.69 222 ASP A CA 1
ATOM 1697 C C . ASP A 1 222 ? 20.231 3.102 -13.021 1.00 66.69 222 ASP A C 1
ATOM 1699 O O . ASP A 1 222 ? 20.318 1.884 -12.869 1.00 66.69 222 ASP A O 1
ATOM 1703 N N . VAL A 1 223 ? 19.642 3.629 -14.100 1.00 71.56 223 VAL A N 1
ATOM 1704 C CA . VAL A 1 223 ? 19.052 2.813 -15.174 1.00 71.56 223 VAL A CA 1
ATOM 1705 C C . VAL A 1 223 ? 20.105 1.938 -15.863 1.00 71.56 223 VAL A C 1
ATOM 1707 O O . VAL A 1 223 ? 19.872 0.748 -16.082 1.00 71.56 223 VAL A O 1
ATOM 1710 N N . ALA A 1 224 ? 21.284 2.481 -16.180 1.00 67.25 224 ALA A N 1
ATOM 1711 C CA . ALA A 1 224 ? 22.369 1.714 -16.799 1.00 67.25 224 ALA A CA 1
ATOM 1712 C C . ALA A 1 224 ? 22.921 0.610 -15.875 1.00 67.25 224 ALA A C 1
ATOM 1714 O O . ALA A 1 224 ? 23.230 -0.498 -16.339 1.00 67.25 224 ALA A O 1
ATOM 1715 N N . ASP A 1 225 ? 23.010 0.888 -14.575 1.00 69.00 225 ASP A N 1
ATOM 1716 C CA . ASP A 1 225 ? 23.441 -0.073 -13.562 1.00 69.00 225 ASP A CA 1
ATOM 1717 C C . ASP A 1 225 ? 22.406 -1.197 -13.403 1.00 69.00 225 ASP A C 1
ATOM 1719 O O . ASP A 1 225 ? 22.772 -2.377 -13.408 1.00 69.00 225 ASP A O 1
ATOM 1723 N N . LEU A 1 226 ? 21.112 -0.863 -13.396 1.00 71.25 226 LEU A N 1
ATOM 1724 C CA . LEU A 1 226 ? 20.009 -1.828 -13.397 1.00 71.25 226 LEU A CA 1
ATOM 1725 C C . LEU A 1 226 ? 20.019 -2.715 -14.648 1.00 71.25 226 LEU A C 1
ATOM 1727 O O . LEU A 1 226 ? 19.948 -3.939 -14.534 1.00 71.25 226 LEU A O 1
ATOM 1731 N N . ILE A 1 227 ? 20.180 -2.141 -15.846 1.00 73.06 227 ILE A N 1
ATOM 1732 C CA . ILE A 1 227 ? 20.294 -2.905 -17.104 1.00 73.06 227 ILE A CA 1
ATOM 1733 C C . ILE A 1 227 ? 21.477 -3.876 -17.039 1.00 73.06 227 ILE A C 1
ATOM 1735 O O . ILE A 1 227 ? 21.358 -5.049 -17.413 1.00 73.06 227 ILE A O 1
ATOM 1739 N N . SER A 1 228 ? 22.624 -3.406 -16.547 1.00 75.19 228 SER A N 1
ATOM 1740 C CA . SER A 1 228 ? 23.821 -4.232 -16.376 1.00 75.19 228 SER A CA 1
ATOM 1741 C C . SER A 1 228 ? 23.568 -5.373 -15.393 1.00 75.19 228 SER A C 1
ATOM 1743 O O . SER A 1 228 ? 23.920 -6.522 -15.670 1.00 75.19 228 SER A O 1
ATOM 1745 N N . GLN A 1 229 ? 22.892 -5.087 -14.281 1.00 72.12 229 GLN A N 1
ATOM 1746 C CA . GLN A 1 229 ? 22.544 -6.069 -13.266 1.00 72.12 229 GLN A CA 1
ATOM 1747 C C . GLN A 1 229 ? 21.575 -7.134 -13.799 1.00 72.12 229 GLN A C 1
ATOM 1749 O O . GLN A 1 229 ? 21.815 -8.326 -13.594 1.00 72.12 229 GLN A O 1
ATOM 1754 N N . VAL A 1 230 ? 20.530 -6.733 -14.531 1.00 78.50 230 VAL A N 1
ATOM 1755 C CA . VAL A 1 230 ? 19.563 -7.647 -15.163 1.00 78.50 230 VAL A CA 1
ATOM 1756 C C . VAL A 1 230 ? 20.254 -8.559 -16.174 1.00 78.50 230 VAL A C 1
ATOM 1758 O O . VAL A 1 230 ? 19.998 -9.764 -16.179 1.00 78.50 230 VAL A O 1
ATOM 1761 N N . ARG A 1 231 ? 21.183 -8.027 -16.984 1.00 80.12 231 ARG A N 1
ATOM 1762 C CA . ARG A 1 231 ? 21.975 -8.824 -17.938 1.00 80.12 231 ARG A CA 1
ATOM 1763 C C . ARG A 1 231 ? 22.895 -9.824 -17.239 1.00 80.12 231 ARG A C 1
ATOM 1765 O O . ARG A 1 231 ? 22.927 -10.986 -17.634 1.00 80.12 231 ARG A O 1
ATOM 1772 N N . ILE A 1 232 ? 23.628 -9.390 -16.210 1.00 79.25 232 ILE A N 1
ATOM 1773 C CA . ILE A 1 232 ? 24.572 -10.242 -15.465 1.00 79.25 232 ILE A CA 1
ATOM 1774 C C . ILE A 1 232 ? 23.832 -11.363 -14.730 1.00 79.25 232 ILE A C 1
ATOM 1776 O O . ILE A 1 232 ? 24.254 -12.516 -14.787 1.00 79.25 232 ILE A O 1
ATOM 1780 N N . LYS A 1 233 ? 22.728 -11.031 -14.052 1.00 78.19 233 LYS A N 1
ATOM 1781 C CA . LYS A 1 233 ? 21.932 -11.987 -13.270 1.00 78.19 233 LYS A CA 1
ATOM 1782 C C . LYS A 1 233 ? 20.938 -12.789 -14.120 1.00 78.19 233 LYS A C 1
ATOM 1784 O O . LYS A 1 233 ? 20.300 -13.692 -13.593 1.00 78.19 233 LYS A O 1
ATOM 1789 N N . GLN A 1 234 ? 20.817 -12.476 -15.414 1.00 80.06 234 GLN A N 1
ATOM 1790 C CA . GLN A 1 234 ? 19.894 -13.110 -16.364 1.00 80.06 234 GLN A CA 1
ATOM 1791 C C . GLN A 1 234 ? 18.448 -13.169 -15.843 1.00 80.06 234 GLN A C 1
ATOM 1793 O O . GLN A 1 234 ? 17.785 -14.206 -15.923 1.00 80.06 234 GLN A O 1
ATOM 1798 N N . VAL A 1 235 ? 17.966 -12.055 -15.284 1.00 79.12 235 VAL A N 1
ATOM 1799 C CA . VAL A 1 235 ? 16.621 -11.987 -14.696 1.00 79.12 235 VAL A CA 1
ATOM 1800 C C . VAL A 1 235 ? 15.577 -12.125 -15.817 1.00 79.12 235 VAL A C 1
ATOM 1802 O O . VAL A 1 235 ? 15.618 -11.355 -16.777 1.00 79.12 235 VAL A O 1
ATOM 1805 N N . PRO A 1 236 ? 14.645 -13.094 -15.741 1.00 73.06 236 PRO A N 1
ATOM 1806 C CA . PRO A 1 236 ? 13.734 -13.390 -16.847 1.00 73.06 236 PRO A CA 1
ATOM 1807 C C . PRO A 1 236 ? 12.558 -12.411 -16.957 1.00 73.06 236 PRO A C 1
ATOM 1809 O O . PRO A 1 236 ? 11.959 -12.304 -18.030 1.00 73.06 236 PRO A O 1
ATOM 1812 N N . ALA A 1 237 ? 12.209 -11.719 -15.870 1.00 76.12 237 ALA A N 1
ATOM 1813 C CA . ALA A 1 237 ? 11.112 -10.762 -15.830 1.00 76.12 237 ALA A CA 1
ATOM 1814 C C . ALA A 1 237 ? 11.404 -9.602 -14.873 1.00 76.12 237 ALA A C 1
ATOM 1816 O O . ALA A 1 237 ? 12.063 -9.788 -13.852 1.00 76.12 237 ALA A O 1
ATOM 1817 N N . VAL A 1 238 ? 10.888 -8.422 -15.205 1.00 71.75 238 VAL A N 1
ATOM 1818 C CA . VAL A 1 238 ? 10.946 -7.229 -14.358 1.00 71.75 238 VAL A CA 1
ATOM 1819 C C . VAL A 1 238 ? 9.524 -6.774 -14.075 1.00 71.75 238 VAL A C 1
ATOM 1821 O O . VAL A 1 238 ? 8.709 -6.698 -14.999 1.00 71.75 238 VAL A O 1
ATOM 1824 N N . PHE A 1 239 ? 9.236 -6.493 -12.808 1.00 68.62 239 PHE A N 1
ATOM 1825 C CA . PHE A 1 239 ? 7.891 -6.184 -12.349 1.00 68.62 239 PHE A CA 1
ATOM 1826 C C . PHE A 1 239 ? 7.762 -4.697 -12.013 1.00 68.62 239 PHE A C 1
ATOM 1828 O O . PHE A 1 239 ? 8.451 -4.186 -11.129 1.00 68.62 239 PHE A O 1
ATOM 1835 N N . GLY A 1 240 ? 6.877 -4.013 -12.735 1.00 59.09 240 GLY A N 1
ATOM 1836 C CA . GLY A 1 240 ? 6.404 -2.678 -12.383 1.00 59.09 240 GLY A CA 1
ATOM 1837 C C . GLY A 1 240 ? 5.224 -2.730 -11.426 1.00 59.09 240 GLY A C 1
ATOM 1838 O O . GLY A 1 240 ? 4.591 -3.774 -11.278 1.00 59.09 240 GLY A O 1
ATOM 1839 N N . SER A 1 241 ? 4.935 -1.592 -10.801 1.00 49.62 241 SER A N 1
ATOM 1840 C CA . SER A 1 241 ? 3.676 -1.378 -10.088 1.00 49.62 241 SER A CA 1
ATOM 1841 C C . SER A 1 241 ? 2.685 -0.717 -11.047 1.00 49.62 241 SER A C 1
ATOM 1843 O O . SER A 1 241 ? 3.084 0.166 -11.803 1.00 49.62 241 SER A O 1
ATOM 1845 N N . GLU A 1 242 ? 1.404 -1.096 -11.042 1.00 39.69 242 GLU A N 1
ATOM 1846 C CA . GLU A 1 242 ? 0.391 -0.430 -11.894 1.00 39.69 242 GLU A CA 1
ATOM 1847 C C . GLU A 1 242 ? 0.155 1.031 -11.477 1.00 39.69 242 GLU A C 1
ATOM 1849 O O . GLU A 1 242 ? -0.335 1.840 -12.261 1.00 39.69 242 GLU A O 1
ATOM 1854 N N . VAL A 1 243 ? 0.575 1.387 -10.260 1.00 35.00 243 VAL A N 1
ATOM 1855 C CA . VAL A 1 243 ? 0.647 2.770 -9.774 1.00 35.00 243 VAL A CA 1
ATOM 1856 C C . VAL A 1 243 ? 1.798 3.546 -10.413 1.00 35.00 243 VAL A C 1
ATOM 1858 O O . VAL A 1 243 ? 1.703 4.757 -10.613 1.00 35.00 243 VAL A O 1
ATOM 1861 N N . PHE A 1 244 ? 2.870 2.840 -10.767 1.00 46.19 244 PHE A N 1
ATOM 1862 C CA . PHE A 1 244 ? 4.103 3.399 -11.301 1.00 46.19 244 PHE A CA 1
ATOM 1863 C C . PHE A 1 244 ? 4.561 2.670 -12.581 1.00 46.19 244 PHE A C 1
ATOM 1865 O O . PHE A 1 244 ? 5.659 2.098 -12.624 1.00 46.19 244 PHE A O 1
ATOM 1872 N N . PRO A 1 245 ? 3.740 2.656 -13.649 1.00 48.38 245 PRO A N 1
ATOM 1873 C CA . PRO A 1 245 ? 4.149 2.093 -14.922 1.00 48.38 245 PRO A CA 1
ATOM 1874 C C . PRO A 1 245 ? 5.256 2.977 -15.492 1.00 48.38 245 PRO A C 1
ATOM 1876 O O . PRO A 1 245 ? 5.046 4.141 -15.823 1.00 48.38 245 PRO A O 1
ATOM 1879 N N . SER A 1 246 ? 6.468 2.433 -15.559 1.00 56.19 246 SER A N 1
ATOM 1880 C CA . SER A 1 246 ? 7.650 3.214 -15.904 1.00 56.19 246 SER A CA 1
ATOM 1881 C C . SER A 1 246 ? 8.109 2.907 -17.326 1.00 56.19 246 SER A C 1
ATOM 1883 O O . SER A 1 246 ? 8.418 1.761 -17.662 1.00 56.19 246 SER A O 1
ATOM 1885 N N . SER A 1 247 ? 8.235 3.942 -18.156 1.00 62.25 247 SER A N 1
ATOM 1886 C CA . SER A 1 247 ? 8.939 3.860 -19.444 1.00 62.25 247 SER A CA 1
ATOM 1887 C C . SER A 1 247 ? 10.367 3.320 -19.272 1.00 62.25 247 SER A C 1
ATOM 1889 O O . SER A 1 247 ? 10.868 2.617 -20.150 1.00 62.25 247 SER A O 1
ATOM 1891 N N . VAL A 1 248 ? 10.980 3.552 -18.102 1.00 63.31 248 VAL A N 1
ATOM 1892 C CA . VAL A 1 248 ? 12.273 2.988 -17.688 1.00 63.31 248 VAL A CA 1
ATOM 1893 C C . VAL A 1 248 ? 12.200 1.469 -17.552 1.00 63.31 248 VAL A C 1
ATOM 1895 O O . VAL A 1 248 ? 13.092 0.771 -18.020 1.00 63.31 248 VAL A O 1
ATOM 1898 N N . LEU A 1 249 ? 11.135 0.924 -16.964 1.00 66.19 249 LEU A N 1
ATOM 1899 C CA . LEU A 1 249 ? 10.948 -0.524 -16.833 1.00 66.19 249 LEU A CA 1
ATOM 1900 C C . LEU A 1 249 ? 10.724 -1.203 -18.185 1.00 66.19 249 LEU A C 1
ATOM 1902 O O . LEU A 1 249 ? 11.305 -2.257 -18.463 1.00 66.19 249 LEU A O 1
ATOM 1906 N N . GLU A 1 250 ? 9.936 -0.570 -19.051 1.00 70.81 250 GLU A N 1
ATOM 1907 C CA . GLU A 1 250 ? 9.754 -1.028 -20.426 1.00 70.81 250 GLU A CA 1
ATOM 1908 C C . GLU A 1 250 ? 11.082 -0.966 -21.205 1.00 70.81 250 GLU A C 1
ATOM 1910 O O . GLU A 1 250 ? 11.414 -1.886 -21.958 1.00 70.81 250 GLU A O 1
ATOM 1915 N N . GLN A 1 251 ? 11.884 0.085 -20.995 1.00 71.44 251 GLN A N 1
ATOM 1916 C CA . GLN A 1 251 ? 13.223 0.224 -21.566 1.00 71.44 251 GLN A CA 1
ATOM 1917 C C . GLN A 1 251 ? 14.178 -0.862 -21.055 1.00 71.44 251 GLN A C 1
ATOM 1919 O O . GLN A 1 251 ? 14.825 -1.518 -21.870 1.00 71.44 251 GLN A O 1
ATOM 1924 N N . ILE A 1 252 ? 14.227 -1.118 -19.744 1.00 73.25 252 ILE A N 1
ATOM 1925 C CA . ILE A 1 252 ? 15.033 -2.196 -19.154 1.00 73.25 252 ILE A CA 1
ATOM 1926 C C . ILE A 1 252 ? 14.632 -3.536 -19.776 1.00 73.25 252 ILE A C 1
ATOM 1928 O O . ILE A 1 252 ? 15.503 -4.291 -20.212 1.00 73.25 252 ILE A O 1
ATOM 1932 N N . GLY A 1 253 ? 13.333 -3.826 -19.893 1.00 77.00 253 GLY A N 1
ATOM 1933 C CA . GLY A 1 253 ? 12.842 -5.033 -20.563 1.00 77.00 253 GLY A CA 1
ATOM 1934 C C . GLY A 1 253 ? 13.319 -5.134 -22.017 1.00 77.00 253 GLY A C 1
ATOM 1935 O O . GLY A 1 253 ? 13.900 -6.147 -22.414 1.00 77.00 253 GLY A O 1
ATOM 1936 N N . ARG A 1 254 ? 13.170 -4.054 -22.799 1.00 80.88 254 ARG A N 1
ATOM 1937 C CA . ARG A 1 254 ? 13.633 -3.980 -24.198 1.00 80.88 254 ARG A CA 1
ATOM 1938 C C . ARG A 1 254 ? 15.143 -4.183 -24.343 1.00 80.88 254 ARG A C 1
ATOM 1940 O O . ARG A 1 254 ? 15.575 -4.898 -25.244 1.00 80.88 254 ARG A O 1
ATOM 1947 N N . GLU A 1 255 ? 15.948 -3.576 -23.477 1.00 80.12 255 GLU A N 1
ATOM 1948 C CA . GLU A 1 255 ? 17.412 -3.616 -23.570 1.00 80.12 255 GLU A CA 1
ATOM 1949 C C . GLU A 1 255 ? 18.033 -4.916 -23.050 1.00 80.12 255 GLU A C 1
ATOM 1951 O O . GLU A 1 255 ? 19.150 -5.281 -23.436 1.00 80.12 255 GLU A O 1
ATOM 1956 N N . THR A 1 256 ? 17.346 -5.611 -22.151 1.00 82.06 256 THR A N 1
ATOM 1957 C CA . THR A 1 256 ? 17.862 -6.821 -21.498 1.00 82.06 256 THR A CA 1
ATOM 1958 C C . THR A 1 256 ? 17.278 -8.102 -22.086 1.00 82.06 256 THR A C 1
ATOM 1960 O O . THR A 1 256 ? 17.888 -9.163 -21.959 1.00 82.06 256 THR A O 1
ATOM 1963 N N . GLY A 1 257 ? 16.119 -8.012 -22.746 1.00 80.25 257 GLY A N 1
ATOM 1964 C CA . GLY A 1 257 ? 15.321 -9.161 -23.165 1.00 80.25 257 GLY A CA 1
ATOM 1965 C C . GLY A 1 257 ? 14.471 -9.761 -22.039 1.00 80.25 257 GLY A C 1
ATOM 1966 O O . GLY A 1 257 ? 13.818 -10.781 -22.262 1.00 80.25 257 GLY A O 1
ATOM 1967 N N . ALA A 1 258 ? 14.468 -9.156 -20.845 1.00 82.06 258 ALA A N 1
ATOM 1968 C CA . ALA A 1 258 ? 13.587 -9.546 -19.753 1.00 82.06 258 ALA A CA 1
ATOM 1969 C C . ALA A 1 258 ? 12.132 -9.170 -20.069 1.00 82.06 258 ALA A C 1
ATOM 1971 O O . ALA A 1 258 ? 11.846 -8.126 -20.660 1.00 82.06 258 ALA A O 1
ATOM 1972 N N . ARG A 1 259 ? 11.185 -10.015 -19.655 1.00 78.56 259 ARG A N 1
ATOM 1973 C CA . ARG A 1 259 ? 9.759 -9.731 -19.827 1.00 78.56 259 ARG A CA 1
ATOM 1974 C C . ARG A 1 259 ? 9.319 -8.648 -18.841 1.00 78.56 259 ARG A C 1
ATOM 1976 O O . ARG A 1 259 ? 9.390 -8.860 -17.636 1.00 78.56 259 ARG A O 1
ATOM 1983 N N . TYR A 1 260 ? 8.812 -7.530 -19.346 1.00 69.50 260 TYR A N 1
ATOM 1984 C CA . TYR A 1 260 ? 8.150 -6.528 -18.513 1.00 69.50 260 TYR A CA 1
ATOM 1985 C C . TYR A 1 260 ? 6.740 -7.000 -18.118 1.00 69.50 260 TYR A C 1
ATOM 1987 O O . TYR A 1 260 ? 5.998 -7.512 -18.962 1.00 69.50 260 TYR A O 1
ATOM 1995 N N . ILE A 1 261 ? 6.408 -6.883 -16.831 1.00 67.38 261 ILE A N 1
ATOM 1996 C CA . ILE A 1 261 ? 5.107 -7.228 -16.245 1.00 67.38 261 ILE A CA 1
ATOM 1997 C C . ILE A 1 261 ? 4.662 -6.045 -15.376 1.00 67.38 261 ILE A C 1
ATOM 1999 O O . ILE A 1 261 ? 5.330 -5.715 -14.406 1.00 67.38 261 ILE A O 1
ATOM 2003 N N . ASP A 1 262 ? 3.541 -5.417 -15.712 1.00 58.72 262 ASP A N 1
ATOM 2004 C CA . ASP A 1 262 ? 3.026 -4.171 -15.116 1.00 58.72 262 ASP A CA 1
ATOM 2005 C C . ASP A 1 262 ? 1.883 -4.377 -14.108 1.00 58.72 262 ASP A C 1
ATOM 2007 O O . ASP A 1 262 ? 1.303 -3.418 -13.611 1.00 58.72 262 ASP A O 1
ATOM 2011 N N . VAL A 1 263 ? 1.559 -5.631 -13.788 1.00 57.09 263 VAL A N 1
ATOM 2012 C CA . VAL A 1 263 ? 0.404 -5.993 -12.947 1.00 57.09 263 VAL A CA 1
ATOM 2013 C C . VAL A 1 263 ? 0.762 -6.342 -11.497 1.00 57.09 263 VAL A C 1
ATOM 2015 O O . VAL A 1 263 ? -0.114 -6.775 -10.749 1.00 57.09 263 VAL A O 1
ATOM 2018 N N . LEU A 1 264 ? 2.026 -6.197 -11.074 1.00 59.38 264 LEU A N 1
ATOM 2019 C CA . LEU A 1 264 ? 2.406 -6.441 -9.677 1.00 59.38 264 LEU A CA 1
ATOM 2020 C C . LEU A 1 264 ? 1.906 -5.275 -8.799 1.00 59.38 264 LEU A C 1
ATOM 2022 O O . LEU A 1 264 ? 1.906 -4.126 -9.231 1.00 59.38 264 LEU A O 1
ATOM 2026 N N . ARG A 1 265 ? 1.414 -5.566 -7.591 1.00 58.00 265 ARG A N 1
ATOM 2027 C CA . ARG A 1 265 ? 0.815 -4.578 -6.673 1.00 58.00 265 ARG A CA 1
ATOM 2028 C C . ARG A 1 265 ? 1.564 -4.551 -5.357 1.00 58.00 265 ARG A C 1
ATOM 2030 O O . ARG A 1 265 ? 1.785 -5.603 -4.779 1.00 58.00 265 ARG A O 1
ATOM 2037 N N . ASP A 1 266 ? 1.945 -3.382 -4.885 1.00 58.19 266 ASP A N 1
ATOM 2038 C CA . ASP A 1 266 ? 2.680 -3.178 -3.636 1.00 58.19 266 ASP A CA 1
ATOM 2039 C C . ASP A 1 266 ? 1.777 -2.568 -2.553 1.00 58.19 266 ASP A C 1
ATOM 2041 O O . ASP A 1 266 ? 1.495 -3.233 -1.552 1.00 58.19 266 ASP A O 1
ATOM 2045 N N . ASP A 1 267 ? 1.248 -1.368 -2.804 1.00 48.62 267 ASP A N 1
ATOM 2046 C CA . ASP A 1 267 ? 0.476 -0.580 -1.829 1.00 48.62 267 ASP A CA 1
ATOM 2047 C C . ASP A 1 267 ? -1.029 -0.483 -2.162 1.00 48.62 267 ASP A C 1
ATOM 2049 O O . ASP A 1 267 ? -1.776 0.197 -1.461 1.00 48.62 267 ASP A O 1
ATOM 2053 N N . ASP A 1 268 ? -1.495 -1.199 -3.195 1.00 50.53 268 ASP A N 1
ATOM 2054 C CA . ASP A 1 268 ? -2.852 -1.105 -3.762 1.00 50.53 268 ASP A CA 1
ATOM 2055 C C . ASP A 1 268 ? -3.626 -2.440 -3.785 1.00 50.53 268 ASP A C 1
ATOM 2057 O O . ASP A 1 268 ? -3.047 -3.529 -3.799 1.00 50.53 268 ASP A O 1
ATOM 2061 N N . LEU A 1 269 ? -4.965 -2.357 -3.846 1.00 41.22 269 LEU A N 1
ATOM 2062 C CA . LEU A 1 269 ? -5.892 -3.503 -3.890 1.00 41.22 269 LEU A CA 1
ATOM 2063 C C . LEU A 1 269 ? -6.173 -4.009 -5.329 1.00 41.22 269 LEU A C 1
ATOM 2065 O O . LEU A 1 269 ? -6.083 -3.236 -6.286 1.00 41.22 269 LEU A O 1
ATOM 2069 N N . PRO A 1 270 ? -6.534 -5.298 -5.523 1.00 40.22 270 PRO A N 1
ATOM 2070 C CA . PRO A 1 270 ? -6.825 -5.865 -6.848 1.00 40.22 270 PRO A CA 1
ATOM 2071 C C . PRO A 1 270 ? -8.213 -5.473 -7.410 1.00 40.22 270 PRO A C 1
ATOM 2073 O O . PRO A 1 270 ? -9.195 -5.452 -6.672 1.00 40.22 270 PRO A O 1
ATOM 2076 N N . GLY A 1 271 ? -8.322 -5.262 -8.736 1.00 42.62 271 GLY A N 1
ATOM 2077 C CA . GLY A 1 271 ? -9.582 -4.974 -9.455 1.00 42.62 271 GLY A CA 1
ATOM 2078 C C . GLY A 1 271 ? -9.399 -4.765 -10.971 1.00 42.62 271 GLY A C 1
ATOM 2079 O O . GLY A 1 271 ? -8.301 -4.456 -11.425 1.00 42.62 271 GLY A O 1
ATOM 2080 N N . GLY A 1 272 ? -10.451 -4.986 -11.775 1.00 35.97 272 GLY A N 1
ATOM 2081 C CA . GLY A 1 272 ? -10.412 -4.882 -13.243 1.00 35.97 272 GLY A CA 1
ATOM 2082 C C . GLY A 1 272 ? -11.004 -3.567 -13.764 1.00 35.97 272 GLY A C 1
ATOM 2083 O O . GLY A 1 272 ? -11.858 -2.960 -13.114 1.00 35.97 272 GLY A O 1
ATOM 2084 N N . PRO A 1 273 ? -10.632 -3.107 -14.970 1.00 32.19 273 PRO A N 1
ATOM 2085 C CA . PRO A 1 273 ? -11.069 -1.804 -15.419 1.00 32.19 273 PRO A CA 1
ATOM 2086 C C . PRO A 1 273 ? -12.562 -1.879 -15.819 1.00 32.19 273 PRO A C 1
ATOM 2088 O O . PRO A 1 273 ? -12.966 -2.491 -16.806 1.00 32.19 273 PRO A O 1
ATOM 2091 N N . GLY A 1 274 ? -13.413 -1.256 -15.006 1.00 39.38 274 GLY A N 1
ATOM 2092 C CA . GLY A 1 274 ? -14.883 -1.354 -15.014 1.00 39.38 274 GLY A CA 1
ATOM 2093 C C . GLY A 1 274 ? -15.443 -0.873 -13.673 1.00 39.38 274 GLY A C 1
ATOM 2094 O O . GLY A 1 274 ? -16.370 -0.070 -13.652 1.00 39.38 274 GLY A O 1
ATOM 2095 N N . ASP A 1 275 ? -14.677 -1.139 -12.612 1.00 52.81 275 ASP A N 1
ATOM 2096 C CA . ASP A 1 275 ? -14.509 -0.327 -11.391 1.00 52.81 275 ASP A CA 1
ATOM 2097 C C . ASP A 1 275 ? -13.874 1.067 -11.689 1.00 52.81 275 ASP A C 1
ATOM 2099 O O . ASP A 1 275 ? -13.289 1.744 -10.846 1.00 52.81 275 ASP A O 1
ATOM 2103 N N . ARG A 1 276 ? -14.005 1.523 -12.946 1.00 45.75 276 ARG A N 1
ATOM 2104 C CA . ARG A 1 276 ? -12.995 2.155 -13.827 1.00 45.75 276 ARG A CA 1
ATOM 2105 C C . ARG A 1 276 ? -12.675 3.628 -13.557 1.00 45.75 276 ARG A C 1
ATOM 2107 O O . ARG A 1 276 ? -11.970 4.255 -14.339 1.00 45.75 276 ARG A O 1
ATOM 2114 N N . LEU A 1 277 ? -13.232 4.195 -12.498 1.00 46.91 277 LEU A N 1
ATOM 2115 C CA . LEU A 1 277 ? -12.987 5.576 -12.083 1.00 46.91 277 LEU A CA 1
ATOM 2116 C C . LEU A 1 277 ? -12.688 5.682 -10.577 1.00 46.91 277 LEU A C 1
ATOM 2118 O O . LEU A 1 277 ? -12.576 6.792 -10.062 1.00 46.91 277 LEU A O 1
ATOM 2122 N N . GLY A 1 278 ? -12.631 4.564 -9.843 1.00 50.34 278 GLY A N 1
ATOM 2123 C CA . GLY A 1 278 ? -12.544 4.593 -8.379 1.00 50.34 278 GLY A CA 1
ATOM 2124 C C . GLY A 1 278 ? -13.687 5.392 -7.734 1.00 50.34 278 GLY A C 1
ATOM 2125 O O . GLY A 1 278 ? -13.472 6.085 -6.745 1.00 50.34 278 GLY A O 1
ATOM 2126 N N . LEU A 1 279 ? -14.877 5.389 -8.357 1.00 53.78 279 LEU A N 1
ATOM 2127 C CA . LEU A 1 279 ? -16.053 6.138 -7.882 1.00 53.78 279 LEU A CA 1
ATOM 2128 C C . LEU A 1 279 ? -17.068 5.265 -7.134 1.00 53.78 279 LEU A C 1
ATOM 2130 O O . LEU A 1 279 ? -18.067 5.785 -6.639 1.00 53.78 279 LEU A O 1
ATOM 2134 N N . ALA A 1 280 ? -16.836 3.952 -7.062 1.00 48.31 280 ALA A N 1
ATOM 2135 C CA . ALA A 1 280 ? -17.670 3.053 -6.275 1.00 48.31 280 ALA A CA 1
ATOM 2136 C C . ALA A 1 280 ? -17.618 3.469 -4.793 1.00 48.31 280 ALA A C 1
ATOM 2138 O O . ALA A 1 280 ? -16.542 3.723 -4.259 1.00 48.31 280 ALA A O 1
ATOM 2139 N N . GLY A 1 281 ? -18.778 3.595 -4.141 1.00 53.94 281 GLY A N 1
ATOM 2140 C CA . GLY A 1 281 ? -18.864 4.028 -2.739 1.00 53.94 281 GLY A CA 1
ATOM 2141 C C . GLY A 1 281 ? -18.819 5.547 -2.512 1.00 53.94 281 GLY A C 1
ATOM 2142 O O . GLY A 1 281 ? -18.881 5.989 -1.367 1.00 53.94 281 GLY A O 1
ATOM 2143 N N . LEU A 1 282 ? -18.764 6.366 -3.570 1.00 57.50 282 LEU A N 1
ATOM 2144 C CA . LEU A 1 282 ? -18.864 7.833 -3.466 1.00 57.50 282 LEU A CA 1
ATOM 2145 C C . LEU A 1 282 ? -20.308 8.355 -3.571 1.00 57.50 282 LEU A C 1
ATOM 2147 O O . LEU A 1 282 ? -20.539 9.568 -3.558 1.00 57.50 282 LEU A O 1
ATOM 2151 N N . ASP A 1 283 ? -21.285 7.453 -3.671 1.00 53.38 283 ASP A N 1
ATOM 2152 C CA . ASP A 1 283 ? -22.698 7.784 -3.815 1.00 53.38 283 ASP A CA 1
ATOM 2153 C C . ASP A 1 283 ? -23.206 8.621 -2.627 1.00 53.38 283 ASP A C 1
ATOM 2155 O O . ASP A 1 283 ? -23.082 8.245 -1.464 1.00 53.38 283 ASP A O 1
ATOM 2159 N N . GLY A 1 284 ? -23.791 9.786 -2.919 1.00 56.06 284 GLY A N 1
ATOM 2160 C CA . GLY A 1 284 ? -24.363 10.687 -1.911 1.00 56.06 284 GLY A CA 1
ATOM 2161 C C . GLY A 1 284 ? -23.388 11.684 -1.272 1.00 56.06 284 GLY A C 1
ATOM 2162 O O . GLY A 1 284 ? -23.849 12.577 -0.559 1.00 56.06 284 GLY A O 1
ATOM 2163 N N . ARG A 1 285 ? -22.080 11.603 -1.556 1.00 61.78 285 ARG A N 1
ATOM 2164 C CA . ARG A 1 285 ? -21.090 12.600 -1.105 1.00 61.78 285 ARG A CA 1
ATOM 2165 C C . ARG A 1 285 ? -21.147 13.871 -1.951 1.00 61.78 285 ARG A C 1
ATOM 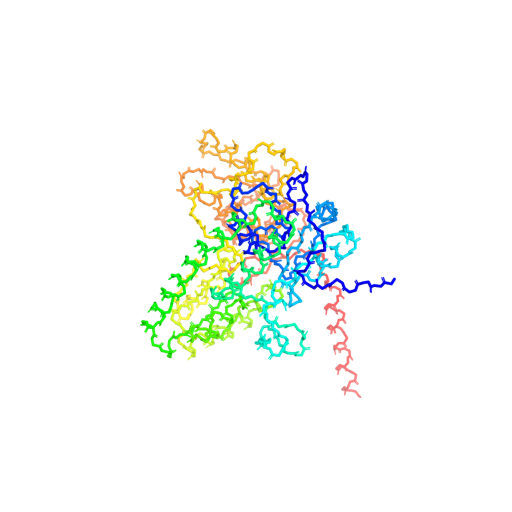2167 O O . ARG A 1 285 ? -21.384 13.825 -3.161 1.00 61.78 285 ARG A O 1
ATOM 2174 N N . HIS A 1 286 ? -20.920 15.029 -1.334 1.00 68.19 286 HIS A N 1
ATOM 2175 C CA . HIS A 1 286 ? -20.910 16.291 -2.074 1.00 68.19 286 HIS A CA 1
ATOM 2176 C C . HIS A 1 286 ? -19.596 16.427 -2.863 1.00 68.19 286 HIS A C 1
ATOM 2178 O O . HIS A 1 286 ? -18.529 16.110 -2.354 1.00 68.19 286 HIS A O 1
ATOM 2184 N N . ILE A 1 287 ? -19.629 16.963 -4.092 1.00 57.78 287 ILE A N 1
ATOM 2185 C CA . ILE A 1 287 ? -18.442 17.024 -4.979 1.00 57.78 287 ILE A CA 1
ATOM 2186 C C . ILE A 1 287 ? -17.224 17.726 -4.351 1.00 57.78 287 ILE A C 1
ATOM 2188 O O . ILE A 1 287 ? -16.089 17.379 -4.642 1.00 57.78 287 ILE A O 1
ATOM 2192 N N . ARG A 1 288 ? -17.461 18.684 -3.447 1.00 55.09 288 ARG A N 1
ATOM 2193 C CA . ARG A 1 288 ? -16.412 19.399 -2.690 1.00 55.09 288 ARG A CA 1
ATOM 2194 C C . ARG A 1 288 ? -15.696 18.543 -1.640 1.00 55.09 288 ARG A C 1
ATOM 2196 O O . ARG A 1 288 ? -14.679 18.974 -1.119 1.00 55.09 288 ARG A O 1
ATOM 2203 N N . GLU A 1 289 ? -16.248 17.385 -1.305 1.00 50.91 289 GLU A N 1
ATOM 2204 C CA . GLU A 1 289 ? -15.711 16.445 -0.316 1.00 50.91 289 GLU A CA 1
ATOM 2205 C C . GLU A 1 289 ? -14.850 15.357 -0.979 1.00 50.91 289 GLU A C 1
ATOM 2207 O O . GLU A 1 289 ? -14.228 14.550 -0.290 1.00 50.91 289 GLU A O 1
ATOM 2212 N N . LEU A 1 290 ? -14.833 15.311 -2.314 1.00 56.28 290 LEU A N 1
ATOM 2213 C CA . LEU A 1 290 ? -14.038 14.377 -3.103 1.00 56.28 290 LEU A CA 1
ATOM 2214 C C . LEU A 1 290 ? -12.599 14.890 -3.256 1.00 56.28 290 LEU A C 1
ATOM 2216 O O . LEU A 1 290 ? -12.386 16.104 -3.322 1.00 56.28 290 LEU A O 1
ATOM 2220 N N . SER A 1 291 ? -11.623 13.985 -3.372 1.00 59.22 291 SER A N 1
ATOM 2221 C CA . SER A 1 291 ? -10.240 14.356 -3.714 1.00 59.22 291 SER A CA 1
ATOM 2222 C C . SER A 1 291 ? -10.164 14.984 -5.113 1.00 59.22 291 SER A C 1
ATOM 2224 O O . SER A 1 291 ? -11.051 14.764 -5.939 1.00 59.22 291 SER A O 1
ATOM 2226 N N . GLY A 1 292 ? -9.105 15.744 -5.417 1.00 56.88 292 GLY A N 1
ATOM 2227 C CA . GLY A 1 292 ? -8.929 16.363 -6.741 1.00 56.88 292 GLY A CA 1
ATOM 2228 C C . GLY A 1 292 ? -9.058 15.353 -7.892 1.00 56.88 292 GLY A C 1
ATOM 2229 O O . GLY A 1 292 ? -9.806 15.585 -8.838 1.00 56.88 292 GLY A O 1
ATOM 2230 N N . GLY A 1 293 ? -8.451 14.170 -7.752 1.00 56.41 293 GLY A N 1
ATOM 2231 C CA . GLY A 1 293 ? -8.581 13.081 -8.725 1.00 56.41 293 GLY A CA 1
ATOM 2232 C C . GLY A 1 293 ? -9.976 12.477 -8.831 1.00 56.41 293 GLY A C 1
ATOM 2233 O O . GLY A 1 293 ? -10.459 12.231 -9.937 1.00 56.41 293 GLY A O 1
ATOM 2234 N N . GLN A 1 294 ? -10.674 12.305 -7.708 1.00 63.81 294 GLN A N 1
ATOM 2235 C CA . GLN A 1 294 ? -12.070 11.861 -7.715 1.00 63.81 294 GLN A CA 1
ATOM 2236 C C . GLN A 1 294 ? -12.980 12.894 -8.395 1.00 63.81 294 GLN A C 1
ATOM 2238 O O . GLN A 1 294 ? -13.833 12.519 -9.199 1.00 63.81 294 GLN A O 1
ATOM 2243 N N . GLN A 1 295 ? -12.775 14.191 -8.143 1.00 66.31 295 GLN A N 1
ATOM 2244 C CA . GLN A 1 295 ? -13.503 15.266 -8.827 1.00 66.31 295 GLN A CA 1
ATOM 2245 C C . GLN A 1 295 ? -13.255 15.221 -10.340 1.00 66.31 295 GLN A C 1
ATOM 2247 O O . GLN A 1 295 ? -14.215 15.236 -11.114 1.00 66.31 295 GLN A O 1
ATOM 2252 N N . GLN A 1 296 ? -11.993 15.079 -10.762 1.00 64.06 296 GLN A N 1
ATOM 2253 C CA . GLN A 1 296 ? -11.609 14.946 -12.171 1.00 64.06 296 GLN A CA 1
ATOM 2254 C C . GLN A 1 296 ? -12.348 13.784 -12.846 1.00 64.06 296 GLN A C 1
ATOM 2256 O O . GLN A 1 296 ? -12.952 13.939 -13.910 1.00 64.06 296 GLN A O 1
ATOM 2261 N N . ARG A 1 297 ? -12.357 12.619 -12.192 1.00 69.44 297 ARG A N 1
ATOM 2262 C CA . ARG A 1 297 ? -12.995 11.401 -12.696 1.00 69.44 297 ARG A CA 1
ATOM 2263 C C . ARG A 1 297 ? -14.515 11.520 -12.768 1.00 69.44 297 ARG A C 1
ATOM 2265 O O . ARG A 1 297 ? -15.101 11.062 -13.747 1.00 69.44 297 ARG A O 1
ATOM 2272 N N . VAL A 1 298 ? -15.154 12.210 -11.821 1.00 71.56 298 VAL A N 1
ATOM 2273 C CA . VAL A 1 298 ? -16.583 12.567 -11.905 1.00 71.56 298 VAL A CA 1
ATOM 2274 C C . VAL A 1 298 ? -16.857 13.488 -13.098 1.00 71.56 298 VAL A C 1
ATOM 2276 O O . VAL A 1 298 ? -17.853 13.298 -13.801 1.00 71.56 298 VAL A O 1
ATOM 2279 N N . PHE A 1 299 ? -15.989 14.465 -13.372 1.00 71.81 299 PHE A N 1
ATOM 2280 C CA . PHE A 1 299 ? -16.159 15.356 -14.521 1.00 71.81 299 PHE A CA 1
ATOM 2281 C C . PHE A 1 299 ? -16.011 14.625 -15.858 1.00 71.81 299 PHE A C 1
ATOM 2283 O O . PHE A 1 299 ? -16.851 14.822 -16.741 1.00 71.81 299 PHE A O 1
ATOM 2290 N N . VAL A 1 300 ? -15.028 13.728 -15.988 1.00 72.31 300 VAL A N 1
ATOM 2291 C CA . VAL A 1 300 ? -14.887 12.874 -17.178 1.00 72.31 300 VAL A CA 1
ATOM 2292 C C . VAL A 1 300 ? -16.092 11.939 -17.317 1.00 72.31 300 VAL A C 1
ATOM 2294 O O . VAL A 1 300 ? -16.683 11.870 -18.393 1.00 72.31 300 VAL A O 1
ATOM 2297 N N . ALA A 1 301 ? -16.547 11.295 -16.236 1.00 72.25 301 ALA A N 1
ATOM 2298 C CA . ALA A 1 301 ? -17.745 10.446 -16.249 1.00 72.25 301 ALA A CA 1
ATOM 2299 C C . ALA A 1 301 ? -18.986 11.199 -16.740 1.00 72.25 301 ALA A C 1
ATOM 2301 O O . ALA A 1 301 ? -19.737 10.712 -17.588 1.00 72.25 301 ALA A O 1
ATOM 2302 N N . ARG A 1 302 ? -19.183 12.419 -16.227 1.00 72.81 302 ARG A N 1
ATOM 2303 C CA . ARG A 1 302 ? -20.283 13.298 -16.623 1.00 72.81 302 ARG A CA 1
ATOM 2304 C C . ARG A 1 302 ? -20.200 13.658 -18.103 1.00 72.81 302 ARG A C 1
ATOM 2306 O O . ARG A 1 302 ? -21.225 13.627 -18.781 1.00 72.81 302 ARG A O 1
ATOM 2313 N N . ALA A 1 303 ? -19.013 13.996 -18.600 1.00 73.38 303 ALA A N 1
ATOM 2314 C CA . ALA A 1 303 ? -18.810 14.314 -20.010 1.00 73.38 303 ALA A CA 1
ATOM 2315 C C . ALA A 1 303 ? -19.068 13.094 -20.917 1.00 73.38 303 ALA A C 1
ATOM 2317 O O . ALA A 1 303 ? -19.625 13.235 -22.005 1.00 73.38 303 ALA A O 1
ATOM 2318 N N . MET A 1 304 ? -18.759 11.888 -20.433 1.00 75.69 304 MET A N 1
ATOM 2319 C CA . MET A 1 304 ? -18.962 10.630 -21.153 1.00 75.69 304 MET A CA 1
ATOM 2320 C C . MET A 1 304 ? -20.396 10.087 -21.107 1.00 75.69 304 MET A C 1
ATOM 2322 O O . MET A 1 304 ? -20.725 9.197 -21.892 1.00 75.69 304 MET A O 1
ATOM 2326 N N . PHE A 1 305 ? -21.275 10.623 -20.251 1.00 74.88 305 PHE A N 1
ATOM 2327 C CA . PHE A 1 305 ? -22.653 10.134 -20.092 1.00 74.88 305 PHE A CA 1
ATOM 2328 C C . PHE A 1 305 ? -23.440 10.113 -21.415 1.00 74.88 305 PHE A C 1
ATOM 2330 O O . PHE A 1 305 ? -24.241 9.212 -21.659 1.00 74.88 305 PHE A O 1
ATOM 2337 N N . GLY A 1 306 ? -23.176 11.079 -22.298 1.00 73.88 306 GLY A N 1
ATOM 2338 C CA . GLY A 1 306 ? -23.798 11.174 -23.620 1.00 73.88 306 GLY A CA 1
ATOM 2339 C C . GLY A 1 306 ? -23.151 10.319 -24.713 1.00 73.88 306 GLY A C 1
ATOM 2340 O O . GLY A 1 306 ? -23.610 10.397 -25.847 1.00 73.88 306 GLY A O 1
ATOM 2341 N N . LYS A 1 307 ? -22.105 9.537 -24.400 1.00 78.69 307 LYS A N 1
ATOM 2342 C CA . LYS A 1 307 ? -21.253 8.819 -25.370 1.00 78.69 307 LYS A CA 1
ATOM 2343 C C . LYS A 1 307 ? -20.792 9.728 -26.524 1.00 78.69 307 LYS A C 1
ATOM 2345 O O . LYS A 1 307 ? -21.157 9.482 -27.671 1.00 78.69 307 LYS A O 1
ATOM 2350 N N . PRO A 1 308 ? -20.056 10.811 -26.226 1.00 85.44 308 PRO A N 1
ATOM 2351 C CA . PRO A 1 308 ? -19.660 11.768 -27.246 1.00 85.44 308 PRO A CA 1
ATOM 2352 C C . PRO A 1 308 ? -18.651 11.167 -28.234 1.00 85.44 308 PRO A C 1
ATOM 2354 O O . PRO A 1 308 ? -17.747 10.425 -27.844 1.00 85.44 308 PRO A O 1
ATOM 2357 N N . ASP A 1 309 ? -18.759 11.572 -29.500 1.00 89.94 309 ASP A N 1
ATOM 2358 C CA . ASP A 1 309 ? -17.740 11.293 -30.520 1.00 89.94 309 ASP A CA 1
ATOM 2359 C C . ASP A 1 309 ? -16.474 12.147 -30.307 1.00 89.94 309 ASP A C 1
ATOM 2361 O O . ASP A 1 309 ? -15.381 11.760 -30.720 1.00 89.94 309 ASP A O 1
ATOM 2365 N N . VAL A 1 310 ? -16.613 13.310 -29.651 1.00 93.25 310 VAL A N 1
ATOM 2366 C CA . VAL A 1 310 ? -15.520 14.246 -29.342 1.00 93.25 310 VAL A CA 1
ATOM 2367 C C . VAL A 1 310 ? -15.615 14.733 -27.895 1.00 93.25 310 VAL A C 1
ATOM 2369 O O . VAL A 1 310 ? -16.642 15.271 -27.481 1.00 93.25 310 VAL A O 1
ATOM 2372 N N . LEU A 1 311 ? -14.522 14.599 -27.149 1.00 89.94 311 LEU A N 1
ATOM 2373 C CA . LEU A 1 311 ? -14.355 15.079 -25.784 1.00 89.94 311 LEU A CA 1
ATOM 2374 C C . LEU A 1 311 ? -13.368 16.254 -25.764 1.00 89.94 311 LEU A C 1
ATOM 2376 O O . LEU A 1 311 ? -12.220 16.108 -26.177 1.00 89.94 311 LEU A O 1
ATOM 2380 N N . LEU A 1 312 ? -13.830 17.413 -25.286 1.00 88.94 312 LEU A N 1
ATOM 2381 C CA . LEU A 1 312 ? -13.018 18.621 -25.120 1.00 88.94 312 LEU A CA 1
ATOM 2382 C C . LEU A 1 312 ? -12.705 18.821 -23.637 1.00 88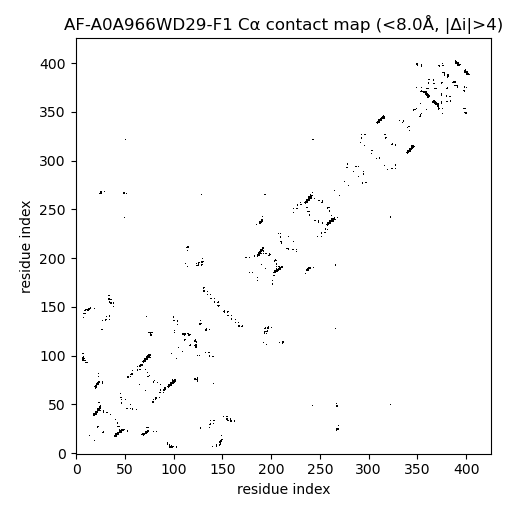.94 312 LEU A C 1
ATOM 2384 O O . LEU A 1 312 ? -13.629 18.866 -22.822 1.00 88.94 312 LEU A O 1
ATOM 2388 N N . LEU A 1 313 ? -11.427 18.945 -23.296 1.00 86.81 313 LEU A N 1
ATOM 2389 C CA . LEU A 1 313 ? -10.960 19.057 -21.917 1.00 86.81 313 LEU A CA 1
ATOM 2390 C C . LEU A 1 313 ? -10.058 20.275 -21.765 1.00 86.81 313 LEU A C 1
ATOM 2392 O O . LEU A 1 313 ? -9.104 20.434 -22.518 1.00 86.81 313 LEU A O 1
ATOM 2396 N N . ASP A 1 314 ? -10.354 21.120 -20.784 1.00 83.50 314 ASP A N 1
ATOM 2397 C CA . ASP A 1 314 ? -9.488 22.246 -20.451 1.00 83.50 314 ASP A CA 1
ATOM 2398 C C . ASP A 1 314 ? -8.601 21.857 -19.270 1.00 83.50 314 ASP A C 1
ATOM 2400 O O . ASP A 1 314 ? -9.126 21.599 -18.187 1.00 83.50 314 ASP A O 1
ATOM 2404 N N . GLU A 1 315 ? -7.290 21.747 -19.494 1.00 78.06 315 GLU A N 1
ATOM 2405 C CA . GLU A 1 315 ? -6.291 21.447 -18.458 1.00 78.06 315 GLU A CA 1
ATOM 2406 C C . GLU A 1 315 ? -6.680 20.264 -17.539 1.00 78.06 315 GLU A C 1
ATOM 2408 O O . GLU A 1 315 ? -6.731 20.404 -16.310 1.00 78.06 315 GLU A O 1
ATOM 2413 N N . PRO A 1 316 ? -6.965 19.064 -18.094 1.00 74.56 316 PRO A N 1
ATOM 2414 C CA . PRO A 1 316 ? -7.557 17.950 -17.348 1.00 74.56 316 PRO A CA 1
ATOM 2415 C C . PRO A 1 316 ? -6.642 17.344 -16.280 1.00 74.56 316 PRO A C 1
ATOM 2417 O O . PRO A 1 316 ? -7.040 16.386 -15.624 1.00 74.56 316 PRO A O 1
ATOM 2420 N N . THR A 1 317 ? -5.438 17.868 -16.094 1.00 73.50 317 THR A N 1
ATOM 2421 C CA . THR A 1 317 ? -4.461 17.388 -15.116 1.00 73.50 317 THR A CA 1
ATOM 2422 C C . THR A 1 317 ? -3.891 18.518 -14.257 1.00 73.50 317 THR A C 1
ATOM 2424 O O . THR A 1 317 ? -2.895 18.319 -13.560 1.00 73.50 317 THR A O 1
ATOM 2427 N N . SER A 1 318 ? -4.493 19.708 -14.305 1.00 68.50 318 SER A N 1
ATOM 2428 C CA . SER A 1 318 ? -4.074 20.848 -13.490 1.00 68.50 318 SER A CA 1
ATOM 2429 C C . SER A 1 318 ? -4.537 20.698 -12.040 1.00 68.50 318 SER A C 1
ATOM 2431 O O . SER A 1 318 ? -5.660 20.273 -11.775 1.00 68.50 318 SER A O 1
ATOM 2433 N N . GLY A 1 319 ? -3.661 21.036 -11.089 1.00 57.69 319 GLY A N 1
ATOM 2434 C CA . GLY A 1 319 ? -3.962 20.998 -9.653 1.00 57.69 319 GLY A CA 1
ATOM 2435 C C . GLY A 1 319 ? -4.127 19.597 -9.052 1.00 57.69 319 GLY A C 1
ATOM 2436 O O . GLY A 1 319 ? -4.494 19.487 -7.884 1.00 57.69 319 GLY A O 1
ATOM 2437 N N . VAL A 1 320 ? -3.851 18.542 -9.824 1.00 58.50 320 VAL A N 1
ATOM 2438 C CA . VAL A 1 320 ? -3.799 17.159 -9.340 1.00 58.50 320 VAL A CA 1
ATOM 2439 C C . VAL A 1 320 ? -2.351 16.679 -9.239 1.00 58.50 320 VAL A C 1
ATOM 2441 O O . VAL A 1 320 ? -1.480 17.124 -9.996 1.00 58.50 320 VAL A O 1
ATOM 2444 N N . ASP A 1 321 ? -2.094 15.786 -8.284 1.00 58.53 321 ASP A N 1
ATOM 2445 C CA . ASP A 1 321 ? -0.781 15.185 -8.064 1.00 58.53 321 ASP A CA 1
ATOM 2446 C C . ASP A 1 321 ? -0.319 14.353 -9.275 1.00 58.53 321 ASP A C 1
ATOM 2448 O O . ASP A 1 321 ? -1.087 14.047 -10.196 1.00 58.53 321 ASP A O 1
ATOM 2452 N N . VAL A 1 322 ? 0.968 14.000 -9.282 1.00 52.22 322 VAL A N 1
ATOM 2453 C CA . VAL A 1 322 ? 1.622 13.325 -10.410 1.00 52.22 322 VAL A CA 1
ATOM 2454 C C . VAL A 1 322 ? 0.960 11.983 -10.737 1.00 52.22 322 VAL A C 1
ATOM 2456 O O . VAL A 1 322 ? 0.815 11.667 -11.917 1.00 52.22 322 VAL A O 1
ATOM 2459 N N . ARG A 1 323 ? 0.481 11.217 -9.749 1.00 50.72 323 ARG A N 1
ATOM 2460 C CA . ARG A 1 323 ? -0.197 9.938 -10.005 1.00 50.72 323 ARG A CA 1
ATOM 2461 C C . ARG A 1 323 ? -1.588 10.155 -10.581 1.00 50.72 323 ARG A C 1
ATOM 2463 O O . ARG A 1 323 ? -1.916 9.582 -11.618 1.00 50.72 323 ARG A O 1
ATOM 2470 N N . THR A 1 324 ? -2.385 11.029 -9.970 1.00 56.50 324 THR A N 1
ATOM 2471 C CA . THR A 1 324 ? -3.726 11.355 -10.476 1.00 56.50 324 THR A CA 1
ATOM 2472 C C . THR A 1 324 ? -3.672 11.861 -11.922 1.00 56.50 324 THR A C 1
ATOM 2474 O O . THR A 1 324 ? -4.534 11.525 -12.737 1.00 56.50 324 THR A O 1
ATOM 2477 N N . ARG A 1 325 ? -2.637 12.634 -12.274 1.00 62.88 325 ARG A N 1
ATOM 2478 C CA . ARG A 1 325 ? -2.370 13.043 -13.657 1.00 62.88 325 ARG A CA 1
ATOM 2479 C C . ARG A 1 325 ? -2.229 11.833 -14.583 1.00 62.88 325 ARG A C 1
ATOM 2481 O O . ARG A 1 325 ? -2.918 11.787 -15.596 1.00 62.88 325 ARG A O 1
ATOM 2488 N N . HIS A 1 326 ? -1.409 10.847 -14.228 1.00 60.06 326 HIS A N 1
ATOM 2489 C CA . HIS A 1 326 ? -1.226 9.630 -15.027 1.00 60.06 326 HIS A CA 1
ATOM 2490 C C . HIS A 1 326 ? -2.519 8.816 -15.173 1.00 60.06 326 HIS A C 1
ATOM 2492 O O . HIS A 1 326 ? -2.850 8.384 -16.276 1.00 60.06 326 HIS A O 1
ATOM 2498 N N . GLU A 1 327 ? -3.301 8.667 -14.104 1.00 60.88 327 GLU A N 1
ATOM 2499 C CA . GLU A 1 327 ? -4.584 7.950 -14.145 1.00 60.88 327 GLU A CA 1
ATOM 2500 C C . GLU A 1 327 ? -5.589 8.601 -15.102 1.00 60.88 327 GLU A C 1
ATOM 2502 O O . GLU A 1 327 ? -6.268 7.917 -15.872 1.00 60.88 327 GLU A O 1
ATOM 2507 N N . VAL A 1 328 ? -5.679 9.934 -15.075 1.00 71.50 328 VAL A N 1
ATOM 2508 C CA . VAL A 1 328 ? -6.539 10.682 -15.996 1.00 71.50 328 VAL A CA 1
ATOM 2509 C C . VAL A 1 328 ? -6.081 10.453 -17.432 1.00 71.50 328 VAL A C 1
ATOM 2511 O O . VAL A 1 328 ? -6.911 10.195 -18.297 1.00 71.50 328 VAL A O 1
ATOM 2514 N N . LEU A 1 329 ? -4.777 10.479 -17.699 1.00 74.62 329 LEU A N 1
ATOM 2515 C CA . LEU A 1 329 ? -4.247 10.263 -19.044 1.00 74.62 329 LEU A CA 1
ATOM 2516 C C . LEU A 1 329 ? -4.482 8.843 -19.558 1.00 74.62 329 LEU A C 1
ATOM 2518 O O . LEU A 1 329 ? -4.891 8.691 -20.709 1.00 74.62 329 LEU A O 1
ATOM 2522 N N . HIS A 1 330 ? -4.324 7.820 -18.716 1.00 70.12 330 HIS A N 1
ATOM 2523 C CA . HIS A 1 330 ? -4.687 6.447 -19.071 1.00 70.12 330 HIS A CA 1
ATOM 2524 C C . HIS A 1 330 ? -6.175 6.304 -19.368 1.00 70.12 330 HIS A C 1
ATOM 2526 O O . HIS A 1 330 ? -6.541 5.700 -20.373 1.00 70.12 330 HIS A O 1
ATOM 2532 N N . LEU A 1 331 ? -7.040 6.907 -18.552 1.00 72.50 331 LEU A N 1
ATOM 2533 C CA . LEU A 1 331 ? -8.476 6.918 -18.813 1.00 72.50 331 LEU A CA 1
ATOM 2534 C C . LEU A 1 331 ? -8.794 7.559 -20.170 1.00 72.50 331 LEU A C 1
ATOM 2536 O O . LEU A 1 331 ? -9.609 7.032 -20.924 1.00 72.50 331 LEU A O 1
ATOM 2540 N N . LEU A 1 332 ? -8.161 8.689 -20.491 1.00 81.62 332 LEU A N 1
ATOM 2541 C CA . LEU A 1 332 ? -8.334 9.345 -21.784 1.00 81.62 332 LEU A CA 1
ATOM 2542 C C . LEU A 1 332 ? -7.825 8.457 -22.926 1.00 81.62 332 LEU A C 1
ATOM 2544 O O . LEU A 1 332 ? -8.527 8.291 -23.919 1.00 81.62 332 LEU A O 1
ATOM 2548 N N . HIS A 1 333 ? -6.672 7.811 -22.776 1.00 76.06 333 HIS A N 1
ATOM 2549 C CA . HIS A 1 333 ? -6.161 6.863 -23.766 1.00 76.06 333 HIS A CA 1
ATOM 2550 C C . HIS A 1 333 ? -7.144 5.704 -24.022 1.00 76.06 333 HIS A C 1
ATOM 2552 O O . HIS A 1 333 ? -7.524 5.438 -25.160 1.00 76.06 333 HIS A O 1
ATOM 2558 N N . ASP A 1 334 ? -7.674 5.110 -22.955 1.00 72.62 334 ASP A N 1
ATOM 2559 C CA . ASP A 1 334 ? -8.688 4.053 -22.996 1.00 72.62 334 ASP A CA 1
ATOM 2560 C C . ASP A 1 334 ? -9.971 4.468 -23.734 1.00 72.62 334 ASP A C 1
ATOM 2562 O O . ASP A 1 334 ? -10.650 3.647 -24.359 1.00 72.62 334 ASP A O 1
ATOM 2566 N N . LEU A 1 335 ? -10.377 5.730 -23.579 1.00 79.69 335 LEU A N 1
ATOM 2567 C CA . LEU A 1 335 ? -11.541 6.301 -24.256 1.00 79.69 335 LEU A CA 1
ATOM 2568 C C . LEU A 1 335 ? -11.245 6.567 -25.733 1.00 79.69 335 LEU A C 1
ATOM 2570 O O . LEU A 1 335 ? -12.113 6.345 -26.581 1.00 79.69 335 LEU A O 1
ATOM 2574 N N . HIS A 1 336 ? -10.019 6.988 -26.037 1.00 83.62 336 HIS A N 1
ATOM 2575 C CA . HIS A 1 336 ? -9.553 7.172 -27.401 1.00 83.62 336 HIS A CA 1
ATOM 2576 C C . HIS A 1 336 ? -9.567 5.865 -28.196 1.00 83.62 336 HIS A C 1
ATOM 2578 O O . HIS A 1 336 ? -10.163 5.818 -29.274 1.00 83.62 336 HIS A O 1
ATOM 2584 N N . ASP A 1 337 ? -9.034 4.784 -27.626 1.00 81.25 337 ASP A N 1
ATOM 2585 C CA . ASP A 1 337 ? -9.023 3.453 -28.247 1.00 81.25 337 ASP A CA 1
ATOM 2586 C C . ASP A 1 337 ? -10.432 2.908 -28.523 1.00 81.25 337 ASP A C 1
ATOM 2588 O O . ASP A 1 337 ? -10.651 2.116 -29.442 1.00 81.25 337 ASP A O 1
ATOM 2592 N N . LYS A 1 338 ? -11.423 3.368 -27.752 1.00 79.06 338 LYS A N 1
ATOM 2593 C CA . LYS A 1 338 ? -12.844 3.029 -27.933 1.00 79.06 338 LYS A CA 1
ATOM 2594 C C . LYS A 1 338 ? -13.554 3.908 -28.967 1.00 79.06 338 LYS A C 1
ATOM 2596 O O . LYS A 1 338 ? -14.745 3.705 -29.205 1.00 79.06 338 LYS A O 1
ATOM 2601 N N . GLY A 1 339 ? -12.841 4.839 -29.600 1.00 85.50 339 GLY A N 1
ATOM 2602 C CA . GLY A 1 339 ? -13.322 5.649 -30.717 1.00 85.50 339 GLY A CA 1
ATOM 2603 C C . GLY A 1 339 ? -13.715 7.085 -30.366 1.00 85.50 339 GLY A C 1
ATOM 2604 O O . GLY A 1 339 ? -14.180 7.800 -31.251 1.00 85.50 339 GLY A O 1
ATOM 2605 N N . THR A 1 340 ? -13.528 7.538 -29.122 1.00 90.50 340 THR A N 1
ATOM 2606 C CA . THR A 1 340 ? -13.766 8.944 -28.760 1.00 90.50 340 THR A CA 1
ATOM 2607 C C . THR A 1 340 ? -12.570 9.804 -29.180 1.00 90.50 340 THR A C 1
ATOM 2609 O O . THR A 1 340 ? -11.428 9.550 -28.811 1.00 90.50 340 THR A O 1
ATOM 2612 N N . THR A 1 341 ? -12.804 10.867 -29.946 1.00 93.50 341 THR A N 1
ATOM 2613 C CA . THR A 1 341 ? -11.752 11.849 -30.249 1.00 93.50 341 THR A CA 1
ATOM 2614 C C . THR A 1 341 ? -11.532 12.737 -29.033 1.00 93.50 341 THR A C 1
ATOM 2616 O O . THR A 1 341 ? -12.490 13.299 -28.514 1.00 93.50 341 THR A O 1
ATOM 2619 N N . ILE A 1 342 ? -10.289 12.905 -28.585 1.00 91.81 342 ILE A N 1
ATOM 2620 C CA . ILE A 1 342 ? -9.972 13.721 -27.408 1.00 91.81 342 ILE A CA 1
ATOM 2621 C C . ILE A 1 342 ? -9.164 14.933 -27.844 1.00 91.81 342 ILE A C 1
ATOM 2623 O O . ILE A 1 342 ? -8.155 14.802 -28.532 1.00 91.81 342 ILE A O 1
ATOM 2627 N N . VAL A 1 343 ? -9.619 16.114 -27.435 1.00 93.06 343 VAL A N 1
ATOM 2628 C CA . VAL A 1 343 ? -8.886 17.370 -27.579 1.00 93.06 343 VAL A CA 1
ATOM 2629 C C . VAL A 1 343 ? -8.737 17.958 -26.190 1.00 93.06 343 VAL A C 1
ATOM 2631 O O . VAL A 1 343 ? -9.734 18.199 -25.509 1.00 93.06 343 VAL A O 1
ATOM 2634 N N . LEU A 1 344 ? -7.497 18.183 -25.773 1.00 90.88 344 LEU A N 1
ATOM 2635 C CA . LEU A 1 344 ? -7.200 18.792 -24.487 1.00 90.88 344 LEU A CA 1
ATOM 2636 C C . LEU A 1 344 ? -6.252 19.978 -24.638 1.00 90.88 344 LEU A C 1
ATOM 2638 O O . LEU A 1 344 ? -5.462 20.026 -25.581 1.00 90.88 344 LEU A O 1
ATOM 2642 N N . THR A 1 345 ? -6.341 20.924 -23.712 1.00 90.06 345 THR A N 1
ATOM 2643 C CA . THR A 1 345 ? -5.358 21.998 -23.525 1.00 90.06 345 THR A CA 1
ATOM 2644 C C . THR A 1 345 ? -4.425 21.631 -22.372 1.00 90.06 345 THR A C 1
ATOM 2646 O O . THR A 1 345 ? -4.837 20.970 -21.417 1.00 90.06 345 THR A O 1
ATOM 2649 N N . THR A 1 346 ? -3.153 22.011 -22.485 1.00 83.12 346 THR A N 1
ATOM 2650 C CA . THR A 1 346 ? -2.162 21.844 -21.419 1.00 83.12 346 THR A CA 1
ATOM 2651 C C . THR A 1 346 ? -1.085 22.921 -21.509 1.00 83.12 346 THR A C 1
ATOM 2653 O O . THR A 1 346 ? -0.674 23.301 -22.610 1.00 83.12 346 THR A O 1
ATOM 2656 N N . HIS A 1 347 ? -0.600 23.375 -20.358 1.00 80.25 347 HIS A N 1
ATOM 2657 C CA . HIS A 1 347 ? 0.617 24.174 -20.213 1.00 80.25 347 HIS A CA 1
ATOM 2658 C C . HIS A 1 347 ? 1.814 23.335 -19.733 1.00 80.25 347 HIS A C 1
ATOM 2660 O O . HIS A 1 347 ? 2.937 23.833 -19.712 1.00 80.25 347 HIS A O 1
ATOM 2666 N N . ASP A 1 348 ? 1.596 22.064 -19.382 1.00 76.62 348 ASP A N 1
ATOM 2667 C CA . ASP A 1 348 ? 2.641 21.119 -18.983 1.00 76.62 348 ASP A CA 1
ATOM 2668 C C . ASP A 1 348 ? 3.370 20.576 -20.223 1.00 76.62 348 ASP A C 1
ATOM 2670 O O . ASP A 1 348 ? 2.967 19.574 -20.823 1.00 76.62 348 ASP A O 1
ATOM 2674 N N . LEU A 1 349 ? 4.423 21.292 -20.632 1.00 78.00 349 LEU A N 1
ATOM 2675 C CA . LEU A 1 349 ? 5.208 20.999 -21.833 1.00 78.00 349 LEU A CA 1
ATOM 2676 C C . LEU A 1 349 ? 6.053 19.723 -21.710 1.00 78.00 349 LEU A C 1
ATOM 2678 O O . LEU A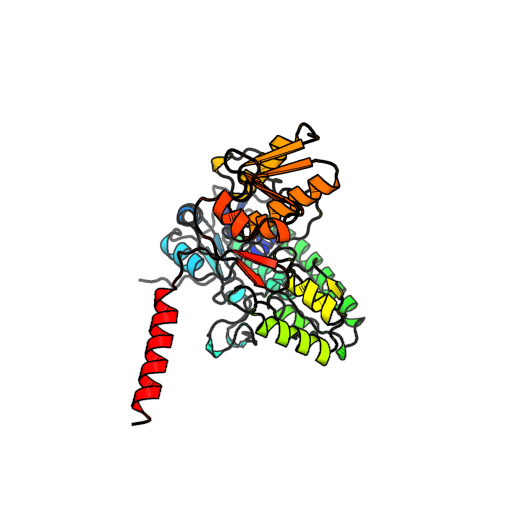 1 349 ? 6.178 18.981 -22.685 1.00 78.00 349 LEU A O 1
ATOM 2682 N N . ASN A 1 350 ? 6.622 19.472 -20.530 1.00 68.94 350 ASN A N 1
ATOM 2683 C CA . ASN A 1 350 ? 7.558 18.367 -20.310 1.00 68.94 350 ASN A CA 1
ATOM 2684 C C . ASN A 1 350 ? 6.877 17.092 -19.833 1.00 68.94 350 ASN A C 1
ATOM 2686 O O . ASN A 1 350 ? 7.333 16.013 -20.197 1.00 68.94 350 ASN A O 1
ATOM 2690 N N . GLY A 1 351 ? 5.807 17.211 -19.046 1.00 66.69 351 GLY A N 1
ATOM 2691 C CA . GLY A 1 351 ? 5.016 16.078 -18.595 1.00 66.69 351 GLY A CA 1
ATOM 2692 C C . GLY A 1 351 ? 4.028 15.660 -19.672 1.00 66.69 351 GLY A C 1
ATOM 2693 O O . GLY A 1 351 ? 4.294 14.773 -20.469 1.00 66.69 351 GLY A O 1
ATOM 2694 N N . LEU A 1 352 ? 2.862 16.296 -19.725 1.00 70.00 352 LEU A N 1
ATOM 2695 C CA . LEU A 1 352 ? 1.796 15.852 -20.623 1.00 70.00 352 LEU A CA 1
ATOM 2696 C C . LEU A 1 352 ? 2.129 16.043 -22.114 1.00 70.00 352 LEU A C 1
ATOM 2698 O O . LEU A 1 352 ? 2.003 15.105 -22.901 1.00 70.00 352 LEU A O 1
ATOM 2702 N N . ALA A 1 353 ? 2.528 17.244 -22.535 1.00 70.06 353 ALA A N 1
ATOM 2703 C CA . ALA A 1 353 ? 2.603 17.557 -23.963 1.00 70.06 353 ALA A CA 1
ATOM 2704 C C . ALA A 1 353 ? 3.646 16.707 -24.708 1.00 70.06 353 ALA A C 1
ATOM 2706 O O . ALA A 1 353 ? 3.383 16.255 -25.824 1.00 70.06 353 ALA A O 1
ATOM 2707 N N . SER A 1 354 ? 4.798 16.446 -24.087 1.00 69.75 354 SER A N 1
ATOM 2708 C CA . SER A 1 354 ? 5.892 15.657 -24.664 1.00 69.75 354 SER A CA 1
ATOM 2709 C C . SER A 1 354 ? 5.474 14.225 -25.036 1.00 69.75 354 SER A C 1
ATOM 2711 O O . SER A 1 354 ? 6.037 13.650 -25.968 1.00 69.75 354 SER A O 1
ATOM 2713 N N . HIS A 1 355 ? 4.455 13.671 -24.373 1.00 68.69 355 HIS A N 1
ATOM 2714 C CA . HIS A 1 355 ? 3.998 12.290 -24.545 1.00 68.69 355 HIS A CA 1
ATOM 2715 C C . HIS A 1 355 ? 2.738 12.142 -25.410 1.00 68.69 355 HIS A C 1
ATOM 2717 O O . HIS A 1 355 ? 2.300 11.021 -25.677 1.00 68.69 355 HIS A O 1
ATOM 2723 N N . LEU A 1 356 ? 2.149 13.244 -25.884 1.00 81.25 356 LEU A N 1
ATOM 2724 C CA . LEU A 1 356 ? 0.969 13.187 -26.743 1.00 81.25 356 LEU A CA 1
ATOM 2725 C C . LEU A 1 356 ? 1.333 12.840 -28.195 1.00 81.25 356 LEU A C 1
ATOM 2727 O O . LEU A 1 356 ? 2.364 13.267 -28.710 1.00 81.25 356 LEU A O 1
ATOM 2731 N N . PRO A 1 357 ? 0.460 12.119 -28.921 1.00 83.06 357 PRO A N 1
ATOM 2732 C CA . PRO A 1 357 ? 0.741 11.711 -30.299 1.00 83.06 357 PRO A CA 1
ATOM 2733 C C . PRO A 1 357 ? 0.768 12.890 -31.284 1.00 83.06 357 PRO A C 1
ATOM 2735 O O . PRO A 1 357 ? 1.351 12.786 -32.364 1.00 83.06 357 PRO A O 1
ATOM 2738 N N . ARG A 1 358 ? 0.111 14.002 -30.936 1.00 91.31 358 ARG A N 1
ATOM 2739 C CA . ARG A 1 358 ? -0.011 15.207 -31.757 1.00 91.31 358 ARG A CA 1
ATOM 2740 C C . ARG A 1 358 ? -0.229 16.422 -30.864 1.00 91.31 358 ARG A C 1
ATOM 2742 O O . ARG A 1 358 ? -1.074 16.384 -29.973 1.00 91.31 358 ARG A O 1
ATOM 2749 N N . LEU A 1 359 ? 0.484 17.499 -31.155 1.00 93.69 359 LEU A N 1
ATOM 2750 C CA . LEU A 1 359 ? 0.348 18.805 -30.531 1.00 93.69 359 LEU A CA 1
ATOM 2751 C C . LEU A 1 359 ? -0.029 19.846 -31.579 1.00 93.69 359 LEU A C 1
ATOM 2753 O O . LEU A 1 359 ? 0.410 19.787 -32.728 1.00 93.69 359 LEU A O 1
ATOM 2757 N N . VAL A 1 360 ? -0.823 20.824 -31.152 1.00 95.06 360 VAL A N 1
ATOM 2758 C CA . VAL A 1 360 ? -1.133 22.017 -31.938 1.00 95.06 360 VAL A CA 1
ATOM 2759 C C . VAL A 1 360 ? -0.737 23.231 -31.109 1.00 95.06 360 VAL A C 1
ATOM 2761 O O . VAL A 1 360 ? -1.350 23.516 -30.083 1.00 95.06 360 VAL A O 1
ATOM 2764 N N . CYS A 1 361 ? 0.296 23.943 -31.548 1.00 92.50 361 CYS A N 1
ATOM 2765 C CA . CYS A 1 361 ? 0.765 25.164 -30.902 1.00 92.50 361 CYS A CA 1
ATOM 2766 C C . CYS A 1 361 ? -0.009 26.363 -31.456 1.00 92.50 361 CYS A C 1
ATOM 2768 O O . CYS A 1 361 ? -0.049 26.570 -32.674 1.00 92.50 361 CYS A O 1
ATOM 2770 N N . LEU A 1 362 ? -0.624 27.159 -30.580 1.00 90.56 362 LEU A N 1
ATOM 2771 C CA . LEU A 1 362 ? -1.549 28.222 -30.974 1.00 90.56 362 LEU A CA 1
ATOM 2772 C C . LEU A 1 362 ? -1.235 29.539 -30.260 1.00 90.56 362 LEU A C 1
ATOM 2774 O O . LEU A 1 362 ? -1.174 29.592 -29.037 1.00 90.56 362 LEU A O 1
ATOM 2778 N N . ASN A 1 363 ? -1.111 30.620 -31.031 1.00 88.56 363 ASN A N 1
ATOM 2779 C CA . ASN A 1 363 ? -1.045 31.993 -30.526 1.00 88.56 363 ASN A CA 1
ATOM 2780 C C . ASN A 1 363 ? -1.639 32.942 -31.573 1.00 88.56 363 ASN A C 1
ATOM 2782 O O . ASN A 1 363 ? -0.951 33.356 -32.504 1.00 88.56 363 ASN A O 1
ATOM 2786 N N . ARG A 1 364 ? -2.939 33.255 -31.451 1.00 90.12 364 ARG A N 1
ATOM 2787 C CA . ARG A 1 364 ? -3.772 34.000 -32.434 1.00 90.12 364 ARG A CA 1
ATOM 2788 C C . ARG A 1 364 ? -3.912 33.346 -33.818 1.00 90.12 364 ARG A C 1
ATOM 2790 O O . ARG A 1 364 ? -4.920 33.559 -34.481 1.00 90.12 364 ARG A O 1
ATOM 2797 N N . GLU A 1 365 ? -2.945 32.536 -34.217 1.00 93.12 365 GLU A N 1
ATOM 2798 C CA . GLU A 1 365 ? -2.913 31.650 -35.372 1.00 93.12 365 GLU A CA 1
ATOM 2799 C C . GLU A 1 365 ? -2.322 30.292 -34.959 1.00 93.12 365 GLU A C 1
ATOM 2801 O O . GLU A 1 365 ? -1.742 30.156 -33.877 1.00 93.12 365 GLU A O 1
ATOM 2806 N N . VAL A 1 366 ? -2.480 29.278 -35.812 1.00 95.75 366 VAL A N 1
ATOM 2807 C CA . VAL A 1 366 ? -1.800 27.990 -35.632 1.00 95.75 366 VAL A CA 1
ATOM 2808 C C . VAL A 1 366 ? -0.339 28.167 -36.030 1.00 95.75 366 VAL A C 1
ATOM 2810 O O . VAL A 1 366 ? -0.042 28.498 -37.177 1.00 95.75 366 VAL A O 1
ATOM 2813 N N . ILE A 1 367 ? 0.562 27.951 -35.078 1.00 95.88 367 ILE A N 1
ATOM 2814 C CA . ILE A 1 367 ? 2.007 28.100 -35.271 1.00 95.88 367 ILE A CA 1
ATOM 2815 C C . ILE A 1 367 ? 2.618 26.792 -35.752 1.00 95.88 367 ILE A C 1
ATOM 2817 O O . ILE A 1 367 ? 3.459 26.807 -36.651 1.00 95.88 367 ILE A O 1
ATOM 2821 N N . ALA A 1 368 ? 2.196 25.677 -35.156 1.00 95.62 368 ALA A N 1
ATOM 2822 C CA . ALA A 1 368 ? 2.659 24.343 -35.500 1.00 95.62 368 ALA A CA 1
ATOM 2823 C C . ALA A 1 368 ? 1.571 23.302 -35.222 1.00 95.62 368 ALA A C 1
ATOM 2825 O O . ALA A 1 368 ? 0.725 23.491 -34.348 1.00 95.62 368 ALA A O 1
ATOM 2826 N N . ASP A 1 369 ? 1.615 22.207 -35.973 1.00 95.94 369 ASP A N 1
ATOM 2827 C CA . ASP A 1 369 ? 0.706 21.069 -35.869 1.00 95.94 369 ASP A CA 1
ATOM 2828 C C . ASP A 1 369 ? 1.476 19.807 -36.265 1.00 95.94 369 ASP A C 1
ATOM 2830 O O . ASP A 1 369 ? 1.908 19.677 -37.412 1.00 95.94 369 ASP A O 1
ATOM 2834 N N . GLY A 1 370 ? 1.702 18.908 -35.312 1.00 92.88 370 GLY A N 1
ATOM 2835 C CA . GLY A 1 370 ? 2.550 17.742 -35.532 1.00 92.88 370 GLY A CA 1
ATOM 2836 C C . GLY A 1 370 ? 2.914 17.006 -34.244 1.00 92.88 370 GLY A C 1
ATOM 2837 O O . GLY A 1 370 ? 2.379 17.314 -33.181 1.00 92.88 370 GLY A O 1
ATOM 2838 N N . PRO A 1 371 ? 3.792 15.995 -34.314 1.00 90.19 371 PRO A N 1
ATOM 2839 C CA . PRO A 1 371 ? 4.261 15.279 -33.132 1.00 90.19 371 PRO A CA 1
ATOM 2840 C C . PRO A 1 371 ? 5.167 16.167 -32.257 1.00 90.19 371 PRO A C 1
ATOM 2842 O O . PRO A 1 371 ? 5.828 17.063 -32.790 1.00 90.19 371 PRO A O 1
ATOM 2845 N N . PRO A 1 372 ? 5.305 15.870 -30.949 1.00 86.50 372 PRO A N 1
ATOM 2846 C CA . PRO A 1 372 ? 6.085 16.680 -30.010 1.00 86.50 372 PRO A CA 1
ATOM 2847 C C . PRO A 1 372 ? 7.502 17.026 -30.472 1.00 86.50 372 PRO A C 1
ATOM 2849 O O . PRO A 1 372 ? 7.926 18.164 -30.334 1.00 86.50 372 PRO A O 1
ATOM 2852 N N . ARG A 1 373 ? 8.217 16.095 -31.108 1.00 86.19 373 ARG A N 1
ATOM 2853 C CA . ARG A 1 373 ? 9.568 16.329 -31.661 1.00 86.19 373 ARG A CA 1
ATOM 2854 C C . ARG A 1 373 ? 9.649 17.429 -32.732 1.00 86.19 373 ARG A C 1
ATOM 2856 O O . ARG A 1 373 ? 10.716 17.982 -32.962 1.00 86.19 373 ARG A O 1
ATOM 2863 N N . GLU A 1 374 ? 8.548 17.700 -33.428 1.00 89.25 374 GLU A N 1
ATOM 2864 C CA . GLU A 1 374 ? 8.466 18.694 -34.504 1.00 89.25 374 GLU A CA 1
ATOM 2865 C C . GLU A 1 374 ? 7.849 20.009 -34.002 1.00 89.25 374 GLU A C 1
ATOM 2867 O O . GLU A 1 374 ? 8.067 21.060 -34.601 1.00 89.25 374 GLU A O 1
ATOM 2872 N N . THR A 1 375 ? 7.102 19.967 -32.894 1.00 91.44 375 THR A N 1
ATOM 2873 C CA . THR A 1 375 ? 6.380 21.122 -32.341 1.00 91.44 375 THR A CA 1
ATOM 2874 C C . THR A 1 375 ? 7.037 21.714 -31.093 1.00 91.44 375 THR A C 1
ATOM 2876 O O . THR A 1 375 ? 6.975 22.921 -30.889 1.00 91.44 375 THR A O 1
ATOM 2879 N N . LEU A 1 376 ? 7.695 20.912 -30.255 1.00 88.94 376 LEU A N 1
ATOM 2880 C CA . LEU A 1 376 ? 8.441 21.364 -29.075 1.00 88.94 376 LEU A CA 1
ATOM 2881 C C . LEU A 1 376 ? 9.879 21.717 -29.467 1.00 88.94 376 LEU A C 1
ATOM 2883 O O . LEU A 1 376 ? 10.838 21.159 -28.946 1.00 88.94 376 LEU A O 1
ATOM 2887 N N . ILE A 1 377 ? 10.023 22.637 -30.419 1.00 89.94 377 ILE A N 1
ATOM 2888 C CA . ILE A 1 377 ? 11.319 23.175 -30.844 1.00 89.94 377 ILE A CA 1
ATOM 2889 C C . ILE A 1 377 ? 11.410 24.664 -30.491 1.00 89.94 377 ILE A C 1
ATOM 2891 O O . ILE A 1 377 ? 10.376 25.340 -30.484 1.00 89.94 377 ILE A O 1
ATOM 2895 N N . PRO A 1 378 ? 12.618 25.208 -30.241 1.00 87.56 378 PRO A N 1
ATOM 2896 C CA . PRO A 1 378 ? 12.781 26.573 -29.734 1.00 87.56 378 PRO A CA 1
ATOM 2897 C C . PRO A 1 378 ? 12.032 27.640 -30.544 1.00 87.56 378 PRO A C 1
ATOM 2899 O O . PRO A 1 378 ? 11.325 28.458 -29.967 1.00 87.56 378 PRO A O 1
ATOM 2902 N N . GLU A 1 379 ? 12.105 27.588 -31.880 1.00 90.19 379 GLU A N 1
ATOM 2903 C CA . GLU A 1 379 ? 11.439 28.559 -32.765 1.00 90.19 379 GLU A CA 1
ATOM 2904 C C . GLU A 1 379 ? 9.905 28.527 -32.639 1.00 90.19 379 GLU A C 1
ATOM 2906 O O . GLU A 1 379 ? 9.245 29.568 -32.638 1.00 90.19 379 GLU A O 1
ATOM 2911 N N . VAL A 1 380 ? 9.321 27.331 -32.520 1.00 92.12 380 VAL A N 1
ATOM 2912 C CA . VAL A 1 380 ? 7.869 27.162 -32.375 1.00 92.12 380 VAL A CA 1
ATOM 2913 C C . VAL A 1 380 ? 7.422 27.628 -30.995 1.00 92.12 380 VAL A C 1
ATOM 2915 O O . VAL A 1 380 ? 6.443 28.369 -30.889 1.00 92.12 380 VAL A O 1
ATOM 2918 N N . LEU A 1 381 ? 8.144 27.239 -29.944 1.00 89.62 381 LEU A N 1
ATOM 2919 C CA . LEU A 1 381 ? 7.822 27.610 -28.568 1.00 89.62 381 LEU A CA 1
ATOM 2920 C C . LEU A 1 381 ? 7.954 29.118 -28.340 1.00 89.62 381 LEU A C 1
ATOM 2922 O O . LEU A 1 381 ? 7.059 29.717 -27.747 1.00 89.62 381 LEU A O 1
ATOM 2926 N N . GLU A 1 382 ? 8.986 29.757 -28.894 1.00 88.62 382 GLU A N 1
ATOM 2927 C CA . GLU A 1 382 ? 9.167 31.209 -28.810 1.00 88.62 382 GLU A CA 1
ATOM 2928 C C . GLU A 1 382 ? 8.016 31.962 -29.481 1.00 88.62 382 GLU A C 1
ATOM 2930 O O . GLU A 1 382 ? 7.464 32.902 -28.909 1.00 88.62 382 GLU A O 1
ATOM 2935 N N . ARG A 1 383 ? 7.573 31.518 -30.662 1.00 89.38 383 ARG A N 1
ATOM 2936 C CA . ARG A 1 383 ? 6.395 32.101 -31.323 1.00 89.38 383 ARG A CA 1
ATOM 2937 C C . ARG A 1 383 ? 5.102 31.841 -30.543 1.00 89.38 383 ARG A C 1
ATOM 2939 O O . ARG A 1 383 ? 4.192 32.673 -30.573 1.00 89.38 383 ARG A O 1
ATOM 2946 N N . THR A 1 384 ? 5.014 30.706 -29.852 1.00 90.06 384 THR A N 1
ATOM 2947 C CA . THR A 1 384 ? 3.816 30.286 -29.108 1.00 90.06 384 THR A CA 1
ATOM 2948 C C . THR A 1 384 ? 3.655 31.070 -27.812 1.00 90.06 384 THR A C 1
ATOM 2950 O O . THR A 1 384 ? 2.585 31.622 -27.571 1.00 90.06 384 THR A O 1
ATOM 2953 N N . TYR A 1 385 ? 4.720 31.191 -27.022 1.00 84.56 385 TYR A N 1
ATOM 2954 C CA . TYR A 1 385 ? 4.689 31.823 -25.700 1.00 84.56 385 TYR A CA 1
ATOM 2955 C C . TYR A 1 385 ? 5.180 33.277 -25.696 1.00 84.56 385 TYR A C 1
ATOM 2957 O O . TYR A 1 385 ? 4.913 34.015 -24.751 1.00 84.56 385 TYR A O 1
ATOM 2965 N N . GLY A 1 386 ? 5.862 33.723 -26.755 1.00 82.75 386 GLY A N 1
ATOM 2966 C CA . GLY A 1 386 ? 6.405 35.079 -26.866 1.00 82.75 386 GLY A CA 1
ATOM 2967 C C . GLY A 1 386 ? 7.689 35.316 -26.064 1.00 82.75 386 GLY A C 1
ATOM 2968 O O . GLY A 1 386 ? 8.062 36.472 -25.865 1.00 82.75 386 GLY A O 1
ATOM 2969 N N . ALA A 1 387 ? 8.352 34.252 -25.602 1.00 78.94 387 ALA A N 1
ATOM 2970 C CA . ALA A 1 387 ? 9.613 34.296 -24.865 1.00 78.94 387 ALA A CA 1
ATOM 2971 C C . ALA A 1 387 ? 10.549 33.164 -25.328 1.00 78.94 387 ALA A C 1
ATOM 2973 O O . ALA A 1 387 ? 10.060 32.083 -25.665 1.00 78.94 387 ALA A O 1
ATOM 2974 N N . PRO A 1 388 ? 11.878 33.385 -25.352 1.00 77.31 388 PRO A N 1
ATOM 2975 C CA . PRO A 1 388 ? 12.828 32.354 -25.743 1.00 77.31 388 PRO A CA 1
ATOM 2976 C C . PRO A 1 388 ? 12.810 31.210 -24.726 1.00 77.31 388 PRO A C 1
ATOM 2978 O O . PRO A 1 388 ? 13.039 31.421 -23.536 1.00 77.31 388 PRO A O 1
ATOM 2981 N N . LEU A 1 389 ? 12.559 29.998 -25.217 1.00 79.88 389 LEU A N 1
ATOM 2982 C CA . LEU A 1 389 ? 12.583 28.764 -24.438 1.00 79.88 389 LEU A CA 1
ATOM 2983 C C . LEU A 1 389 ? 13.683 27.854 -24.982 1.00 79.88 389 LEU A C 1
ATOM 2985 O O . LEU A 1 389 ? 13.830 27.682 -26.196 1.00 79.88 389 LEU A O 1
ATOM 2989 N N . HIS A 1 390 ? 14.478 27.284 -24.083 1.00 79.06 390 HIS A N 1
ATOM 2990 C CA . HIS A 1 390 ? 15.531 26.349 -24.457 1.00 79.06 390 HIS A CA 1
ATOM 2991 C C . HIS A 1 390 ? 14.984 24.931 -24.482 1.00 79.06 390 HIS A C 1
ATOM 2993 O O . HIS A 1 390 ? 14.258 24.529 -23.582 1.00 79.06 390 HIS A O 1
ATOM 2999 N N . VAL A 1 391 ? 15.345 24.171 -25.514 1.00 80.94 391 VAL A N 1
ATOM 3000 C CA . VAL A 1 391 ? 14.952 22.768 -25.646 1.00 80.94 391 VAL A CA 1
ATOM 3001 C C . VAL A 1 391 ? 16.210 21.922 -25.721 1.00 80.94 391 VAL A C 1
ATOM 3003 O O . VAL A 1 391 ? 17.083 22.180 -26.551 1.00 80.94 391 VAL A O 1
ATOM 3006 N N . LEU A 1 392 ? 16.300 20.925 -24.849 1.00 77.62 392 LEU A N 1
ATOM 3007 C CA . LEU A 1 392 ? 17.311 19.879 -24.897 1.00 77.62 392 LEU A CA 1
ATOM 3008 C C . LEU A 1 392 ? 16.715 18.616 -25.504 1.00 77.62 392 LEU A C 1
ATOM 3010 O O . LEU A 1 392 ? 15.553 18.295 -25.281 1.00 77.62 392 LEU A O 1
ATOM 3014 N N . GLU A 1 393 ? 17.532 17.876 -26.240 1.00 66.88 393 GLU A N 1
ATOM 3015 C CA . GLU A 1 393 ? 17.170 16.548 -26.716 1.00 66.88 393 GLU A CA 1
ATOM 3016 C C . GLU A 1 393 ? 17.805 15.510 -25.786 1.00 66.88 393 GLU A C 1
ATOM 3018 O O . GLU A 1 393 ? 19.030 15.445 -25.651 1.00 66.88 393 GLU A O 1
ATOM 3023 N N . HIS A 1 394 ? 16.976 14.710 -25.120 1.00 57.00 394 HIS A N 1
ATOM 3024 C CA . HIS A 1 394 ? 17.427 13.646 -24.229 1.00 57.00 394 HIS A CA 1
ATOM 3025 C C . HIS A 1 394 ? 16.661 12.364 -24.546 1.00 57.00 394 HIS A C 1
ATOM 3027 O O . HIS A 1 394 ? 15.435 12.356 -24.562 1.00 57.00 394 HIS A O 1
ATOM 3033 N N . GLY A 1 395 ? 17.375 11.282 -24.870 1.00 56.69 395 GLY A N 1
ATOM 3034 C CA . GLY A 1 395 ? 16.741 10.002 -25.213 1.00 56.69 395 GLY A CA 1
ATOM 3035 C C . GLY A 1 395 ? 15.805 10.052 -26.433 1.00 56.69 395 GLY A C 1
ATOM 3036 O O . GLY A 1 395 ? 14.922 9.211 -26.551 1.00 56.69 395 GLY A O 1
ATOM 3037 N N . GLY A 1 396 ? 15.973 11.032 -27.332 1.00 62.75 396 GLY A N 1
ATOM 3038 C CA . GLY A 1 396 ? 15.086 11.252 -28.483 1.00 62.75 396 GLY A CA 1
ATOM 3039 C C . GLY A 1 396 ? 13.794 12.016 -28.162 1.00 62.75 396 GLY A C 1
ATOM 3040 O O . GLY A 1 396 ? 12.928 12.122 -29.031 1.00 62.75 396 GLY A O 1
ATOM 3041 N N . MET A 1 397 ? 13.666 12.552 -26.943 1.00 64.44 397 MET A N 1
ATOM 3042 C CA . MET A 1 397 ? 12.536 13.371 -26.504 1.00 64.44 397 MET A CA 1
ATOM 3043 C C . MET A 1 397 ? 12.965 14.834 -26.290 1.00 64.44 397 MET A C 1
ATOM 3045 O O . MET A 1 397 ? 14.046 15.079 -25.742 1.00 64.44 397 MET A O 1
ATOM 3049 N N . PRO A 1 398 ? 12.140 15.812 -26.707 1.00 71.62 398 PRO A N 1
ATOM 3050 C CA . PRO A 1 398 ? 12.382 17.223 -26.426 1.00 71.62 398 PRO A CA 1
ATOM 3051 C C . PRO A 1 398 ? 12.017 17.561 -24.971 1.00 71.62 398 PRO A C 1
ATOM 3053 O O . PRO A 1 398 ? 10.889 17.327 -24.542 1.00 71.62 398 PRO A O 1
ATOM 3056 N N . ILE A 1 399 ? 12.961 18.145 -24.232 1.00 75.94 399 ILE A N 1
ATOM 3057 C CA . ILE A 1 399 ? 12.785 18.668 -22.871 1.00 75.94 399 ILE A CA 1
ATOM 3058 C C . ILE A 1 399 ? 12.912 20.189 -22.920 1.00 75.94 399 ILE A C 1
ATOM 3060 O O . ILE A 1 399 ? 13.966 20.719 -23.272 1.00 75.94 399 ILE A O 1
ATOM 3064 N N . VAL A 1 400 ? 11.851 20.895 -22.552 1.00 78.25 400 VAL A N 1
ATOM 3065 C CA . VAL A 1 400 ? 11.793 22.356 -22.470 1.00 78.25 400 VAL A CA 1
ATOM 3066 C C . VAL A 1 400 ? 12.331 22.813 -21.115 1.00 78.25 400 VAL A C 1
ATOM 3068 O O . VAL A 1 400 ? 11.807 22.452 -20.069 1.00 78.25 400 VAL A O 1
ATOM 3071 N N . LEU A 1 401 ? 13.379 23.622 -21.105 1.00 74.19 401 LEU A N 1
ATOM 3072 C CA . LEU A 1 401 ? 13.924 24.201 -19.884 1.00 74.19 401 LEU A CA 1
ATOM 3073 C C . LEU A 1 401 ? 13.156 25.476 -19.539 1.00 74.19 401 LEU A C 1
ATOM 3075 O O . LEU A 1 401 ? 13.159 26.429 -20.324 1.00 74.19 401 LEU A O 1
ATOM 3079 N N . ASP A 1 402 ? 12.522 25.489 -18.368 1.00 57.06 402 ASP A N 1
ATOM 3080 C CA . ASP A 1 402 ? 11.921 26.699 -17.815 1.00 57.06 402 ASP A CA 1
ATOM 3081 C C . ASP A 1 402 ? 13.004 27.559 -17.150 1.00 57.06 402 ASP A C 1
ATOM 3083 O O . ASP A 1 402 ? 13.934 27.052 -16.516 1.00 57.06 402 ASP A O 1
ATOM 3087 N N . HIS A 1 403 ? 12.929 28.871 -17.334 1.00 51.97 403 HIS A N 1
ATOM 3088 C CA . HIS A 1 403 ? 14.048 29.777 -17.080 1.00 51.97 403 HIS A CA 1
ATOM 3089 C C . HIS A 1 403 ? 14.218 30.172 -15.597 1.00 51.97 403 HIS A C 1
ATOM 3091 O O . HIS A 1 403 ? 15.070 31.013 -15.295 1.00 51.97 403 HIS A O 1
ATOM 3097 N N . ASP A 1 404 ? 13.473 29.541 -14.681 1.00 44.72 404 ASP A N 1
ATOM 3098 C CA . ASP A 1 404 ? 13.367 29.938 -13.269 1.00 44.72 404 ASP A CA 1
ATOM 3099 C C . ASP A 1 404 ? 14.134 29.063 -12.252 1.00 44.72 404 ASP A C 1
ATOM 3101 O O . ASP A 1 404 ? 14.099 29.359 -11.059 1.00 44.72 404 ASP A O 1
ATOM 3105 N N . TYR A 1 405 ? 14.925 28.069 -12.676 1.00 35.75 405 TYR A N 1
ATOM 3106 C CA . TYR A 1 405 ? 15.833 27.339 -11.770 1.00 35.75 405 TYR A CA 1
ATOM 3107 C C . TYR A 1 405 ? 17.321 27.540 -12.130 1.00 35.75 405 TYR A C 1
ATOM 3109 O O . TYR A 1 405 ? 17.874 26.964 -13.061 1.00 35.75 405 TYR A O 1
ATOM 3117 N N . GLU A 1 406 ? 17.968 28.414 -11.354 1.00 37.62 406 GLU A N 1
ATOM 3118 C CA . GLU A 1 406 ? 19.389 28.365 -10.963 1.00 37.62 406 GLU A CA 1
ATOM 3119 C C . GLU A 1 406 ? 20.503 28.318 -12.027 1.00 37.62 406 GLU A C 1
ATOM 3121 O O . GLU A 1 406 ? 21.600 27.812 -11.787 1.00 37.62 406 GLU A O 1
ATOM 3126 N N . ALA A 1 407 ? 20.362 29.062 -13.125 1.00 36.62 407 ALA A N 1
ATOM 3127 C CA . ALA A 1 407 ? 21.530 29.432 -13.942 1.00 36.62 407 ALA A CA 1
ATOM 3128 C C . ALA A 1 407 ? 22.595 30.250 -13.161 1.00 36.62 407 ALA A C 1
ATOM 3130 O O . ALA A 1 407 ? 23.709 30.454 -13.644 1.00 36.62 407 ALA A O 1
ATOM 3131 N N . SER A 1 408 ? 22.281 30.737 -11.952 1.00 42.66 408 SER A N 1
ATOM 3132 C CA . SER A 1 408 ? 23.186 31.571 -11.155 1.00 42.66 408 SER A CA 1
ATOM 3133 C C . SER A 1 408 ? 24.109 30.797 -10.209 1.00 42.66 408 SER A C 1
ATOM 3135 O O . SER A 1 408 ? 25.120 31.371 -9.799 1.00 42.66 408 SER A O 1
ATOM 3137 N N . GLU A 1 409 ? 23.788 29.547 -9.857 1.00 39.94 409 GLU A N 1
ATOM 3138 C CA . GLU A 1 409 ? 24.555 28.768 -8.873 1.00 39.94 409 GLU A CA 1
ATOM 3139 C C . GLU A 1 409 ? 25.590 27.872 -9.560 1.00 39.94 409 GLU A C 1
ATOM 3141 O O . GLU A 1 409 ? 26.782 27.995 -9.281 1.00 39.94 409 GLU A O 1
ATOM 3146 N N . ILE A 1 410 ? 25.187 27.157 -10.615 1.00 44.44 410 ILE A N 1
ATOM 3147 C CA . ILE A 1 410 ? 26.100 26.351 -11.445 1.00 44.44 410 ILE A CA 1
ATOM 3148 C C . ILE A 1 410 ? 27.166 27.233 -12.125 1.00 44.44 410 ILE A C 1
ATOM 3150 O O . ILE A 1 410 ? 28.347 26.889 -12.158 1.00 44.44 410 ILE A O 1
ATOM 3154 N N . MET A 1 411 ? 26.793 28.427 -12.606 1.00 44.81 411 MET A N 1
ATOM 3155 C CA . MET A 1 411 ? 27.755 29.391 -13.169 1.00 44.81 411 MET A CA 1
ATOM 3156 C C . MET A 1 411 ? 28.674 30.009 -12.102 1.00 44.81 411 MET A C 1
ATOM 3158 O O . MET A 1 411 ? 29.806 30.385 -12.417 1.00 44.81 411 MET A O 1
ATOM 3162 N N . ARG A 1 412 ? 28.222 30.131 -10.843 1.00 49.84 412 ARG A N 1
ATOM 3163 C CA . ARG A 1 412 ? 29.048 30.645 -9.735 1.00 49.84 412 ARG A CA 1
ATOM 3164 C C . ARG A 1 412 ? 30.065 29.615 -9.261 1.00 49.84 412 ARG A C 1
ATOM 3166 O O . ARG A 1 412 ? 31.200 30.005 -8.976 1.00 49.84 412 ARG A O 1
ATOM 3173 N N . ASP A 1 413 ? 29.689 28.344 -9.234 1.00 47.69 413 ASP A N 1
ATOM 3174 C CA . ASP A 1 413 ? 30.577 27.262 -8.818 1.00 47.69 413 ASP A CA 1
ATOM 3175 C C . ASP A 1 413 ? 31.593 26.909 -9.908 1.00 47.69 413 ASP A C 1
ATOM 3177 O O . ASP A 1 413 ? 32.791 26.867 -9.620 1.00 47.69 413 ASP A O 1
ATOM 3181 N N . ALA A 1 414 ? 31.181 26.881 -11.181 1.00 48.22 414 ALA A N 1
ATOM 3182 C CA . ALA A 1 414 ? 32.116 26.759 -12.303 1.00 48.22 414 ALA A CA 1
ATOM 3183 C C . ALA A 1 414 ? 33.119 27.934 -12.359 1.00 48.22 414 ALA A C 1
ATOM 3185 O O . ALA A 1 414 ? 34.306 27.756 -12.639 1.00 48.22 414 ALA A O 1
ATOM 3186 N N . ALA A 1 415 ? 32.684 29.160 -12.035 1.00 50.94 415 ALA A N 1
ATOM 3187 C CA . ALA A 1 415 ? 33.577 30.319 -11.961 1.00 50.94 415 ALA A CA 1
ATOM 3188 C C . ALA A 1 415 ? 34.516 30.299 -10.735 1.00 50.94 415 ALA A C 1
ATOM 3190 O O . ALA A 1 415 ? 35.576 30.939 -10.770 1.00 50.94 415 ALA A O 1
ATOM 3191 N N . ARG A 1 416 ? 34.150 29.588 -9.657 1.00 56.19 416 ARG A N 1
ATOM 3192 C CA . ARG A 1 416 ? 35.004 29.364 -8.480 1.00 56.19 416 ARG A CA 1
ATOM 3193 C C . ARG A 1 416 ? 36.070 28.306 -8.750 1.00 56.19 416 ARG A C 1
ATOM 3195 O O . ARG A 1 416 ? 37.229 28.585 -8.445 1.00 56.19 416 ARG A O 1
ATOM 3202 N N . GLU A 1 417 ? 35.724 27.193 -9.395 1.00 53.72 417 GLU A N 1
ATOM 3203 C CA . GLU A 1 417 ? 36.685 26.150 -9.795 1.00 53.72 417 GLU A CA 1
ATOM 3204 C C . GLU A 1 417 ? 37.731 26.674 -10.789 1.00 53.72 417 GLU A C 1
ATOM 3206 O O . GLU A 1 417 ? 38.934 26.501 -10.596 1.00 53.72 417 GLU A O 1
ATOM 3211 N N . ILE A 1 418 ? 37.315 27.461 -11.787 1.00 58.91 418 ILE A N 1
ATOM 3212 C CA . ILE A 1 418 ? 38.254 28.056 -12.758 1.00 58.91 418 ILE A CA 1
ATOM 3213 C C . ILE A 1 418 ? 39.199 29.083 -12.090 1.00 58.91 418 ILE A C 1
ATOM 3215 O O . ILE A 1 418 ? 40.316 29.326 -12.564 1.00 58.91 418 ILE A O 1
ATOM 3219 N N . ARG A 1 419 ? 38.786 29.708 -10.974 1.00 55.75 419 ARG A N 1
ATOM 3220 C CA . ARG A 1 419 ? 39.648 30.610 -10.185 1.00 55.75 419 ARG A CA 1
ATOM 3221 C C . ARG A 1 419 ? 40.603 29.863 -9.257 1.00 55.75 419 ARG A C 1
ATOM 3223 O O . ARG A 1 419 ? 41.724 30.348 -9.089 1.00 55.75 419 ARG A O 1
ATOM 3230 N N . SER A 1 420 ? 40.207 28.732 -8.672 1.00 52.50 420 SER A N 1
ATOM 3231 C CA . SER A 1 420 ? 41.110 27.927 -7.839 1.00 52.50 420 SER A CA 1
ATOM 3232 C C . SER A 1 420 ? 42.218 27.292 -8.678 1.00 52.50 420 SER A C 1
ATOM 3234 O O . SER A 1 420 ? 43.388 27.440 -8.330 1.00 52.50 420 SER A O 1
ATOM 3236 N N . GLU A 1 421 ? 41.897 26.749 -9.856 1.00 53.59 421 GLU A N 1
ATOM 3237 C CA . GLU A 1 421 ? 42.894 26.132 -10.748 1.00 53.59 421 GLU A CA 1
ATOM 3238 C C . GLU A 1 421 ? 43.932 27.134 -11.285 1.00 53.59 421 GLU A C 1
ATOM 3240 O O . GLU A 1 421 ? 45.110 26.812 -11.448 1.00 53.59 421 GLU A O 1
ATOM 3245 N N . ARG A 1 422 ? 43.539 28.397 -11.506 1.00 53.81 422 ARG A N 1
ATOM 3246 C CA . ARG A 1 422 ? 44.467 29.461 -11.936 1.00 53.81 422 ARG A CA 1
ATOM 3247 C C . ARG A 1 422 ? 45.368 30.002 -10.825 1.00 53.81 422 ARG A C 1
ATOM 3249 O O . ARG A 1 422 ? 46.338 30.695 -11.137 1.00 53.81 422 ARG A O 1
ATOM 3256 N N . THR A 1 423 ? 45.054 29.726 -9.562 1.00 52.72 423 THR A N 1
ATOM 3257 C CA . THR A 1 423 ? 45.836 30.206 -8.411 1.00 52.72 423 THR A CA 1
ATOM 3258 C C . THR A 1 423 ? 46.881 29.175 -7.967 1.00 52.72 423 THR A C 1
ATOM 3260 O O . THR A 1 423 ? 47.905 29.561 -7.417 1.00 52.72 423 THR A O 1
ATOM 3263 N N . GLU A 1 424 ? 46.694 27.891 -8.290 1.00 50.47 424 GLU A N 1
ATOM 3264 C CA . GLU A 1 424 ? 47.666 26.818 -8.008 1.00 50.47 424 GLU A CA 1
ATOM 3265 C C . GLU A 1 424 ? 48.765 26.659 -9.078 1.00 50.47 424 GLU A C 1
ATOM 3267 O O . GLU A 1 424 ? 49.764 25.983 -8.844 1.00 50.47 424 GLU A O 1
ATOM 3272 N N . GLN A 1 425 ? 48.631 27.312 -10.238 1.00 49.94 425 GLN A N 1
ATOM 3273 C CA . GLN A 1 425 ? 49.627 27.292 -11.325 1.00 49.94 425 GLN A CA 1
ATOM 3274 C C . GLN A 1 425 ? 50.494 28.567 -11.423 1.00 49.94 425 GLN A C 1
ATOM 3276 O O . GLN A 1 425 ? 51.068 28.835 -12.483 1.00 49.94 425 GLN A O 1
ATOM 3281 N N . ARG A 1 426 ? 50.605 29.371 -10.357 1.00 41.75 426 ARG A N 1
ATOM 3282 C CA . ARG A 1 426 ? 51.448 30.582 -10.334 1.00 41.75 426 ARG A CA 1
ATOM 3283 C C . ARG A 1 426 ? 52.486 30.610 -9.229 1.00 41.75 426 ARG A C 1
ATOM 3285 O O . ARG A 1 426 ? 52.130 30.289 -8.079 1.00 41.75 426 ARG A O 1
#

Foldseek 3Di:
DDPPDDALDAPEADDDAAAEEEEEFDLLLVLLCLLCPPPRHDGYYQQPFLDQQQPDAGDPVVLVSLQPHQEYEYQDLNRNVNVVVSNVVRYDPRHHYHNQNCVQAPPVRFAADPLRHVVNVGGQRQQCLQLVSSLSSSVSSLVSCCNHHVVCNVSSVVSSVVSNVVSVVVNVVLLVVLVVDPLLQLEAEEQEDNCPNVCVSNNHHDQYHLNSRPPDHRPPVSLVVLLVSCQVSVHQAYEYELLQPDPSQVVSCVSRVHHYHHHDHRRHDDDDCVVPQVCPPVPPPDLVVDDPLSNLSVVVVVQCPVVDLEDEEEASCPPHDPSSSVSSVVVVVVSVVVRRHYDYDHPPLAPPQQPDQWDFQDDPHTQDIGHSLVQVDQVNVCVRPVHGWDWDQDPNTTDTDDPPPDPPPVVVVVVVVVVVVVVVVD

Secondary structure (DSSP, 8-state):
----PPTT--SS---SS-EEEEESSHHHHHHHHHHHTTSSEEEEESS-TTS-TTTPPPPTTHHHHHHT-SEEEE--TTSSHHHHHHHHHHS-TT-EEEEHHHHHS-GGG----SSS-GGGT-----GGGSHHHHHHHHHHHHHHHHHH-GGGHHHHHHHHHHHHHHHHHHHHHHHHHHHTS-GGG-EEEESSS--HHHHHHHT-EEEEESSSSS-PPPPHHHHHHHHHHHHHHT-SEEEEETTB--HHHHHHHHHH-PEEEEEE-SSS----TTSTTS-TT-TT--GGGS-HHHHHHHHHHHHHTT--SEEEEESTTTTS-HHHHHHHHHHHHHHHHTT-EEEEE---IIIIIHHSS-EEEEESEEEEEE-HHHHSSHHHHHHHHSS--EEEEETTEEEEEPTTS-HHHHHHHHHHHHHHHHHHT-

Sequence (426 aa):
MSVATQNCVAETAIKYRPLRVVSTVAPITSLIAQVVGEASAEVVGLVPEGTNSHTFEPPPSAAQVLETADVVFMNGLVLEEPTKDLAQDNVGDQTVICELGTQVLPRDQWLFDFSFPEEGGKPNPHLWTNPPMAKSYAEVIRDVLVQVDPKNASSYEANFAALAGVIDELDAAMTDATATIPVERRLLLTYHDAYAYFARHYDWTVVGAIQPSSFDEPTPRDVADLISQVRIKQVPAVFGSEVFPSSVLEQIGRETGARYIDVLRDDDLPGGPGDRLGLAGLDGRHIRELSGGQQQRVFVARAMFGKPDVLLLDEPTSGVDVRTRHEVLHLLHDLHDKGTTIVLTTHDLNGLASHLPRLVCLNREVIADGPPRETLIPEVLERTYGAPLHVLEHGGMPIVLDHDYEASEIMRDAAREIRSERTEQR

Mean predicted aligned error: 16.35 Å